Protein 4ZUH (pdb70)

Secondary structure (DSSP, 8-state):
------B---HHHHTTEEEEEETTEEEEEEEETTEEEEEGGGG-S-SSS---HHHHHHT--GGGEEEEETTEEE-EEEEEEETTEEEEEESS--TTPPSEEE-PPPTT-EEEEEEEETTEEEEEEEEE--TTS-B-----TT-TT-EEEEEETTEEEEEEEEEEE-TTS-EEEE-TTSPBGGG--SSSS--------B-HHHHHHHHHHHHHTT--TT--S----HHHHHHHHTTTTBPPP---GGGHHHHHHHS--HHHHHHHHHHHHH--TT--BTTBSS------HHHHHHHHH-/------B---HHHHTTEEEEEETTEEEEEEEETTEEEEEGGGG-----HHHHHHT--GGGEEEEETTEEEPEEEEEEETTEEEEEESS--TTPPSEEE----TT-EEEEEEEETTEEEEEEEEE--TTS-B-----TT-TT-EEEEEETTEEEEEEEEEEE-TTS-EEEE-TTS-BGGG--SSSS---PPP--B-HHHHHHHHHHHHHTT--TT--S----HHHHHHHHTTTTBPPP---GGGHHHHHHHT--HHHHHHHHHHHHHTTTSS-BTTB-TT-----HHHHHHHHH-/--EE--B-

Structure (mmCIF, N/CA/C/O backbone):
data_4ZUH
#
_entry.id   4ZUH
#
_cell.length_a   56.681
_cell.length_b   91.881
_cell.length_c   58.012
_cell.angle_alpha   90.00
_cell.angle_beta   100.24
_cell.angle_gamma   90.00
#
_symmetry.space_group_name_H-M   'P 1 21 1'
#
loop_
_entity.id
_entity.type
_entity.pdbx_description
1 polymer 'PEDV 3C-Like protease'
2 polymer 'peptide substrate SAVLQSGF'
3 water water
#
loop_
_atom_site.group_PDB
_atom_site.id
_atom_site.type_symbol
_atom_site.label_atom_id
_atom_site.label_alt_id
_atom_site.label_comp_id
_atom_site.label_asym_id
_atom_site.label_entity_id
_atom_site.label_seq_id
_atom_site.pdbx_PDB_ins_code
_atom_site.Cartn_x
_atom_site.Cartn_y
_atom_site.Cartn_z
_atom_site.occupancy
_atom_site.B_iso_or_equiv
_atom_site.auth_seq_id
_atom_site.auth_comp_id
_atom_site.auth_asym_id
_atom_site.auth_atom_id
_atom_site.pdbx_PDB_model_num
ATOM 1 N N . ALA A 1 1 ? 9.900 -13.280 29.152 1.00 23.90 1 ALA A N 1
ATOM 2 C CA . ALA A 1 1 ? 8.679 -12.804 28.511 1.00 27.19 1 ALA A CA 1
ATOM 3 C C . ALA A 1 1 ? 8.861 -11.431 27.857 1.00 27.29 1 ALA A C 1
ATOM 4 O O . ALA A 1 1 ? 9.848 -10.726 28.123 1.00 23.20 1 ALA A O 1
ATOM 6 N N . GLY A 1 2 ? 7.904 -11.067 27.001 1.00 25.77 2 GLY A N 1
ATOM 7 C CA . GLY A 1 2 ? 7.917 -9.794 26.294 1.00 20.72 2 GLY A CA 1
ATOM 8 C C . GLY A 1 2 ? 8.514 -9.903 24.904 1.00 24.07 2 GLY A C 1
ATOM 9 O O . GLY A 1 2 ? 9.269 -10.822 24.615 1.00 26.74 2 GLY A O 1
ATOM 10 N N . LEU A 1 3 ? 8.169 -8.960 24.036 1.00 24.25 3 LEU A N 1
ATOM 11 C CA . LEU A 1 3 ? 8.729 -8.912 22.698 1.00 20.25 3 LEU A CA 1
ATOM 12 C C . LEU A 1 3 ? 9.105 -7.479 22.352 1.00 23.82 3 LEU A C 1
ATOM 13 O O . LEU A 1 3 ? 8.245 -6.601 22.299 1.00 22.92 3 LEU A O 1
ATOM 18 N N . ARG A 1 4 ? 10.386 -7.240 22.103 1.00 19.79 4 ARG A N 1
ATOM 19 C CA . ARG A 1 4 ? 10.836 -5.910 21.709 1.00 19.30 4 ARG A CA 1
ATOM 20 C C . ARG A 1 4 ? 11.684 -5.991 20.459 1.00 19.96 4 ARG A C 1
ATOM 21 O O . ARG A 1 4 ? 12.519 -6.890 20.316 1.00 22.13 4 ARG A O 1
ATOM 29 N N . LYS A 1 5 ? 11.457 -5.061 19.546 1.00 17.41 5 LYS A N 1
ATOM 30 C CA . LYS A 1 5 ? 12.377 -4.879 18.445 1.00 21.66 5 LYS A CA 1
ATOM 31 C C . LYS A 1 5 ? 13.674 -4.365 19.056 1.00 25.69 5 LYS A C 1
ATOM 32 O O . LYS A 1 5 ? 13.778 -3.194 19.436 1.00 25.35 5 LYS A O 1
ATOM 38 N N . MET A 1 6 ? 14.657 -5.240 19.198 1.00 20.82 6 MET A N 1
ATOM 39 C CA . MET A 1 6 ? 15.918 -4.790 19.766 1.00 25.03 6 MET A CA 1
ATOM 40 C C . MET A 1 6 ? 17.064 -4.816 18.758 1.00 23.64 6 MET A C 1
ATOM 41 O O . MET A 1 6 ? 16.964 -5.411 17.688 1.00 28.71 6 MET A O 1
ATOM 46 N N . ALA A 1 7 ? 18.148 -4.146 19.111 1.00 22.22 7 ALA A N 1
ATOM 47 C CA . ALA A 1 7 ? 19.357 -4.182 18.321 1.00 17.90 7 ALA A CA 1
ATOM 48 C C . ALA A 1 7 ? 20.421 -4.955 19.064 1.00 18.83 7 ALA A C 1
ATOM 49 O O . ALA A 1 7 ? 20.357 -5.114 20.278 1.00 20.51 7 ALA A O 1
ATOM 51 N N . GLN A 1 8 ? 21.413 -5.443 18.341 1.00 16.22 8 GLN A N 1
ATOM 52 C CA . GLN A 1 8 ? 22.557 -6.018 19.009 1.00 19.32 8 GLN A CA 1
ATOM 53 C C . GLN A 1 8 ? 23.435 -4.890 19.550 1.00 21.94 8 GLN A C 1
ATOM 54 O O . GLN A 1 8 ? 23.367 -3.768 19.049 1.00 23.47 8 GLN A O 1
ATOM 60 N N . PRO A 1 9 ? 24.238 -5.175 20.591 1.00 21.64 9 PRO A N 1
ATOM 61 C CA . PRO A 1 9 ? 25.139 -4.168 21.165 1.00 18.23 9 PRO A CA 1
ATOM 62 C C . PRO A 1 9 ? 25.987 -3.537 20.071 1.00 16.80 9 PRO A C 1
ATOM 63 O O . PRO A 1 9 ? 26.509 -4.251 19.215 1.00 23.39 9 PRO A O 1
ATOM 67 N N . SER A 1 10 ? 26.121 -2.218 20.117 1.00 20.19 10 SER A N 1
ATOM 68 C CA . SER A 1 10 ? 26.727 -1.431 19.048 1.00 17.10 10 SER A CA 1
ATOM 69 C C . SER A 1 10 ? 28.233 -1.123 19.210 1.00 20.77 10 SER A C 1
ATOM 70 O O . SER A 1 10 ? 28.853 -0.570 18.290 1.00 17.38 10 SER A O 1
ATOM 73 N N . GLY A 1 11 ? 28.809 -1.467 20.364 1.00 17.79 11 GLY A N 1
ATOM 74 C CA . GLY A 1 11 ? 30.170 -1.067 20.688 1.00 19.63 11 GLY A CA 1
ATOM 75 C C . GLY A 1 11 ? 31.218 -1.424 19.652 1.00 19.16 11 GLY A C 1
ATOM 76 O O . GLY A 1 11 ? 32.050 -0.608 19.288 1.00 23.41 11 GLY A O 1
ATOM 77 N N . VAL A 1 12 ? 31.171 -2.651 19.164 1.00 19.93 12 VAL A N 1
ATOM 78 C CA . VAL A 1 12 ? 32.090 -3.087 18.121 1.00 21.78 12 VAL A CA 1
ATOM 79 C C . VAL A 1 12 ? 32.049 -2.203 16.843 1.00 25.00 12 VAL A C 1
ATOM 80 O O . VAL A 1 12 ? 33.082 -1.990 16.192 1.00 22.36 12 VAL A O 1
ATOM 84 N N . VAL A 1 13 ? 30.872 -1.663 16.517 1.00 18.44 13 VAL A N 1
ATOM 85 C CA . VAL A 1 13 ? 30.677 -0.875 15.295 1.00 17.25 13 VAL A CA 1
ATOM 86 C C . VAL A 1 13 ? 30.972 0.624 15.481 1.00 19.11 13 VAL A C 1
ATOM 87 O O . VAL A 1 13 ? 31.432 1.301 14.554 1.00 15.57 13 VAL A O 1
ATOM 91 N N . GLU A 1 14 ? 30.705 1.122 16.686 1.00 18.84 14 GLU A N 1
ATOM 92 C CA . GLU A 1 14 ? 30.942 2.514 17.049 1.00 20.53 14 GLU A CA 1
ATOM 93 C C . GLU A 1 14 ? 32.382 2.951 16.812 1.00 17.88 14 GLU A C 1
ATOM 94 O O . GLU A 1 14 ? 32.656 4.110 16.485 1.00 15.14 14 GLU A O 1
ATOM 100 N N . LYS A 1 15 ? 33.310 2.025 16.999 1.00 20.88 15 LYS A N 1
ATOM 101 C CA . LYS A 1 15 ? 34.721 2.346 16.800 1.00 23.21 15 LYS A CA 1
ATOM 102 C C . LYS A 1 15 ? 35.130 2.427 15.314 1.00 21.81 15 LYS A C 1
ATOM 103 O O . LYS A 1 15 ? 36.273 2.745 14.988 1.00 22.79 15 LYS A O 1
ATOM 109 N N . CYS A 1 16 ? 34.185 2.161 14.416 1.00 18.67 16 CYS A N 1
ATOM 110 C CA . CYS A 1 16 ? 34.472 2.220 12.998 1.00 16.70 16 CYS A CA 1
ATOM 111 C C . CYS A 1 16 ? 33.869 3.448 12.339 1.00 15.61 16 CYS A C 1
ATOM 112 O O . CYS A 1 16 ? 33.882 3.556 11.116 1.00 17.82 16 CYS A O 1
ATOM 115 N N . ILE A 1 17 ? 33.310 4.359 13.126 1.00 16.83 17 ILE A N 1
ATOM 116 C CA . ILE A 1 17 ? 32.620 5.497 12.530 1.00 16.76 17 ILE A CA 1
ATOM 117 C C . ILE A 1 17 ? 33.554 6.683 12.365 1.00 19.01 17 ILE A C 1
ATOM 118 O O . ILE A 1 17 ? 34.256 7.072 13.300 1.00 22.17 17 ILE A O 1
ATOM 123 N N . VAL A 1 18 ? 33.579 7.250 11.167 1.00 14.93 18 VAL A N 1
ATOM 124 C CA . VAL A 1 18 ? 34.344 8.456 10.949 1.00 15.20 18 VAL A CA 1
ATOM 125 C C . VAL A 1 18 ? 33.441 9.527 10.364 1.00 19.61 18 VAL A C 1
ATOM 126 O O . VAL A 1 18 ? 32.365 9.236 9.832 1.00 21.54 18 VAL A O 1
ATOM 130 N N . ARG A 1 19 ? 33.867 10.772 10.487 1.00 20.53 19 ARG A N 1
ATOM 131 C CA . ARG A 1 19 ? 33.172 11.867 9.845 1.00 20.98 19 ARG A CA 1
ATOM 132 C C . ARG A 1 19 ? 33.892 12.081 8.533 1.00 22.79 19 ARG A C 1
ATOM 133 O O . ARG A 1 19 ? 35.126 12.053 8.498 1.00 22.20 19 ARG A O 1
ATOM 141 N N . VAL A 1 20 ? 33.134 12.249 7.450 1.00 20.84 20 VAL A N 1
ATOM 142 C CA . VAL A 1 20 ? 33.733 12.567 6.149 1.00 21.51 20 VAL A CA 1
ATOM 143 C C . VAL A 1 20 ? 33.170 13.877 5.604 1.00 22.14 20 VAL A C 1
ATOM 144 O O . VAL A 1 20 ? 31.964 13.999 5.377 1.00 21.12 20 VAL A O 1
ATOM 148 N N . CYS A 1 21 ? 34.056 14.852 5.401 1.00 23.92 21 CYS A N 1
ATOM 149 C CA . CYS A 1 21 ? 33.666 16.175 4.928 1.00 23.57 21 CYS A CA 1
ATOM 150 C C . CYS A 1 21 ? 34.335 16.534 3.611 1.00 26.87 21 CYS A C 1
ATOM 151 O O . CYS A 1 21 ? 35.518 16.265 3.410 1.00 28.47 21 CYS A O 1
ATOM 154 N N . TYR A 1 22 ? 33.573 17.156 2.719 1.00 26.12 22 TYR A N 1
ATOM 155 C CA . TYR A 1 22 ? 34.113 17.635 1.455 1.00 26.77 22 TYR A CA 1
ATOM 156 C C . TYR A 1 22 ? 33.376 18.897 1.021 1.00 30.28 22 TYR A C 1
ATOM 157 O O . TYR A 1 22 ? 32.163 18.864 0.793 1.00 29.56 22 TYR A O 1
ATOM 166 N N . GLY A 1 23 ? 34.107 20.008 0.917 1.00 30.52 23 GLY A N 1
ATOM 167 C CA . GLY A 1 23 ? 33.493 21.300 0.659 1.00 25.03 23 GLY A CA 1
ATOM 168 C C . GLY A 1 23 ? 32.372 21.593 1.640 1.00 27.73 23 GLY A C 1
ATOM 169 O O . GLY A 1 23 ? 32.588 21.613 2.848 1.00 30.45 23 GLY A O 1
ATOM 170 N N . ASN A 1 24 ? 31.168 21.799 1.115 1.00 32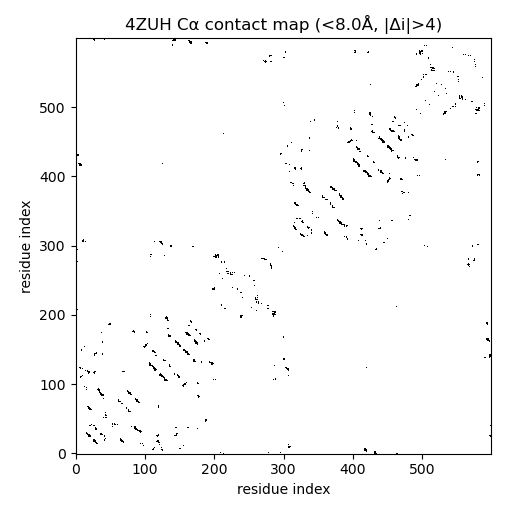.34 24 ASN A N 1
ATOM 171 C CA . ASN A 1 24 ? 29.983 22.077 1.934 1.00 37.90 24 ASN A CA 1
ATOM 172 C C . ASN A 1 24 ? 29.308 20.836 2.513 1.00 41.33 24 ASN A C 1
ATOM 173 O O . ASN A 1 24 ? 28.427 20.954 3.354 1.00 39.33 24 ASN A O 1
ATOM 178 N N . MET A 1 25 ? 29.705 19.654 2.045 1.00 37.89 25 MET A N 1
ATOM 179 C CA . MET A 1 25 ? 29.041 18.415 2.434 1.00 33.50 25 MET A CA 1
ATOM 180 C C . MET A 1 25 ? 29.744 17.714 3.595 1.00 30.19 25 MET A C 1
ATOM 181 O O . MET A 1 25 ? 30.967 17.635 3.646 1.00 26.66 25 MET A O 1
ATOM 186 N N . ALA A 1 26 ? 28.945 17.209 4.524 1.00 28.75 26 ALA A N 1
ATOM 187 C CA . ALA A 1 26 ? 29.443 16.396 5.622 1.00 30.65 26 ALA A CA 1
ATOM 188 C C . ALA A 1 26 ? 28.485 15.230 5.880 1.00 24.88 26 ALA A C 1
ATOM 189 O O . ALA A 1 26 ? 27.274 15.423 5.970 1.00 26.70 26 ALA A O 1
ATOM 191 N N . LEU A 1 27 ? 29.041 14.028 5.980 1.00 17.60 27 LEU A N 1
ATOM 192 C CA . LEU A 1 27 ? 28.285 12.831 6.312 1.00 16.97 27 LEU A CA 1
ATOM 193 C C . LEU A 1 27 ? 29.209 11.873 7.052 1.00 16.44 27 LEU A C 1
ATOM 194 O O . LEU A 1 27 ? 30.314 12.252 7.448 1.00 18.59 27 LEU A O 1
ATOM 199 N N . ASN A 1 28 ? 28.772 10.630 7.214 1.00 13.66 28 ASN A N 1
ATOM 200 C CA . ASN A 1 28 ? 29.540 9.644 7.960 1.00 14.26 28 ASN A CA 1
ATOM 201 C C . ASN A 1 28 ? 30.172 8.622 7.043 1.00 13.22 28 ASN A C 1
ATOM 202 O O . ASN A 1 28 ? 29.663 8.357 5.966 1.00 12.95 28 ASN A O 1
ATOM 207 N N . GLY A 1 29 ? 31.273 8.035 7.498 1.00 15.81 29 GLY A N 1
ATOM 208 C CA . GLY A 1 29 ? 31.955 6.995 6.759 1.00 13.79 29 GLY A CA 1
ATOM 209 C C . GLY A 1 29 ? 32.286 5.842 7.682 1.00 17.25 29 GLY A C 1
ATOM 210 O O . GLY A 1 29 ? 32.204 5.997 8.904 1.00 16.68 29 GLY A O 1
ATOM 211 N N . LEU A 1 30 ? 32.657 4.703 7.089 1.00 16.16 30 LEU A N 1
ATOM 212 C CA . LEU A 1 30 ? 32.944 3.460 7.801 1.00 16.58 30 LEU A CA 1
ATOM 213 C C . LEU A 1 30 ? 34.408 3.080 7.594 1.00 20.04 30 LEU A C 1
ATOM 214 O O . LEU A 1 30 ? 34.845 2.800 6.477 1.00 21.32 30 LEU A O 1
ATOM 219 N N . TRP A 1 31 ? 35.162 3.063 8.682 1.00 17.50 31 TRP A N 1
ATOM 220 C CA . TRP A 1 31 ? 36.605 2.927 8.610 1.00 17.98 31 TRP A CA 1
ATOM 221 C C . TRP A 1 31 ? 36.983 1.508 8.984 1.00 20.54 31 TRP A C 1
ATOM 222 O O . TRP A 1 31 ? 36.929 1.127 10.155 1.00 20.49 31 TRP A O 1
ATOM 233 N N . LEU A 1 32 ? 37.328 0.710 7.981 1.00 18.34 32 LEU A N 1
ATOM 234 C CA . LEU A 1 32 ? 37.772 -0.656 8.231 1.00 22.54 32 LEU A CA 1
ATOM 235 C C . LEU A 1 32 ? 39.156 -0.846 7.617 1.00 21.76 32 LEU A C 1
ATOM 236 O O . LEU A 1 32 ? 39.365 -0.535 6.441 1.00 20.91 32 LEU A O 1
ATOM 241 N N . GLY A 1 33 ? 40.091 -1.349 8.421 1.00 26.16 33 GLY A N 1
ATOM 242 C CA . GLY A 1 33 ? 41.477 -1.472 8.010 1.00 22.65 33 GLY A CA 1
ATOM 243 C C . GLY A 1 33 ? 42.001 -0.100 7.652 1.00 22.43 33 GLY A C 1
ATOM 244 O O . GLY A 1 33 ? 41.946 0.817 8.471 1.00 20.35 33 GLY A O 1
ATOM 245 N N . ASP A 1 34 ? 42.485 0.050 6.422 1.00 18.45 34 ASP A N 1
ATOM 246 C CA . ASP A 1 34 ? 42.961 1.354 5.958 1.00 24.39 34 ASP A CA 1
ATOM 247 C C . ASP A 1 34 ? 42.048 1.950 4.890 1.00 21.06 34 ASP A C 1
ATOM 248 O O . ASP A 1 34 ? 42.494 2.667 3.984 1.00 18.54 34 ASP A O 1
ATOM 253 N N . THR A 1 35 ? 40.760 1.664 5.019 1.00 18.54 35 THR A N 1
ATOM 254 C CA . THR A 1 35 ? 39.785 2.136 4.050 1.00 19.33 35 THR A CA 1
ATOM 255 C C . THR A 1 35 ? 38.610 2.866 4.691 1.00 19.67 35 THR A C 1
ATOM 256 O O . THR A 1 35 ? 38.106 2.467 5.740 1.00 21.32 35 THR A O 1
ATOM 260 N N . VAL A 1 36 ? 38.164 3.934 4.045 1.00 20.32 36 VAL A N 1
ATOM 261 C CA . VAL A 1 36 ? 36.923 4.562 4.446 1.00 20.44 36 VAL A CA 1
ATOM 262 C C . VAL A 1 36 ? 35.872 4.442 3.343 1.00 21.80 36 VAL A C 1
ATOM 263 O O . VAL A 1 36 ? 36.096 4.891 2.212 1.00 21.94 36 VAL A O 1
ATOM 267 N N . MET A 1 37 ? 34.744 3.810 3.680 1.00 16.13 37 MET A N 1
ATOM 268 C CA . MET A 1 37 ? 33.566 3.760 2.806 1.00 17.01 37 MET A CA 1
ATOM 269 C C . MET A 1 37 ? 32.544 4.821 3.186 1.00 17.83 37 MET A C 1
ATOM 270 O O . MET A 1 37 ? 32.181 4.948 4.355 1.00 15.10 37 MET A O 1
ATOM 275 N N . CYS A 1 38 ? 32.057 5.564 2.203 1.00 13.04 38 CYS A N 1
ATOM 276 C CA . CYS A 1 38 ? 31.037 6.560 2.473 1.00 16.20 38 CYS A CA 1
ATOM 277 C C . CYS A 1 38 ? 30.249 6.763 1.194 1.00 17.33 38 CYS A C 1
ATOM 278 O O . CYS A 1 38 ? 30.720 6.382 0.123 1.00 18.29 38 CYS A O 1
ATOM 281 N N . PRO A 1 39 ? 29.028 7.317 1.300 1.00 15.95 39 PRO A N 1
ATOM 282 C CA . PRO A 1 39 ? 28.234 7.585 0.100 1.00 13.98 39 PRO A CA 1
ATOM 283 C C . PRO A 1 39 ? 28.928 8.607 -0.774 1.00 16.09 39 PRO A C 1
ATOM 284 O O . PRO A 1 39 ? 29.463 9.599 -0.279 1.00 17.13 39 PRO A O 1
ATOM 288 N N . ARG A 1 40 ? 28.912 8.358 -2.074 1.00 15.28 40 ARG A N 1
ATOM 289 C CA . ARG A 1 40 ? 29.633 9.192 -3.018 1.00 15.36 40 ARG A CA 1
ATOM 290 C C . ARG A 1 40 ? 29.004 10.577 -3.218 1.00 16.03 40 ARG A C 1
ATOM 291 O O . ARG A 1 40 ? 29.611 11.444 -3.833 1.00 17.69 40 ARG A O 1
ATOM 299 N N . HIS A 1 41 ? 27.802 10.803 -2.695 1.00 17.51 41 HIS A N 1
ATOM 300 C CA . HIS A 1 41 ? 27.223 12.137 -2.826 1.00 24.37 41 HIS A CA 1
ATOM 301 C C . HIS A 1 41 ? 27.899 13.218 -1.972 1.00 22.64 41 HIS A C 1
ATOM 302 O O . HIS A 1 41 ? 27.599 14.393 -2.144 1.00 26.99 41 HIS A O 1
ATOM 309 N N . VAL A 1 42 ? 28.829 12.823 -1.100 1.00 17.91 42 VAL A N 1
ATOM 310 C CA . VAL A 1 42 ? 29.626 13.782 -0.345 1.00 18.41 42 VAL A CA 1
ATOM 311 C C . VAL A 1 42 ? 30.467 14.664 -1.272 1.00 23.94 42 VAL A C 1
ATOM 312 O O . VAL A 1 42 ? 30.872 15.756 -0.884 1.00 25.36 42 VAL A O 1
ATOM 316 N N . ILE A 1 43 ? 30.713 14.205 -2.498 1.00 21.27 43 ILE A N 1
ATOM 317 C CA . ILE A 1 43 ? 31.496 14.995 -3.442 1.00 22.97 43 ILE A CA 1
ATOM 318 C C . ILE A 1 43 ? 30.628 15.683 -4.497 1.00 27.37 43 ILE A C 1
ATOM 319 O O . ILE A 1 43 ? 31.140 16.253 -5.456 1.00 29.57 43 ILE A O 1
ATOM 324 N N . ALA A 1 44 ? 29.314 15.636 -4.320 1.00 28.85 44 ALA A N 1
ATOM 325 C CA . ALA A 1 44 ? 28.423 16.312 -5.254 1.00 34.95 44 ALA A CA 1
ATOM 326 C C . ALA A 1 44 ? 28.419 17.798 -4.960 1.00 42.89 44 ALA A C 1
ATOM 327 O O . ALA A 1 44 ? 28.382 18.211 -3.800 1.00 44.56 44 ALA A O 1
ATOM 329 N N . SER A 1 45 ? 28.454 18.595 -6.020 1.00 50.97 45 SER A N 1
ATOM 330 C CA . SER A 1 45 ? 28.398 20.041 -5.902 1.00 58.93 45 SER A CA 1
ATOM 331 C C . SER A 1 45 ? 27.000 20.550 -6.220 1.00 65.61 45 SER A C 1
ATOM 332 O O . SER A 1 45 ? 26.846 21.469 -7.027 1.00 71.50 45 SER A O 1
ATOM 335 N N . SER A 1 46 ? 25.983 19.961 -5.595 1.00 63.69 46 SER A N 1
ATOM 336 C CA . SER A 1 46 ? 24.608 20.339 -5.911 1.00 75.57 46 SER A CA 1
ATOM 337 C C . SER A 1 46 ? 23.536 19.753 -4.990 1.00 83.59 46 SER A C 1
ATOM 338 O O . SER A 1 46 ? 22.943 20.476 -4.188 1.00 82.29 46 SER A O 1
ATOM 341 N N . THR A 1 47 ? 23.302 18.446 -5.118 1.00 76.00 47 THR A N 1
ATOM 342 C CA . THR A 1 47 ? 22.061 17.794 -4.661 1.00 77.16 47 THR A CA 1
ATOM 343 C C . THR A 1 47 ? 20.766 18.611 -4.927 1.00 82.68 47 THR A C 1
ATOM 344 O O . THR A 1 47 ? 20.009 18.943 -4.010 1.00 77.27 47 THR A O 1
ATOM 348 N N . THR A 1 48 ? 20.543 18.929 -6.204 1.00 81.69 48 THR A N 1
ATOM 349 C CA . THR A 1 48 ? 19.290 19.523 -6.679 1.00 78.49 48 THR A CA 1
ATOM 350 C C . THR A 1 48 ? 19.165 19.382 -8.199 1.00 83.33 48 THR A C 1
ATOM 351 O O . THR A 1 48 ? 18.091 19.589 -8.768 1.00 86.40 48 THR A O 1
ATOM 355 N N . SER A 1 49 ? 20.281 19.045 -8.845 1.00 81.93 49 SER A N 1
ATOM 356 C CA . SER A 1 49 ? 20.319 18.726 -10.270 1.00 73.06 49 SER A CA 1
ATOM 357 C C . SER A 1 49 ? 20.992 17.362 -10.405 1.00 63.94 49 SER A C 1
ATOM 358 O O . SER A 1 49 ? 21.525 16.851 -9.419 1.00 64.68 49 SER A O 1
ATOM 361 N N . THR A 1 50 ? 20.978 16.764 -11.596 1.00 54.91 50 THR A N 1
ATOM 362 C CA . THR A 1 50 ? 21.587 15.433 -11.755 1.00 56.48 50 THR A CA 1
ATOM 363 C C . THR A 1 50 ? 23.123 15.438 -11.810 1.00 52.30 50 THR A C 1
ATOM 364 O O . THR A 1 50 ? 23.732 15.977 -12.740 1.00 50.64 50 THR A O 1
ATOM 368 N N . ILE A 1 51 ? 23.726 14.806 -10.804 1.00 42.54 51 ILE A N 1
ATOM 369 C CA . ILE A 1 51 ? 25.174 14.748 -10.642 1.00 36.80 51 ILE A CA 1
ATOM 370 C C . ILE A 1 51 ? 25.850 13.822 -11.659 1.00 36.27 51 ILE A C 1
ATOM 371 O O . ILE A 1 51 ? 25.383 12.706 -11.893 1.00 34.63 51 ILE A O 1
ATOM 376 N N . ASP A 1 52 ? 26.945 14.288 -12.263 1.00 28.93 52 ASP A N 1
ATOM 377 C CA . ASP A 1 52 ? 27.852 13.403 -12.980 1.00 27.72 52 ASP A CA 1
ATOM 378 C C . ASP A 1 52 ? 28.964 13.065 -11.991 1.00 31.32 52 ASP A C 1
ATOM 379 O O . ASP A 1 52 ? 29.924 13.828 -11.827 1.00 25.51 52 ASP A O 1
ATOM 384 N N . TYR A 1 53 ? 28.822 11.920 -11.330 1.00 27.25 53 TYR A N 1
ATOM 385 C CA . TYR A 1 53 ? 29.764 11.508 -10.305 1.00 23.49 53 TYR A CA 1
ATOM 386 C C . TYR A 1 53 ? 31.190 11.278 -10.816 1.00 22.60 53 TYR A C 1
ATOM 387 O O . TYR A 1 53 ? 32.167 11.486 -10.095 1.00 20.36 53 TYR A O 1
ATOM 396 N N . ASP A 1 54 ? 31.306 10.845 -12.061 1.00 24.80 54 ASP A N 1
ATOM 397 C CA . ASP A 1 54 ? 32.607 10.584 -12.647 1.00 25.73 54 ASP A CA 1
ATOM 398 C C . ASP A 1 54 ? 33.348 11.892 -12.867 1.00 26.68 54 ASP A C 1
ATOM 399 O O . ASP A 1 54 ? 34.543 12.005 -12.580 1.00 26.44 54 ASP A O 1
ATOM 404 N N . TYR A 1 55 ? 32.632 12.883 -13.380 1.00 25.77 55 TYR A N 1
ATOM 405 C CA . TYR A 1 55 ? 33.190 14.219 -13.513 1.00 30.71 55 TYR A CA 1
ATOM 406 C C . TYR A 1 55 ? 33.636 14.785 -12.154 1.00 26.93 55 TYR A C 1
ATOM 407 O O . TYR A 1 55 ? 34.789 15.212 -11.991 1.00 24.95 55 TYR A O 1
ATOM 416 N N . ALA A 1 56 ? 32.712 14.777 -11.193 1.00 23.98 56 ALA A N 1
ATOM 417 C CA . ALA A 1 56 ? 32.985 15.228 -9.829 1.00 24.53 56 ALA A CA 1
ATOM 418 C C . ALA A 1 56 ? 34.234 14.559 -9.265 1.00 29.02 56 ALA A C 1
ATOM 419 O O . ALA A 1 56 ? 35.098 15.219 -8.689 1.00 29.32 56 ALA A O 1
ATOM 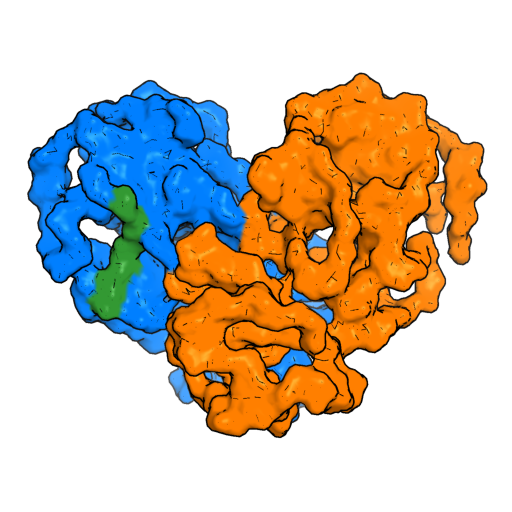421 N N . LEU A 1 57 ? 34.352 13.253 -9.460 1.00 25.16 57 LEU A N 1
ATOM 422 C CA . LEU A 1 57 ? 35.536 12.566 -8.989 1.00 25.80 57 LEU A CA 1
ATOM 423 C C . LEU A 1 57 ? 36.780 13.055 -9.723 1.00 26.70 57 LEU A C 1
ATOM 424 O O . LEU A 1 57 ? 37.836 13.231 -9.118 1.00 26.19 57 LEU A O 1
ATOM 429 N N . SER A 1 58 ? 36.659 13.285 -11.023 1.00 20.97 58 SER A N 1
ATOM 430 C CA . SER A 1 58 ? 37.843 13.589 -11.816 1.00 27.71 58 SER A CA 1
ATOM 431 C C . SER A 1 58 ? 38.453 14.929 -11.410 1.00 31.38 58 SER A C 1
ATOM 432 O O . SER A 1 58 ? 39.674 15.069 -11.377 1.00 31.48 58 SER A O 1
ATOM 435 N N . VAL A 1 59 ? 37.595 15.890 -11.068 1.00 31.60 59 VAL A N 1
ATOM 436 C CA . VAL A 1 59 ? 38.023 17.234 -10.673 1.00 28.29 59 VAL A CA 1
ATOM 437 C C . VAL A 1 59 ? 38.251 17.395 -9.157 1.00 36.72 59 VAL A C 1
ATOM 438 O O . VAL A 1 59 ? 38.566 18.490 -8.680 1.00 40.98 59 VAL A O 1
ATOM 442 N N . LEU A 1 60 ? 38.102 16.298 -8.414 1.00 35.71 60 LEU A N 1
ATOM 443 C CA . LEU A 1 60 ? 38.262 16.273 -6.955 1.00 38.06 60 LEU A CA 1
ATOM 444 C C . LEU A 1 60 ? 39.692 16.587 -6.492 1.00 43.00 60 LEU A C 1
ATOM 445 O O . LEU A 1 60 ? 40.655 16.231 -7.161 1.00 43.48 60 LEU A O 1
ATOM 450 N N . ARG A 1 61 ? 39.819 17.248 -5.343 1.00 42.59 61 ARG A N 1
ATOM 451 C CA . ARG A 1 61 ? 41.125 17.509 -4.733 1.00 45.23 61 ARG A CA 1
ATOM 452 C C . ARG A 1 61 ? 41.283 16.777 -3.396 1.00 37.51 61 ARG A C 1
ATOM 453 O O . ARG A 1 61 ? 40.598 17.108 -2.438 1.00 40.76 61 ARG A O 1
ATOM 461 N N . LEU A 1 62 ? 42.194 15.807 -3.329 1.00 29.33 62 LEU A N 1
ATOM 462 C CA . LEU A 1 62 ? 42.327 14.934 -2.159 1.00 35.47 62 LEU A CA 1
ATOM 463 C C . LEU A 1 62 ? 42.506 15.677 -0.835 1.00 42.30 62 LEU A C 1
ATOM 464 O O . LEU A 1 62 ? 42.218 15.129 0.232 1.00 44.27 62 LEU A O 1
ATOM 469 N N . HIS A 1 63 ? 42.989 16.914 -0.902 0.87 39.39 63 HIS A N 1
ATOM 470 C CA . HIS A 1 63 ? 43.289 17.678 0.300 0.87 41.46 63 HIS A CA 1
ATOM 471 C C . HIS A 1 63 ? 42.041 18.394 0.786 0.87 39.23 63 HIS A C 1
ATOM 472 O O . HIS A 1 63 ? 41.984 18.870 1.914 0.87 39.75 63 HIS A O 1
ATOM 479 N N . ASN A 1 64 ? 41.043 18.476 -0.081 1.00 42.63 64 ASN A N 1
ATOM 480 C CA . ASN A 1 64 ? 39.785 19.130 0.261 1.00 40.45 64 ASN A CA 1
ATOM 481 C C . ASN A 1 64 ? 38.918 18.264 1.164 1.00 37.36 64 ASN A C 1
ATOM 482 O O . ASN A 1 64 ? 37.869 18.709 1.639 1.00 34.73 64 ASN A O 1
ATOM 487 N N . PHE A 1 65 ? 39.363 17.027 1.383 1.00 34.01 65 PHE A N 1
ATOM 488 C CA . PHE A 1 65 ? 38.716 16.118 2.322 1.00 31.32 65 PHE A CA 1
ATOM 489 C C . PHE A 1 65 ? 39.092 16.421 3.751 1.00 32.56 65 PHE A C 1
ATOM 490 O O . PHE A 1 65 ? 40.187 16.897 4.046 1.00 35.29 65 PHE A O 1
ATOM 498 N N . SER A 1 66 ? 38.173 16.116 4.647 1.00 26.81 66 SER A N 1
ATOM 499 C CA . SER A 1 66 ? 38.472 16.138 6.049 1.00 22.44 66 SER A CA 1
ATOM 500 C C . SER A 1 66 ? 37.831 14.890 6.621 1.00 27.52 66 SER A C 1
ATOM 501 O O . SER A 1 66 ? 36.600 14.786 6.717 1.00 31.25 66 SER A O 1
ATOM 504 N N . ILE A 1 67 ? 38.663 13.923 6.973 1.00 25.94 67 ILE A N 1
ATOM 505 C CA . ILE A 1 67 ? 38.163 12.690 7.561 1.00 27.16 67 ILE A CA 1
ATOM 506 C C . ILE A 1 67 ? 38.715 12.572 8.967 1.00 27.54 67 ILE A C 1
ATOM 507 O O . ILE A 1 67 ? 39.925 12.698 9.174 1.00 29.28 67 ILE A O 1
ATOM 512 N N . SER A 1 68 ? 37.829 12.335 9.931 1.00 24.10 68 SER A N 1
ATOM 513 C CA . SER A 1 68 ? 38.238 12.259 11.327 1.00 26.51 68 SER A CA 1
ATOM 514 C C . SER A 1 68 ? 37.507 11.209 12.162 1.00 29.27 68 SER A C 1
ATOM 515 O O . SER A 1 68 ? 36.311 10.944 11.976 1.00 26.43 68 SER A O 1
ATOM 518 N N . SER A 1 69 ? 38.258 10.619 13.084 1.00 24.66 69 SER A N 1
ATOM 519 C CA . SER A 1 69 ? 37.721 9.751 14.119 1.00 27.00 69 SER A CA 1
ATOM 520 C C . SER A 1 69 ? 37.947 10.442 15.462 1.00 29.17 69 SER A C 1
ATOM 521 O O . SER A 1 69 ? 39.050 10.414 16.002 1.00 28.64 69 SER A O 1
ATOM 524 N N . GLY A 1 70 ? 36.907 11.071 15.999 1.00 33.75 70 GLY A N 1
ATOM 525 C CA . GLY A 1 70 ? 37.067 11.920 17.164 1.00 26.94 70 GLY A CA 1
ATOM 526 C C . GLY A 1 70 ? 38.014 13.049 16.805 1.00 35.96 70 GLY A C 1
ATOM 527 O O . GLY A 1 70 ? 37.791 13.763 15.833 1.00 40.17 70 GLY A O 1
ATOM 528 N N . ASN A 1 71 ? 39.087 13.201 17.573 1.00 40.35 71 ASN A N 1
ATOM 529 C CA . ASN A 1 71 ? 40.113 14.197 17.259 1.00 45.30 71 ASN A CA 1
ATOM 530 C C . ASN A 1 71 ? 41.157 13.731 16.238 1.00 40.99 71 ASN A C 1
ATOM 531 O O . ASN A 1 71 ? 41.919 14.541 15.713 1.00 38.74 71 ASN A O 1
ATOM 536 N N . VAL A 1 72 ? 41.181 12.426 15.971 1.00 39.13 72 VAL A N 1
ATOM 537 C CA . VAL A 1 72 ? 42.145 11.813 15.057 1.00 36.89 72 VAL A CA 1
ATOM 538 C C . VAL A 1 72 ? 41.790 12.056 13.586 1.00 31.91 72 VAL A C 1
ATOM 539 O O . VAL A 1 72 ? 40.814 11.511 13.083 1.00 35.72 72 VAL A O 1
ATOM 543 N N . PHE A 1 73 ? 42.582 12.876 12.902 1.00 33.53 73 PHE A N 1
ATOM 544 C CA . PHE A 1 73 ? 42.390 13.118 11.471 1.00 27.78 73 PHE A CA 1
ATOM 545 C C . PHE A 1 73 ? 43.149 12.129 10.566 1.00 32.29 73 PHE A C 1
ATOM 546 O O . PHE A 1 73 ? 44.236 11.652 10.901 1.00 27.73 73 PHE A O 1
ATOM 554 N N . LEU A 1 74 ? 42.556 11.804 9.424 1.00 25.99 74 LEU A N 1
ATOM 555 C CA . LEU A 1 74 ? 43.107 10.759 8.582 1.00 24.08 74 LEU A CA 1
ATOM 556 C C . LEU A 1 74 ? 43.512 11.365 7.247 1.00 27.56 74 LEU A C 1
ATOM 557 O O . LEU A 1 74 ? 42.763 12.148 6.666 1.00 26.23 74 LEU A O 1
ATOM 562 N N . GLY A 1 75 ? 44.705 11.023 6.772 1.00 25.10 75 GLY A N 1
ATOM 563 C CA . GLY A 1 75 ? 45.191 11.564 5.519 1.00 19.73 75 GLY A CA 1
ATOM 564 C C . GLY A 1 75 ? 44.733 10.676 4.381 1.00 24.86 75 GLY A C 1
ATOM 565 O O . GLY A 1 75 ? 44.746 9.452 4.501 1.00 27.27 75 GLY A O 1
ATOM 566 N N . VAL A 1 76 ? 44.329 11.287 3.275 1.00 23.07 76 VAL A N 1
ATOM 567 C CA . VAL A 1 76 ? 43.781 10.534 2.159 1.00 26.26 76 VAL A CA 1
ATOM 568 C C . VAL A 1 76 ? 44.841 10.159 1.133 1.00 24.97 76 VAL A C 1
ATOM 569 O O . VAL A 1 76 ? 45.515 11.020 0.572 1.00 24.44 76 VAL A O 1
ATOM 573 N N . VAL A 1 77 ? 44.978 8.859 0.892 1.00 26.14 77 VAL A N 1
ATOM 574 C CA . VAL A 1 77 ? 46.010 8.349 0.005 1.00 21.05 77 VAL A CA 1
ATOM 575 C C . VAL A 1 77 ? 45.470 8.257 -1.415 1.00 30.02 77 VAL A C 1
ATOM 576 O O . VAL A 1 77 ? 46.163 8.585 -2.380 1.00 30.18 77 VAL A O 1
ATOM 580 N N . GLY A 1 78 ? 44.220 7.817 -1.535 1.00 31.44 78 GLY A N 1
ATOM 581 C CA . GLY A 1 78 ? 43.578 7.661 -2.828 1.00 26.96 78 GLY A CA 1
ATOM 582 C C . GLY A 1 78 ? 42.091 7.403 -2.704 1.00 31.65 78 GLY A C 1
ATOM 583 O O . GLY A 1 78 ? 41.618 6.872 -1.693 1.00 32.31 78 GLY A O 1
ATOM 584 N N . VAL A 1 79 ? 41.353 7.786 -3.740 1.00 34.17 79 VAL A N 1
ATOM 585 C CA . VAL A 1 79 ? 39.916 7.561 -3.810 1.00 27.35 79 VAL A CA 1
ATOM 586 C C . VAL A 1 79 ? 39.553 6.819 -5.090 1.00 28.79 79 VAL A C 1
ATOM 587 O O . VAL A 1 79 ? 39.913 7.252 -6.178 1.00 28.62 79 VAL A O 1
ATOM 591 N N . THR A 1 80 ? 38.838 5.705 -4.965 1.00 31.32 80 THR A N 1
ATOM 592 C CA . THR A 1 80 ? 38.208 5.085 -6.124 1.00 25.29 80 THR A CA 1
ATOM 593 C C . THR A 1 80 ? 36.704 5.042 -5.907 1.00 23.54 80 THR A C 1
ATOM 594 O O . THR A 1 80 ? 36.223 5.128 -4.778 1.00 24.17 80 THR A O 1
ATOM 598 N N . MET A 1 81 ? 35.964 4.926 -7.000 1.00 27.57 81 MET A N 1
ATOM 599 C CA . MET A 1 81 ? 34.505 4.854 -6.953 1.00 24.68 81 MET A CA 1
ATOM 600 C C . MET A 1 81 ? 34.007 3.405 -6.913 1.00 19.13 81 MET A C 1
ATOM 601 O O . MET A 1 81 ? 34.507 2.544 -7.634 1.00 23.67 81 MET A O 1
ATOM 606 N N . ARG A 1 82 ? 33.023 3.136 -6.066 1.00 16.78 82 ARG A N 1
ATOM 607 C CA . ARG A 1 82 ? 32.591 1.762 -5.799 1.00 15.60 82 ARG A CA 1
ATOM 608 C C . ARG A 1 82 ? 31.071 1.733 -5.791 1.00 16.86 82 ARG A C 1
ATOM 609 O O . ARG A 1 82 ? 30.441 1.849 -4.737 1.00 15.50 82 ARG A O 1
ATOM 617 N N . GLY A 1 83 ? 30.478 1.591 -6.973 1.00 18.37 83 GLY A N 1
ATOM 618 C CA . GLY A 1 83 ? 29.050 1.819 -7.122 1.00 15.66 83 GLY A CA 1
ATOM 619 C C . GLY A 1 83 ? 28.653 3.178 -6.546 1.00 19.78 83 GLY A C 1
ATOM 620 O O . GLY A 1 83 ? 29.201 4.214 -6.922 1.00 16.36 83 GLY A O 1
ATOM 621 N N . ALA A 1 84 ? 27.710 3.174 -5.609 1.00 18.69 84 ALA A N 1
ATOM 622 C CA . ALA A 1 84 ? 27.227 4.416 -5.018 1.00 16.90 84 ALA A CA 1
ATOM 623 C C . ALA A 1 84 ? 28.082 4.835 -3.822 1.00 17.05 84 ALA A C 1
ATOM 624 O O . ALA A 1 84 ? 27.691 5.708 -3.051 1.00 12.16 84 ALA A O 1
ATOM 626 N N . LEU A 1 85 ? 29.252 4.212 -3.683 1.00 14.55 85 LEU A N 1
ATOM 627 C CA . LEU A 1 85 ? 30.162 4.531 -2.588 1.00 16.67 85 LEU A CA 1
ATOM 628 C C . LEU A 1 85 ? 31.489 5.073 -3.111 1.00 18.97 85 LEU A C 1
ATOM 629 O O . LEU A 1 85 ? 31.876 4.819 -4.253 1.00 18.36 85 LEU A O 1
ATOM 634 N N . LEU A 1 86 ? 32.166 5.847 -2.271 1.00 16.29 86 LEU A N 1
ATOM 635 C CA . LEU A 1 86 ? 33.559 6.146 -2.489 1.00 17.98 86 LEU A CA 1
ATOM 636 C C . LEU A 1 86 ? 34.332 5.155 -1.649 1.00 19.02 86 LEU A C 1
ATOM 637 O O . LEU A 1 86 ? 33.928 4.827 -0.531 1.00 15.01 86 LEU A O 1
ATOM 642 N N . GLN A 1 87 ? 35.422 4.649 -2.208 1.00 20.11 87 GLN A N 1
ATOM 643 C CA . GLN A 1 87 ? 36.328 3.789 -1.459 1.00 24.40 87 GLN A CA 1
ATOM 644 C C . GLN A 1 87 ? 37.601 4.593 -1.221 1.00 21.89 87 GLN A C 1
ATOM 645 O O . GLN A 1 87 ? 38.390 4.807 -2.132 1.00 21.97 87 GLN A O 1
ATOM 651 N N . ILE A 1 88 ? 37.767 5.075 0.005 1.00 24.74 88 ILE A N 1
ATOM 652 C CA . ILE A 1 88 ? 38.845 6.006 0.327 1.00 20.25 88 ILE A CA 1
ATOM 653 C C . ILE A 1 88 ? 39.992 5.324 1.054 1.00 21.95 88 ILE A C 1
ATOM 654 O O . ILE A 1 88 ? 39.837 4.845 2.177 1.00 21.53 88 ILE A O 1
ATOM 659 N N . LYS A 1 89 ? 41.152 5.284 0.418 1.00 25.85 89 LYS A N 1
ATOM 660 C CA . LYS A 1 89 ? 42.301 4.701 1.071 1.00 22.27 89 LYS A CA 1
ATOM 661 C C . LYS A 1 89 ? 42.896 5.772 1.970 1.00 23.65 89 LYS A C 1
ATOM 662 O O . LYS A 1 89 ? 43.189 6.879 1.511 1.00 21.67 89 LYS A O 1
ATOM 668 N N . VAL A 1 90 ? 43.047 5.454 3.254 1.00 17.78 90 VAL A N 1
ATOM 669 C CA . VAL A 1 90 ? 43.584 6.424 4.205 1.00 22.11 90 VAL A CA 1
ATOM 670 C C . VAL A 1 90 ? 44.953 5.970 4.721 1.00 23.42 90 VAL A C 1
ATOM 671 O O . VAL A 1 90 ? 45.314 4.817 4.555 1.00 21.49 90 VAL A O 1
ATOM 675 N N . ASN A 1 91 ? 45.709 6.879 5.337 1.00 24.62 91 ASN A N 1
ATOM 676 C CA . ASN A 1 91 ? 47.082 6.580 5.748 1.00 25.11 91 ASN A CA 1
ATOM 677 C C . ASN A 1 91 ? 47.238 5.760 7.040 1.00 25.35 91 ASN A C 1
ATOM 678 O O . ASN A 1 91 ? 48.340 5.329 7.365 1.00 24.50 91 ASN A O 1
ATOM 683 N N . GLN A 1 92 ? 46.143 5.555 7.776 1.00 26.28 92 GLN A N 1
ATOM 684 C CA . GLN A 1 92 ? 46.185 4.776 9.016 1.00 24.38 92 GLN A CA 1
ATOM 685 C C . GLN A 1 92 ? 45.222 3.605 9.031 1.00 22.91 92 GLN A C 1
ATOM 686 O O . GLN A 1 92 ? 44.089 3.715 8.583 1.00 25.25 92 GLN A O 1
ATOM 692 N N . ASN A 1 93 ? 45.668 2.491 9.593 1.00 24.79 93 ASN A N 1
ATOM 693 C CA . ASN A 1 93 ? 44.755 1.413 9.947 1.00 28.81 93 ASN A CA 1
ATOM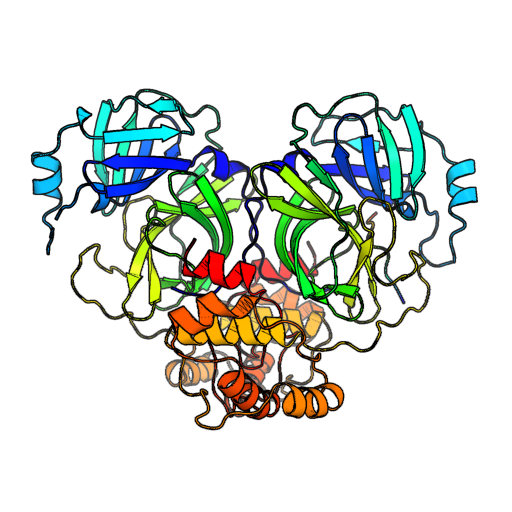 694 C C . ASN A 1 93 ? 43.945 1.709 11.202 1.00 21.34 93 ASN A C 1
ATOM 695 O O . ASN A 1 93 ? 44.442 2.296 12.150 1.00 21.25 93 ASN A O 1
ATOM 700 N N . ASN A 1 94 ? 42.679 1.321 11.185 1.00 24.24 94 ASN A N 1
ATOM 701 C CA . ASN A 1 94 ? 41.852 1.351 12.383 1.00 22.04 94 ASN A CA 1
ATOM 702 C C . ASN A 1 94 ? 42.202 0.124 13.232 1.00 22.87 94 ASN A C 1
ATOM 703 O O . ASN A 1 94 ? 41.834 -1.003 12.884 1.00 23.62 94 ASN A O 1
ATOM 708 N N . VAL A 1 95 ? 42.931 0.336 14.328 1.00 21.80 95 VAL A N 1
ATOM 709 C CA . VAL A 1 95 ? 43.334 -0.774 15.196 1.00 30.16 95 VAL A CA 1
ATOM 710 C C . VAL A 1 95 ? 42.134 -1.476 15.808 1.00 23.49 95 VAL A C 1
ATOM 711 O O . VAL A 1 95 ? 42.249 -2.615 16.267 1.00 24.86 95 VAL A O 1
ATOM 715 N N . HIS A 1 96 ? 40.991 -0.797 15.821 1.00 21.92 96 HIS A N 1
ATOM 716 C CA . HIS A 1 96 ? 39.773 -1.384 16.377 1.00 25.38 96 HIS A CA 1
ATOM 717 C C . HIS A 1 96 ? 38.843 -1.996 15.333 1.00 22.53 96 HIS A C 1
ATOM 718 O O . HIS A 1 96 ? 37.657 -2.173 15.595 1.00 22.30 96 HIS A O 1
ATOM 725 N N . THR A 1 97 ? 39.385 -2.312 14.157 1.00 18.46 97 THR A N 1
ATOM 726 C CA . THR A 1 97 ? 38.627 -3.031 13.147 1.00 20.52 97 THR A CA 1
ATOM 727 C C . THR A 1 97 ? 38.215 -4.410 13.664 1.00 21.92 97 THR A C 1
ATOM 728 O O . THR A 1 97 ? 39.059 -5.259 13.955 1.00 19.11 97 THR A O 1
ATOM 732 N N . PRO A 1 98 ? 36.900 -4.641 13.779 1.00 24.06 98 PRO A N 1
ATOM 733 C CA . PRO A 1 98 ? 36.440 -5.975 14.163 1.00 17.57 98 PRO A CA 1
ATOM 734 C C . PRO A 1 98 ? 36.644 -6.949 13.018 1.00 25.92 98 PRO A C 1
ATOM 735 O O . PRO A 1 98 ? 36.881 -6.522 11.879 1.00 23.71 98 PRO A O 1
ATOM 739 N N . LYS A 1 99 ? 36.555 -8.241 13.325 1.00 24.68 99 LYS A N 1
ATOM 740 C CA . LYS A 1 99 ? 36.379 -9.270 12.315 1.00 23.77 99 LYS A CA 1
ATOM 741 C C . LYS A 1 99 ? 35.050 -8.965 11.599 1.00 31.35 99 LYS A C 1
ATOM 742 O O . LYS A 1 99 ? 34.003 -8.811 12.250 1.00 27.11 99 LYS A O 1
ATOM 748 N N . TYR A 1 100 ? 35.078 -8.845 10.275 1.00 26.36 100 TYR A N 1
ATOM 749 C CA . TYR A 1 100 ? 33.856 -8.489 9.567 1.00 20.62 100 TYR A CA 1
ATOM 750 C C . TYR A 1 100 ? 33.660 -9.185 8.224 1.00 23.96 100 TYR A C 1
ATOM 751 O O . TYR A 1 100 ? 34.613 -9.696 7.630 1.00 23.69 100 TYR A O 1
ATOM 760 N N . THR A 1 101 ? 32.411 -9.200 7.760 1.00 22.67 101 THR A N 1
ATOM 761 C CA . THR A 1 101 ? 32.083 -9.551 6.376 1.00 22.33 101 THR A CA 1
ATOM 762 C C . THR A 1 101 ? 31.102 -8.535 5.775 1.00 26.01 101 THR A C 1
ATOM 763 O O . THR A 1 101 ? 30.499 -7.728 6.491 1.00 22.54 101 THR A O 1
ATOM 767 N N . TYR A 1 102 ? 30.931 -8.595 4.457 1.00 23.75 102 TYR A N 1
ATOM 768 C CA . TYR A 1 102 ? 29.828 -7.911 3.803 1.00 20.28 102 TYR A CA 1
ATOM 769 C C . TYR A 1 102 ? 28.793 -8.939 3.387 1.00 22.66 102 TYR A C 1
ATOM 770 O O . TYR A 1 102 ? 29.143 -10.020 2.910 1.00 22.99 102 TYR A O 1
ATOM 779 N N . ARG A 1 103 ? 27.521 -8.616 3.576 1.00 21.65 103 ARG A N 1
ATOM 780 C CA . ARG A 1 103 ? 26.465 -9.400 2.969 1.00 20.85 103 ARG A CA 1
ATOM 781 C C . ARG A 1 103 ? 25.279 -8.513 2.634 1.00 19.85 103 ARG A C 1
ATOM 782 O O . ARG A 1 103 ? 24.854 -7.693 3.441 1.00 17.99 103 ARG A O 1
ATOM 790 N N . THR A 1 104 ? 24.752 -8.694 1.430 1.00 19.48 104 THR A N 1
ATOM 791 C CA . THR A 1 104 ? 23.581 -7.972 0.973 1.00 19.58 104 THR A CA 1
ATOM 792 C C . THR A 1 104 ? 22.380 -8.633 1.626 1.00 21.31 104 THR A C 1
ATOM 793 O O . THR A 1 104 ? 22.320 -9.856 1.688 1.00 20.65 104 THR A O 1
ATOM 797 N N . VAL A 1 105 ? 21.455 -7.842 2.172 1.00 23.97 105 VAL A N 1
ATOM 798 C CA . VAL A 1 105 ? 20.260 -8.430 2.783 1.00 19.78 105 VAL A CA 1
ATOM 799 C C . VAL 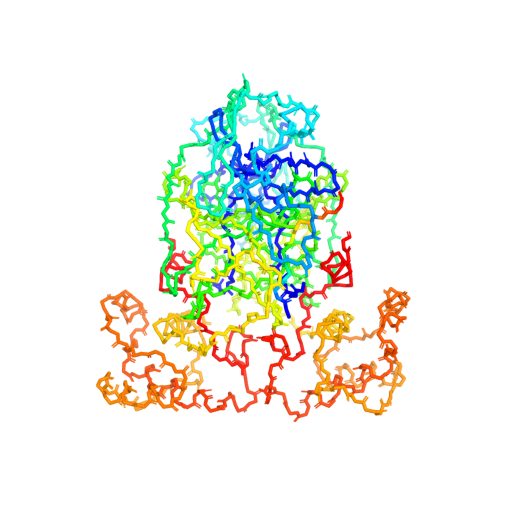A 1 105 ? 19.149 -8.538 1.767 1.00 25.30 105 VAL A C 1
ATOM 800 O O . VAL A 1 105 ? 19.122 -7.798 0.783 1.00 21.81 105 VAL A O 1
ATOM 804 N N . ARG A 1 106 ? 18.236 -9.469 2.020 1.00 24.38 106 ARG A N 1
ATOM 805 C CA . ARG A 1 106 ? 17.073 -9.665 1.171 1.00 28.09 106 ARG A CA 1
ATOM 806 C C . ARG A 1 106 ? 15.834 -9.045 1.825 1.00 24.05 106 ARG A C 1
ATOM 807 O O . ARG A 1 106 ? 15.822 -8.778 3.030 1.00 20.04 106 ARG A O 1
ATOM 815 N N . PRO A 1 107 ? 14.797 -8.777 1.026 1.00 23.12 107 PRO A N 1
ATOM 816 C CA . PRO A 1 107 ? 13.560 -8.289 1.638 1.00 27.98 107 PRO A CA 1
ATOM 817 C C . PRO A 1 107 ? 13.056 -9.283 2.674 1.00 23.94 107 PRO A C 1
ATOM 818 O O . PRO A 1 107 ? 13.118 -10.485 2.431 1.00 22.39 107 PRO A O 1
ATOM 822 N N . GLY A 1 108 ? 12.620 -8.773 3.823 1.00 20.82 108 GLY A N 1
ATOM 823 C CA . GLY A 1 108 ? 12.090 -9.592 4.894 1.00 19.35 108 GLY A CA 1
ATOM 824 C C . GLY A 1 108 ? 13.099 -9.852 5.988 1.00 20.20 108 GLY A C 1
ATOM 825 O O . GLY A 1 108 ? 12.746 -10.312 7.073 1.00 18.28 108 GLY A O 1
ATOM 826 N N . GLU A 1 109 ? 14.363 -9.556 5.702 1.00 21.18 109 GLU A N 1
ATOM 827 C CA . GLU A 1 109 ? 15.440 -9.787 6.663 1.00 20.31 109 GLU A CA 1
ATOM 828 C C . GLU A 1 109 ? 15.622 -8.615 7.630 1.00 21.05 109 GLU A C 1
ATOM 829 O O . GLU A 1 109 ? 15.438 -7.450 7.268 1.00 22.78 109 GLU A O 1
ATOM 835 N N . SER A 1 110 ? 15.972 -8.931 8.866 1.00 18.96 110 SER A N 1
ATOM 836 C CA . SER A 1 110 ? 16.215 -7.907 9.866 1.00 17.86 110 SER A CA 1
ATOM 837 C C . SER A 1 110 ? 17.694 -7.569 9.994 1.00 15.53 110 SER A C 1
ATOM 838 O O . SER A 1 110 ? 18.567 -8.415 9.773 1.00 16.43 110 SER A O 1
ATOM 841 N N . PHE A 1 111 ? 17.964 -6.321 10.359 1.00 13.91 111 PHE A N 1
ATOM 842 C CA . PHE A 1 111 ? 19.313 -5.891 10.708 1.00 18.48 111 PHE A CA 1
ATOM 843 C C . PHE A 1 111 ? 19.291 -4.677 11.648 1.00 15.93 111 PHE A C 1
ATOM 844 O O . PHE A 1 111 ? 18.232 -4.145 11.965 1.00 15.68 111 PHE A O 1
ATOM 852 N N . ASN A 1 112 ? 20.477 -4.247 12.064 1.00 16.08 112 ASN A N 1
ATOM 853 C CA . ASN A 1 112 ? 20.640 -3.140 12.996 1.00 16.24 112 ASN A CA 1
ATOM 854 C C . ASN A 1 112 ? 21.106 -1.868 12.301 1.00 16.16 112 ASN A C 1
ATOM 855 O O . ASN A 1 112 ? 22.057 -1.894 11.523 1.00 15.98 112 ASN A O 1
ATOM 860 N N . ILE A 1 113 ? 20.433 -0.760 12.590 1.00 13.52 113 ILE A N 1
ATOM 861 C CA . ILE A 1 113 ? 20.885 0.566 12.175 1.00 15.10 113 ILE A CA 1
ATOM 862 C C . ILE A 1 113 ? 21.607 1.330 13.301 1.00 15.01 113 ILE A C 1
ATOM 863 O O . ILE A 1 113 ? 21.052 1.539 14.378 1.00 15.23 113 ILE A O 1
ATOM 868 N N . LEU A 1 114 ? 22.844 1.740 13.045 1.00 13.14 114 LEU A N 1
ATOM 869 C CA . LEU A 1 114 ? 23.535 2.663 13.920 1.00 11.68 114 LEU A CA 1
ATOM 870 C C . LEU A 1 114 ? 23.458 4.029 13.270 1.00 13.56 114 LEU A C 1
ATOM 871 O O . LEU A 1 114 ? 24.213 4.325 12.356 1.00 13.85 114 LEU A O 1
ATOM 876 N N . ALA A 1 115 ? 22.514 4.846 13.724 1.00 15.20 115 ALA A N 1
ATOM 877 C CA . ALA A 1 115 ? 22.323 6.185 13.190 1.00 14.17 115 ALA A CA 1
ATOM 878 C C . ALA A 1 115 ? 23.442 7.107 13.662 1.00 16.76 115 ALA A C 1
ATOM 879 O O . ALA A 1 115 ? 23.664 7.232 14.863 1.00 16.68 115 ALA A O 1
ATOM 881 N N . CYS A 1 116 ? 24.136 7.752 12.719 1.00 14.35 116 CYS A N 1
ATOM 882 C CA . CYS A 1 116 ? 25.281 8.608 13.047 1.00 14.44 116 CYS A CA 1
ATOM 883 C C . CYS A 1 116 ? 25.146 10.037 12.502 1.00 17.04 116 CYS A C 1
ATOM 884 O O . CYS A 1 116 ? 24.512 10.272 11.473 1.00 20.41 116 CYS A O 1
ATOM 887 N N . TYR A 1 117 ? 25.740 10.987 13.212 1.00 15.87 117 TYR A N 1
ATOM 888 C CA . TYR A 1 117 ? 25.793 12.385 12.787 1.00 17.86 117 TYR A CA 1
ATOM 889 C C . TYR A 1 117 ? 27.191 12.884 13.112 1.00 19.66 117 TYR A C 1
ATOM 890 O O . TYR A 1 117 ? 27.718 12.585 14.183 1.00 20.78 117 TYR A O 1
ATOM 899 N N . ASP A 1 118 ? 27.807 13.589 12.170 1.00 18.45 118 ASP A N 1
ATOM 900 C CA . ASP A 1 118 ? 29.149 14.140 12.359 1.00 21.43 118 ASP A CA 1
ATOM 901 C C . ASP A 1 118 ? 30.168 13.092 12.794 1.00 22.93 118 ASP A C 1
ATOM 902 O O . ASP A 1 118 ? 31.046 13.367 13.613 1.00 24.41 118 ASP A O 1
ATOM 907 N N . GLY A 1 119 ? 30.044 11.888 12.251 1.00 19.86 119 GLY A N 1
ATOM 908 C CA . GLY A 1 119 ? 31.005 10.840 12.527 1.00 17.32 119 GLY A CA 1
ATOM 909 C C . GLY A 1 119 ? 30.938 10.225 13.906 1.00 17.89 119 GLY A C 1
ATOM 910 O O . GLY A 1 119 ? 31.894 9.587 14.333 1.00 24.81 119 GLY A O 1
ATOM 911 N N . ALA A 1 120 ? 29.816 10.390 14.594 1.00 14.74 120 ALA A N 1
ATOM 912 C CA . ALA A 1 120 ? 29.616 9.741 15.888 1.00 23.82 120 ALA A CA 1
ATOM 913 C C . ALA A 1 120 ? 28.223 9.085 15.988 1.00 20.10 120 ALA A C 1
ATOM 914 O O . ALA A 1 120 ? 27.224 9.693 15.623 1.00 19.78 120 ALA A O 1
ATOM 916 N N . ALA A 1 121 ? 28.164 7.847 16.472 1.00 18.27 121 ALA A N 1
ATOM 917 C CA . ALA A 1 121 ? 26.887 7.166 16.705 1.00 16.61 121 ALA A CA 1
ATOM 918 C C . ALA A 1 121 ? 25.985 7.904 17.704 1.00 24.16 121 ALA A C 1
ATOM 919 O O . ALA A 1 121 ? 26.408 8.205 18.826 1.00 21.63 121 ALA A O 1
ATOM 921 N N . ALA A 1 122 ? 24.743 8.171 17.289 1.00 19.25 122 ALA A N 1
ATOM 922 C CA . ALA A 1 122 ? 23.738 8.837 18.122 1.00 17.26 122 ALA A CA 1
ATOM 923 C C . ALA A 1 122 ? 22.677 7.885 18.670 1.00 20.24 122 ALA A C 1
ATOM 924 O O . ALA A 1 122 ? 22.170 8.085 19.770 1.00 21.40 122 ALA A O 1
ATOM 926 N N . GLY A 1 123 ? 22.328 6.865 17.888 1.00 21.83 123 GLY A N 1
ATOM 927 C CA . GLY A 1 123 ? 21.268 5.942 18.250 1.00 18.98 123 GLY A CA 1
ATOM 928 C C . GLY A 1 123 ? 21.433 4.587 17.597 1.00 18.17 123 GLY A C 1
ATOM 929 O O . GLY A 1 123 ? 22.175 4.439 16.634 1.00 15.43 123 GLY A O 1
ATOM 930 N N . VAL A 1 124 ? 20.757 3.580 18.130 1.00 17.22 124 VAL A N 1
ATOM 931 C CA . VAL A 1 124 ? 20.793 2.263 17.504 1.00 17.16 124 VAL A CA 1
ATOM 932 C C . VAL A 1 124 ? 19.419 1.615 17.562 1.00 18.38 124 VAL A C 1
ATOM 933 O O . VAL A 1 124 ? 18.791 1.594 18.614 1.00 20.51 124 VAL A O 1
ATOM 937 N N . TYR A 1 125 ? 18.934 1.125 16.422 1.00 15.25 125 TYR A N 1
ATOM 938 C CA . TYR A 1 125 ? 17.625 0.496 16.379 1.00 15.73 125 TYR A CA 1
ATOM 939 C C . TYR A 1 125 ? 17.509 -0.567 15.288 1.00 19.26 125 TYR A C 1
ATOM 940 O O . TYR A 1 125 ? 18.151 -0.477 14.247 1.00 16.83 125 TYR A O 1
ATOM 949 N N . GLY A 1 126 ? 16.674 -1.570 15.545 1.00 18.11 126 GLY A N 1
ATOM 950 C CA . GLY A 1 126 ? 16.457 -2.659 14.617 1.00 16.91 126 GLY A CA 1
ATOM 951 C C . GLY A 1 126 ? 15.491 -2.280 13.514 1.00 21.61 126 GLY A C 1
ATOM 952 O O . GLY A 1 126 ? 14.556 -1.496 13.721 1.00 19.01 126 GLY A O 1
ATOM 953 N N . VAL A 1 127 ? 15.735 -2.819 12.323 1.00 18.76 127 VAL A N 1
ATOM 954 C CA . VAL A 1 127 ? 14.860 -2.569 11.191 1.00 18.21 127 VAL A CA 1
ATOM 955 C C . VAL A 1 127 ? 14.645 -3.867 10.436 1.00 20.17 127 VAL A C 1
ATOM 956 O O . VAL A 1 127 ? 15.309 -4.868 10.709 1.00 19.30 127 VAL A O 1
ATOM 960 N N . ASN A 1 128 ? 13.699 -3.851 9.503 1.00 19.37 128 ASN A N 1
ATOM 961 C CA . ASN A 1 128 ? 13.443 -4.998 8.655 1.00 17.13 128 ASN A CA 1
ATOM 962 C C . ASN A 1 128 ? 13.268 -4.500 7.226 1.00 22.05 128 ASN A C 1
ATOM 963 O O . ASN A 1 128 ? 12.523 -3.554 6.983 1.00 22.37 128 ASN A O 1
ATOM 968 N N . MET A 1 129 ? 13.984 -5.118 6.294 1.00 17.57 129 MET A N 1
ATOM 969 C CA . MET A 1 129 ? 13.985 -4.693 4.903 1.00 17.67 129 MET A CA 1
ATOM 970 C C . MET A 1 129 ? 12.625 -4.962 4.250 1.00 23.99 129 MET A C 1
ATOM 971 O O . MET A 1 129 ? 12.114 -6.094 4.260 1.00 17.36 129 MET A O 1
ATOM 976 N N . ARG A 1 130 ? 12.022 -3.923 3.687 1.00 22.74 130 ARG A N 1
ATOM 977 C CA . ARG A 1 130 ? 10.686 -4.086 3.135 1.00 22.06 130 ARG A CA 1
ATOM 978 C C . ARG A 1 130 ? 10.691 -4.661 1.706 1.00 26.56 130 ARG A C 1
ATOM 979 O O . ARG A 1 130 ? 11.743 -4.724 1.033 1.00 19.58 130 ARG A O 1
ATOM 987 N N . SER A 1 131 ? 9.512 -5.085 1.256 1.00 20.89 131 SER A N 1
ATOM 988 C CA . SER A 1 131 ? 9.386 -5.755 -0.036 1.00 24.19 131 SER A CA 1
ATOM 989 C C . SER A 1 131 ? 9.728 -4.840 -1.205 1.00 19.48 131 SER A C 1
ATOM 990 O O . SER A 1 131 ? 10.122 -5.327 -2.253 1.00 21.96 131 SER A O 1
ATOM 993 N N . ASN A 1 132 ? 9.573 -3.529 -1.023 1.00 20.34 132 ASN A N 1
ATOM 994 C CA . ASN A 1 132 ? 10.015 -2.533 -2.008 1.00 19.09 132 ASN A CA 1
ATOM 995 C C . ASN A 1 132 ? 11.433 -1.989 -1.722 1.00 24.06 132 ASN A C 1
ATOM 996 O O . ASN A 1 132 ? 11.810 -0.900 -2.174 1.00 23.06 132 ASN A O 1
ATOM 1001 N N . TYR A 1 133 ? 12.190 -2.730 -0.923 1.00 25.22 133 TYR A N 1
ATOM 1002 C CA . TYR A 1 133 ? 13.588 -2.395 -0.656 1.00 29.05 133 TYR A CA 1
ATOM 1003 C C . TYR A 1 133 ? 13.845 -1.084 0.084 1.00 24.78 133 TYR A C 1
ATOM 1004 O O . TYR A 1 133 ? 14.909 -0.485 -0.066 1.00 26.85 133 TYR A O 1
ATOM 1013 N N . THR A 1 134 ? 12.887 -0.653 0.895 1.00 24.20 134 THR A N 1
ATOM 1014 C CA . THR A 1 134 ? 13.117 0.475 1.788 1.00 24.65 134 THR A CA 1
ATOM 1015 C C . THR A 1 134 ? 13.069 0.011 3.239 1.00 21.50 134 THR A C 1
ATOM 1016 O O . THR A 1 134 ? 12.660 -1.110 3.533 1.00 22.49 134 THR A O 1
ATOM 1020 N N . ILE A 1 135 ? 13.488 0.885 4.143 1.00 19.33 135 ILE A N 1
ATOM 1021 C CA . ILE A 1 135 ? 13.284 0.649 5.566 1.00 23.97 135 ILE A CA 1
ATOM 1022 C C . ILE A 1 135 ? 12.499 1.798 6.177 1.00 19.70 135 ILE A C 1
ATOM 1023 O O . ILE A 1 135 ? 12.596 2.923 5.721 1.00 23.96 135 ILE A O 1
ATOM 1028 N N . ARG A 1 136 ? 11.697 1.502 7.192 1.00 28.30 136 ARG A N 1
ATOM 1029 C CA . ARG A 1 136 ? 10.962 2.533 7.921 1.00 27.26 136 ARG A CA 1
ATOM 1030 C C . ARG A 1 136 ? 11.868 2.981 9.064 1.00 26.42 136 ARG A C 1
ATOM 1031 O O . ARG A 1 136 ? 11.816 2.433 10.166 1.00 27.19 136 ARG A O 1
ATOM 1039 N N . GLY A 1 137 ? 12.723 3.957 8.796 1.00 22.57 137 GLY A N 1
ATOM 1040 C CA . GLY A 1 137 ? 13.710 4.347 9.778 1.00 20.41 137 GLY A CA 1
ATOM 1041 C C . GLY A 1 137 ? 13.493 5.748 10.290 1.00 20.36 137 GLY A C 1
ATOM 1042 O O . GLY A 1 137 ? 12.446 6.362 10.067 1.00 20.27 137 GLY A O 1
ATOM 1043 N N . SER A 1 138 ? 14.494 6.266 10.980 1.00 18.45 138 SER A N 1
ATOM 1044 C CA . SER A 1 138 ? 14.413 7.630 11.469 1.00 19.22 138 SER A CA 1
ATOM 1045 C C . SER A 1 138 ? 15.747 8.275 11.209 1.00 19.41 138 SER A C 1
ATOM 1046 O O . SER A 1 138 ? 16.740 7.926 11.856 1.00 21.82 138 SER A O 1
ATOM 1049 N N . PHE A 1 139 ? 15.767 9.193 10.246 1.00 18.89 139 PHE A N 1
ATOM 1050 C CA . PHE A 1 139 ? 16.994 9.855 9.814 1.00 23.18 139 PHE A CA 1
ATOM 1051 C C . PHE A 1 139 ? 16.709 11.312 9.446 1.00 27.44 139 PHE A C 1
ATOM 1052 O O . PHE A 1 139 ? 15.716 11.624 8.780 1.00 23.65 139 PHE A O 1
ATOM 1060 N N . ILE A 1 140 ? 17.604 12.203 9.840 1.00 25.15 140 ILE A N 1
ATOM 1061 C CA . ILE A 1 140 ? 17.549 13.569 9.353 1.00 23.83 140 ILE A CA 1
ATOM 1062 C C . ILE A 1 140 ? 18.870 13.901 8.655 1.00 27.06 140 ILE A C 1
ATOM 1063 O O . ILE A 1 140 ? 19.723 13.029 8.488 1.00 25.43 140 ILE A O 1
ATOM 1068 N N . ASN A 1 141 ? 19.036 15.148 8.236 1.00 28.41 141 ASN A N 1
ATOM 1069 C CA . ASN A 1 141 ? 20.226 15.532 7.492 1.00 29.19 141 ASN A CA 1
ATOM 1070 C C . ASN A 1 141 ? 21.540 15.310 8.239 1.00 27.28 141 ASN A C 1
ATOM 1071 O O . ASN A 1 141 ? 21.669 15.635 9.420 1.00 25.78 141 ASN A O 1
ATOM 1076 N N . GLY A 1 142 ? 22.510 14.748 7.533 1.00 22.74 142 GLY A N 1
ATOM 1077 C CA . GLY A 1 142 ? 23.764 14.371 8.140 1.00 21.41 142 GLY A CA 1
ATOM 1078 C C . GLY A 1 142 ? 23.860 12.888 8.459 1.00 20.18 142 GLY A C 1
ATOM 1079 O O . GLY A 1 142 ? 24.911 12.434 8.908 1.00 20.41 142 GLY A O 1
ATOM 1080 N N . ALA A 1 143 ? 22.784 12.133 8.220 1.00 18.07 143 ALA A N 1
ATOM 1081 C CA . ALA A 1 143 ? 22.728 10.718 8.600 1.00 17.14 143 ALA A CA 1
ATOM 1082 C C . ALA A 1 143 ? 23.320 9.770 7.553 1.00 19.91 143 ALA A C 1
ATOM 1083 O O . ALA A 1 143 ? 23.555 8.586 7.847 1.00 17.39 143 ALA A O 1
ATOM 1085 N N . ALA A 1 144 ? 23.533 10.275 6.334 1.00 17.50 144 ALA A N 1
ATOM 1086 C CA . ALA A 1 144 ? 24.101 9.460 5.259 1.00 18.44 144 ALA A CA 1
ATOM 1087 C C . ALA A 1 144 ? 25.398 8.835 5.724 1.00 16.15 144 ALA A C 1
ATOM 1088 O O . ALA A 1 144 ? 26.169 9.466 6.450 1.00 17.46 144 ALA A O 1
ATOM 1090 N N . GLY A 1 145 ? 25.630 7.589 5.328 1.00 15.28 145 GLY A N 1
ATOM 1091 C CA . GLY A 1 145 ? 26.804 6.866 5.781 1.00 14.36 145 GLY A CA 1
ATOM 1092 C C . GLY A 1 145 ? 26.531 6.004 7.003 1.00 15.77 145 GLY A C 1
ATOM 1093 O O . GLY A 1 145 ? 27.305 5.113 7.307 1.00 15.65 145 GLY A O 1
ATOM 1094 N N . SER A 1 146 ? 25.430 6.262 7.705 1.00 14.84 146 SER A N 1
ATOM 1095 C CA . SER A 1 146 ? 25.022 5.403 8.810 1.00 15.69 146 SER A CA 1
ATOM 1096 C C . SER A 1 146 ? 24.993 3.933 8.390 1.00 18.55 146 SER A C 1
ATOM 1097 O O . SER A 1 146 ? 24.392 3.579 7.366 1.00 16.11 146 SER A O 1
ATOM 1100 N N . PRO A 1 147 ? 25.676 3.078 9.161 1.00 14.06 147 PRO A N 1
ATOM 1101 C CA . PRO A 1 147 ? 25.803 1.679 8.765 1.00 14.63 147 PRO A CA 1
ATOM 1102 C C . PRO A 1 147 ? 24.684 0.798 9.285 1.00 17.64 147 PRO A C 1
ATOM 1103 O O . PRO A 1 147 ? 24.151 1.039 10.375 1.00 14.12 147 PRO A O 1
ATOM 1107 N N . GLY A 1 148 ? 24.361 -0.229 8.501 1.00 17.65 148 GLY A N 1
ATOM 1108 C CA . GLY A 1 148 ? 23.498 -1.316 8.925 1.00 14.71 148 GLY A CA 1
ATOM 1109 C C . GLY A 1 148 ? 24.370 -2.540 9.117 1.00 15.18 148 GLY A C 1
ATOM 1110 O O . GLY A 1 148 ? 25.322 -2.743 8.371 1.00 16.85 148 GLY A O 1
ATOM 1111 N N . TYR A 1 149 ? 24.072 -3.341 10.135 1.00 16.53 149 TYR A N 1
ATOM 1112 C CA . TYR A 1 149 ? 24.930 -4.467 10.496 1.00 17.85 149 TYR A CA 1
ATOM 1113 C C . TYR A 1 149 ? 24.134 -5.578 11.179 1.00 20.88 149 TYR A C 1
ATOM 1114 O O . TYR A 1 149 ? 23.075 -5.338 11.757 1.00 19.26 149 TYR A O 1
ATOM 1123 N N . ASN A 1 150 ? 24.657 -6.797 11.087 1.00 23.27 150 ASN A N 1
ATOM 1124 C CA . ASN A 1 150 ? 24.243 -7.899 11.944 1.00 23.72 150 ASN A CA 1
ATOM 1125 C C . ASN A 1 150 ? 25.495 -8.485 12.616 1.00 25.13 150 ASN A C 1
ATOM 1126 O O . ASN A 1 150 ? 26.570 -8.521 12.017 1.00 22.28 150 ASN A O 1
ATOM 1131 N N . ILE A 1 151 ? 25.364 -8.927 13.861 1.00 21.96 151 ILE A N 1
ATOM 1132 C CA . ILE A 1 151 ? 26.486 -9.572 14.520 1.00 27.09 151 ILE A CA 1
ATOM 1133 C C . ILE A 1 151 ? 26.232 -11.058 14.734 1.00 28.05 151 ILE A C 1
ATOM 1134 O O . ILE A 1 151 ? 25.281 -11.447 15.394 1.00 30.03 151 ILE A O 1
ATOM 1139 N N . ASN A 1 152 ? 27.100 -11.880 14.166 1.00 33.34 152 ASN A N 1
ATOM 1140 C CA . ASN A 1 152 ? 26.916 -13.317 14.189 1.00 36.81 152 ASN A CA 1
ATOM 1141 C C . ASN A 1 152 ? 28.225 -13.986 14.588 1.00 40.16 152 ASN A C 1
ATOM 1142 O O . ASN A 1 152 ? 29.171 -14.001 13.810 1.00 42.61 152 ASN A O 1
ATOM 1147 N N . ASN A 1 153 ? 28.283 -14.495 15.820 1.00 53.14 153 ASN A N 1
ATOM 1148 C CA . ASN A 1 153 ? 29.475 -15.179 16.351 1.00 50.31 153 ASN A CA 1
ATOM 1149 C C . ASN A 1 153 ? 30.746 -14.341 16.367 1.00 46.65 153 ASN A C 1
ATOM 1150 O O . ASN A 1 153 ? 31.785 -14.801 15.907 1.00 44.88 153 ASN A O 1
ATOM 1155 N N . GLY A 1 154 ? 30.668 -13.119 16.888 1.00 43.34 154 GLY A N 1
ATOM 1156 C CA . GLY A 1 154 ? 31.818 -12.231 16.901 1.00 43.40 154 GLY A CA 1
ATOM 1157 C C . GLY A 1 154 ? 32.111 -11.510 15.587 1.00 40.23 154 GLY A C 1
ATOM 1158 O O . GLY A 1 154 ? 32.721 -10.432 15.589 1.00 37.69 154 GLY A O 1
ATOM 1159 N N . THR A 1 155 ? 31.689 -12.086 14.463 1.00 31.89 155 THR A N 1
ATOM 1160 C CA . THR A 1 155 ? 31.881 -11.430 13.169 1.00 31.85 155 THR A CA 1
ATOM 1161 C C . THR A 1 155 ? 30.795 -10.381 12.892 1.00 27.27 155 THR A C 1
ATOM 1162 O O . THR A 1 155 ? 29.595 -10.669 12.993 1.00 29.64 155 THR A O 1
ATOM 1166 N N . VAL A 1 156 ? 31.218 -9.160 12.570 1.00 22.27 156 VAL A N 1
ATOM 1167 C CA . VAL A 1 156 ? 30.276 -8.110 12.180 1.00 23.69 156 VAL A CA 1
ATOM 1168 C C . VAL A 1 156 ? 29.991 -8.234 10.700 1.00 21.29 156 VAL A C 1
ATOM 1169 O O . VAL A 1 156 ? 30.888 -8.143 9.876 1.00 22.30 156 VAL A O 1
ATOM 1173 N N . GLU A 1 157 ? 28.732 -8.437 10.365 1.00 22.37 157 GLU A N 1
ATOM 1174 C CA . GLU A 1 157 ? 28.324 -8.527 8.975 1.00 20.25 157 GLU A CA 1
ATOM 1175 C C . GLU A 1 157 ? 27.666 -7.202 8.587 1.00 23.00 157 GLU A C 1
ATOM 1176 O O . GLU A 1 157 ? 26.561 -6.894 9.055 1.00 17.42 157 GLU A O 1
ATOM 1182 N N . PHE A 1 158 ? 28.374 -6.406 7.779 1.00 18.48 158 PHE A N 1
ATOM 1183 C CA . PHE A 1 158 ? 27.884 -5.105 7.305 1.00 15.61 158 PHE A CA 1
ATOM 1184 C C . PHE A 1 158 ? 26.966 -5.237 6.082 1.00 17.61 158 PHE A C 1
ATOM 1185 O O . PHE A 1 158 ? 27.318 -5.877 5.084 1.00 14.85 158 PHE A O 1
ATOM 1193 N N . CYS A 1 159 ? 25.790 -4.630 6.145 1.00 13.59 159 CYS A N 1
ATOM 1194 C CA . CYS A 1 159 ? 24.828 -4.861 5.067 1.00 19.49 159 CYS A CA 1
ATOM 1195 C C . CYS A 1 159 ? 24.213 -3.608 4.471 1.00 15.02 159 CYS A C 1
ATOM 1196 O O . CYS A 1 159 ? 23.511 -3.688 3.479 1.00 13.91 159 CYS A O 1
ATOM 1199 N N . TYR A 1 160 ? 24.493 -2.453 5.067 1.00 14.69 160 TYR A N 1
ATOM 1200 C CA . TYR A 1 160 ? 23.775 -1.242 4.722 1.00 14.03 160 TYR A CA 1
ATOM 1201 C C . TYR A 1 160 ? 24.615 -0.005 5.012 1.00 15.24 160 TYR A C 1
ATOM 1202 O O . TYR A 1 160 ? 25.305 0.071 6.022 1.00 16.64 160 TYR A O 1
ATOM 1211 N N . LEU A 1 161 ? 24.564 0.958 4.104 1.00 13.80 161 LEU A N 1
ATOM 1212 C CA . LEU A 1 161 ? 25.115 2.279 4.346 1.00 15.06 161 LEU A CA 1
ATOM 1213 C C . LEU A 1 161 ? 24.057 3.218 3.878 1.00 14.39 161 LEU A C 1
ATOM 1214 O O . LEU A 1 161 ? 23.681 3.174 2.707 1.00 14.93 161 LEU A O 1
ATOM 1219 N N . HIS A 1 162 ? 23.572 4.064 4.778 1.00 13.74 162 HIS A N 1
ATOM 1220 C CA . HIS A 1 162 ? 22.422 4.909 4.455 1.00 19.24 162 HIS A CA 1
ATOM 1221 C C . HIS A 1 162 ? 22.722 5.919 3.331 1.00 15.55 162 HIS A C 1
ATOM 1222 O O . HIS A 1 162 ? 23.807 6.478 3.274 1.00 14.13 162 HIS A O 1
ATOM 1229 N N . GLN A 1 163 ? 21.759 6.143 2.446 1.00 12.63 163 GLN A N 1
ATOM 1230 C CA . GLN A 1 163 ? 22.001 7.000 1.291 1.00 19.19 163 GLN A CA 1
ATOM 1231 C C . GLN A 1 163 ? 21.012 8.145 1.198 1.00 20.86 163 GLN A C 1
ATOM 1232 O O . GLN A 1 163 ? 21.401 9.309 1.145 1.00 23.16 163 GLN A O 1
ATOM 1238 N N . LEU A 1 164 ? 19.728 7.817 1.163 1.00 18.12 164 LEU A N 1
ATOM 1239 C CA . LEU A 1 164 ? 18.738 8.843 0.935 1.00 21.34 164 LEU A CA 1
ATOM 1240 C C . LEU A 1 164 ? 17.376 8.530 1.563 1.00 20.02 164 LEU A C 1
ATOM 1241 O O . LEU A 1 164 ? 17.137 7.429 2.056 1.00 20.59 164 LEU A O 1
ATOM 1246 N N . GLU A 1 165 ? 16.503 9.530 1.544 1.00 22.23 165 GLU A N 1
ATOM 1247 C CA . GLU A 1 165 ? 15.131 9.421 2.025 1.00 28.00 165 GLU A CA 1
ATOM 1248 C C . GLU A 1 165 ? 14.201 9.778 0.864 1.00 24.71 165 GLU A C 1
ATOM 1249 O O . GLU A 1 165 ? 14.364 10.826 0.246 1.00 24.08 165 GLU A O 1
ATOM 1255 N N . LEU A 1 166 ? 13.241 8.910 0.561 1.00 23.18 166 LEU A N 1
ATOM 1256 C CA . LEU A 1 166 ? 12.305 9.169 -0.538 1.00 26.65 166 LEU A CA 1
ATOM 1257 C C . LEU A 1 166 ? 11.242 10.190 -0.141 1.00 29.67 166 LEU A C 1
ATOM 1258 O O . LEU A 1 166 ? 11.185 10.613 1.009 1.00 29.25 166 LEU A O 1
ATOM 1263 N N . GLY A 1 167 ? 10.403 10.577 -1.100 1.00 36.37 167 GLY A N 1
ATOM 1264 C CA . GLY A 1 167 ? 9.352 11.553 -0.868 1.00 32.09 167 GLY A CA 1
ATOM 1265 C C . GLY A 1 167 ? 8.419 11.159 0.263 1.00 36.00 167 GLY A C 1
ATOM 1266 O O . GLY A 1 167 ? 7.958 12.012 1.018 1.00 44.66 167 GLY A O 1
ATOM 1267 N N . SER A 1 168 ? 8.161 9.860 0.395 1.00 33.23 168 SER A N 1
ATOM 1268 C CA . SER A 1 168 ? 7.287 9.352 1.446 1.00 34.93 168 SER A CA 1
ATOM 1269 C C . SER A 1 168 ? 7.969 9.345 2.811 1.00 37.28 168 SER A C 1
ATOM 1270 O O . SER A 1 168 ? 7.335 9.068 3.830 1.00 43.36 168 SER A O 1
ATOM 1273 N N . GLY A 1 169 ? 9.260 9.653 2.836 1.00 31.58 169 GLY A N 1
ATOM 1274 C CA . GLY A 1 169 ? 9.971 9.747 4.095 1.00 29.60 169 GLY A CA 1
ATOM 1275 C C . GLY A 1 169 ? 10.546 8.422 4.559 1.00 32.19 169 GLY A C 1
ATOM 1276 O O . GLY A 1 169 ? 11.004 8.307 5.706 1.00 28.56 169 GLY A O 1
ATOM 1277 N N . CYS A 1 170 ? 10.515 7.420 3.677 1.00 28.39 170 CYS A N 1
ATOM 1278 C CA . CYS A 1 170 ? 11.165 6.144 3.948 1.00 28.28 170 CYS A CA 1
ATOM 1279 C C . CYS A 1 170 ? 12.586 6.141 3.379 1.00 21.51 170 CYS A C 1
ATOM 1280 O O . CYS A 1 170 ? 12.954 7.023 2.611 1.00 22.14 170 CYS A O 1
ATOM 1283 N N . HIS A 1 171 ? 13.371 5.137 3.744 1.00 15.70 171 HIS A N 1
ATOM 1284 C CA . HIS A 1 171 ? 14.814 5.249 3.624 1.00 17.97 171 HIS A CA 1
ATOM 1285 C C . HIS A 1 171 ? 15.485 4.192 2.784 1.00 17.95 171 HIS A C 1
ATOM 1286 O O . HIS A 1 171 ? 15.082 3.024 2.757 1.00 16.45 171 HIS A O 1
ATOM 1293 N N . VAL A 1 172 ? 16.524 4.635 2.093 1.00 16.37 172 VAL A N 1
ATOM 1294 C CA . VAL A 1 172 ? 17.186 3.819 1.105 1.00 18.12 172 VAL A CA 1
ATOM 1295 C C . VAL A 1 172 ? 18.687 3.875 1.307 1.00 14.69 172 VAL A C 1
ATOM 1296 O O . VAL A 1 172 ? 19.252 4.939 1.477 1.00 20.12 172 VAL A O 1
ATOM 1300 N N . GLY A 1 173 ? 19.331 2.722 1.303 1.00 16.82 173 GLY A N 1
ATOM 1301 C CA . GLY A 1 173 ? 20.776 2.665 1.390 1.00 14.04 173 GLY A CA 1
ATOM 1302 C C . GLY A 1 173 ? 21.338 1.798 0.277 1.00 16.35 173 GLY A C 1
ATOM 1303 O O . GLY A 1 173 ? 20.591 1.295 -0.559 1.00 16.34 173 GLY A O 1
ATOM 1304 N N . SER A 1 174 ? 22.659 1.646 0.253 1.00 15.73 174 SER A N 1
ATOM 1305 C CA . SER A 1 174 ? 23.312 0.705 -0.641 1.00 15.80 174 SER A CA 1
ATOM 1306 C C . SER A 1 174 ? 23.933 -0.389 0.214 1.00 16.73 174 SER A C 1
ATOM 1307 O O . SER A 1 174 ? 24.083 -0.241 1.428 1.00 15.82 174 SER A O 1
ATOM 1310 N N . ASP A 1 175 ? 24.302 -1.498 -0.402 1.00 17.85 175 ASP A N 1
ATOM 1311 C CA . ASP A 1 175 ? 25.091 -2.461 0.345 1.00 16.72 175 ASP A CA 1
ATOM 1312 C C . ASP A 1 175 ? 26.553 -1.993 0.366 1.00 15.04 175 ASP A C 1
ATOM 1313 O O . ASP A 1 175 ? 26.885 -0.922 -0.157 1.00 13.91 175 ASP A O 1
ATOM 1318 N N . LEU A 1 176 ? 27.430 -2.778 0.968 1.00 15.40 176 LEU A N 1
ATOM 1319 C CA . LEU A 1 176 ? 28.819 -2.353 1.081 1.00 17.71 176 LEU A CA 1
ATOM 1320 C C . LEU A 1 176 ? 29.605 -2.612 -0.209 1.00 19.32 176 LEU A C 1
ATOM 1321 O O . LEU A 1 176 ? 30.791 -2.264 -0.303 1.00 18.29 176 LEU A O 1
ATOM 1326 N N . ASP A 1 177 ? 28.949 -3.215 -1.198 1.00 14.39 177 ASP A N 1
ATOM 1327 C CA . ASP A 1 177 ? 29.553 -3.318 -2.527 1.00 18.62 177 ASP A CA 1
ATOM 1328 C C . ASP A 1 177 ? 29.230 -2.081 -3.331 1.00 18.29 177 ASP A C 1
ATOM 1329 O O . ASP A 1 177 ? 29.729 -1.913 -4.438 1.00 19.23 177 ASP A O 1
ATOM 1334 N N . GLY A 1 178 ? 28.380 -1.223 -2.768 1.00 14.67 178 GLY A N 1
ATOM 1335 C CA . GLY A 1 178 ? 27.985 0.002 -3.427 1.00 13.73 178 GLY A CA 1
ATOM 1336 C C . GLY A 1 178 ? 26.772 -0.150 -4.327 1.00 17.29 178 GLY A C 1
ATOM 1337 O O . GLY A 1 178 ? 26.470 0.747 -5.110 1.00 16.65 178 GLY A O 1
ATOM 1338 N N . VAL A 1 179 ? 26.085 -1.287 -4.232 1.00 15.31 179 VAL A N 1
ATOM 1339 C CA . VAL A 1 179 ? 24.849 -1.493 -4.983 1.00 18.05 179 VAL A CA 1
ATOM 1340 C C . VAL A 1 179 ? 23.640 -0.994 -4.179 1.00 17.93 179 VAL A C 1
ATOM 1341 O O . VAL A 1 179 ? 23.383 -1.455 -3.061 1.00 15.87 179 VAL A O 1
ATOM 1345 N N . MET A 1 180 ? 22.914 -0.036 -4.741 1.00 16.65 180 MET A N 1
ATOM 1346 C CA . MET A 1 180 ? 21.701 0.474 -4.103 1.00 19.09 180 MET A CA 1
ATOM 1347 C C . MET A 1 180 ? 20.627 -0.596 -3.950 1.00 19.46 180 MET A C 1
ATOM 1348 O O . MET A 1 180 ? 20.315 -1.318 -4.894 1.00 14.49 180 MET A O 1
ATOM 1353 N N . TYR A 1 181 ? 20.048 -0.673 -2.761 1.00 16.98 181 TYR A N 1
ATOM 1354 C CA . TYR A 1 181 ? 18.899 -1.527 -2.566 1.00 19.49 181 TYR A CA 1
ATOM 1355 C C . TYR A 1 181 ? 17.738 -1.042 -3.430 1.00 17.99 181 TYR A C 1
ATOM 1356 O O . TYR A 1 181 ? 17.431 0.144 -3.444 1.00 16.89 181 TYR A O 1
ATOM 1365 N N . GLY A 1 182 ? 17.112 -1.962 -4.159 1.00 14.58 182 GLY A N 1
ATOM 1366 C CA . GLY A 1 182 ? 15.926 -1.633 -4.936 1.00 18.52 182 GLY A CA 1
ATOM 1367 C C . GLY A 1 182 ? 16.204 -0.868 -6.226 1.00 23.39 182 GLY A C 1
ATOM 1368 O O . GLY A 1 182 ? 15.274 -0.443 -6.922 1.00 25.35 182 GLY A O 1
ATOM 1369 N N . GLY A 1 183 ? 17.482 -0.687 -6.546 1.00 18.86 183 GLY A N 1
ATOM 1370 C CA . GLY A 1 183 ? 17.860 0.013 -7.757 1.00 22.05 183 GLY A CA 1
ATOM 1371 C C . GLY A 1 183 ? 17.470 1.484 -7.775 1.00 28.28 183 GLY A C 1
ATOM 1372 O O . GLY A 1 183 ? 17.445 2.090 -8.842 1.00 28.90 183 GLY A O 1
ATOM 1373 N N . TYR A 1 184 ? 17.171 2.064 -6.610 1.00 18.51 184 TYR A N 1
ATOM 1374 C CA . TYR A 1 184 ? 16.924 3.500 -6.542 1.00 23.12 184 TYR A CA 1
ATOM 1375 C C . TYR A 1 184 ? 18.185 4.264 -6.941 1.00 21.46 184 TYR A C 1
ATOM 1376 O O . TYR A 1 184 ? 19.285 3.719 -6.889 1.00 24.16 184 TYR A O 1
ATOM 1385 N N . GLU A 1 185 ? 18.028 5.525 -7.321 1.00 17.58 185 GLU A N 1
ATOM 1386 C CA . GLU A 1 185 ? 19.162 6.341 -7.766 1.00 26.21 185 GLU A CA 1
ATOM 1387 C C . GLU A 1 185 ? 19.633 7.331 -6.716 1.00 25.18 185 GLU A C 1
ATOM 1388 O O . GLU A 1 185 ? 18.821 8.000 -6.081 1.00 20.72 185 GLU A O 1
ATOM 1394 N N . ASP A 1 186 ? 20.948 7.442 -6.546 1.00 28.15 186 ASP A N 1
ATOM 1395 C CA . ASP A 1 186 ? 21.492 8.502 -5.705 1.00 28.21 186 ASP A CA 1
ATOM 1396 C C . ASP A 1 186 ? 21.502 9.817 -6.481 1.00 30.54 186 ASP A C 1
ATOM 1397 O O . ASP A 1 186 ? 22.548 10.415 -6.731 1.00 28.65 186 ASP A O 1
ATOM 1402 N N . GLN A 1 187 ? 20.307 10.237 -6.876 1.00 31.44 187 GLN A N 1
ATOM 1403 C CA . GLN A 1 187 ? 20.091 11.509 -7.530 1.00 36.01 187 GLN A CA 1
ATOM 1404 C C . GLN A 1 187 ? 18.909 12.177 -6.834 1.00 42.59 187 GLN A C 1
ATOM 1405 O O . GLN A 1 187 ? 18.025 11.490 -6.311 1.00 43.79 187 GLN A O 1
ATOM 1411 N N . PRO A 1 188 ? 18.887 13.519 -6.818 1.00 44.91 188 PRO A N 1
ATOM 1412 C CA . PRO A 1 188 ? 17.795 14.286 -6.200 1.00 48.15 188 PRO A CA 1
ATOM 1413 C C . PRO A 1 188 ? 16.502 14.261 -7.022 1.00 46.52 188 PRO A C 1
ATOM 1414 O O . PRO A 1 188 ? 15.590 15.031 -6.746 1.00 54.04 188 PRO A O 1
ATOM 1418 N N . THR A 1 189 ? 16.438 13.384 -8.017 1.00 46.60 189 THR A N 1
ATOM 1419 C CA . THR A 1 189 ? 15.278 13.242 -8.890 1.00 50.49 189 THR A CA 1
ATOM 1420 C C . THR A 1 189 ? 13.998 12.798 -8.162 1.00 52.05 189 THR A C 1
ATOM 1421 O O . THR A 1 189 ? 13.997 12.538 -6.953 1.00 47.90 189 THR A O 1
ATOM 1425 N N . LEU A 1 190 ? 12.914 12.703 -8.929 1.00 49.32 190 LEU A N 1
ATOM 1426 C CA . LEU A 1 190 ? 11.602 12.338 -8.408 1.00 50.75 190 LEU A CA 1
ATOM 1427 C C . LEU A 1 190 ? 11.431 10.827 -8.402 1.00 47.80 190 LEU A C 1
ATOM 1428 O O . LEU A 1 190 ? 10.988 10.251 -9.393 1.00 45.50 190 LEU A O 1
ATOM 1433 N N . GLN A 1 191 ? 11.761 10.189 -7.282 1.00 49.80 191 GLN A N 1
ATOM 1434 C CA . GLN A 1 191 ? 11.596 8.738 -7.164 1.00 43.34 191 GLN A CA 1
ATOM 1435 C C . GLN A 1 191 ? 10.427 8.362 -6.249 1.00 40.64 191 GLN A C 1
ATOM 1436 O O . GLN A 1 191 ? 10.258 8.923 -5.164 1.00 44.40 191 GLN A O 1
ATOM 1442 N N . VAL A 1 192 ? 9.613 7.415 -6.693 1.00 34.53 192 VAL A N 1
ATOM 1443 C CA . VAL A 1 192 ? 8.515 6.944 -5.862 1.00 43.83 192 VAL A CA 1
ATOM 1444 C C . VAL A 1 192 ? 8.730 5.493 -5.425 1.00 45.64 192 VAL A C 1
ATOM 1445 O O . VAL A 1 192 ? 8.998 4.614 -6.253 1.00 37.04 192 VAL A O 1
ATOM 1449 N N . GLU A 1 193 ? 8.634 5.243 -4.122 1.00 36.22 193 GLU A N 1
ATOM 1450 C CA . GLU A 1 193 ? 8.776 3.878 -3.647 1.00 37.09 193 GLU A CA 1
ATOM 1451 C C . GLU A 1 193 ? 7.666 3.033 -4.241 1.00 36.42 193 GLU A C 1
ATOM 1452 O O . GLU A 1 193 ? 6.559 3.515 -4.455 1.00 33.09 193 GLU A O 1
ATOM 1458 N N . GLY A 1 194 ? 7.972 1.777 -4.531 1.00 37.70 194 GLY A N 1
ATOM 1459 C CA . GLY A 1 194 ? 6.981 0.890 -5.105 1.00 40.55 194 GLY A CA 1
ATOM 1460 C C . GLY A 1 194 ? 5.942 0.440 -4.096 1.00 43.38 194 GLY A C 1
ATOM 1461 O O . GLY A 1 194 ? 5.937 0.886 -2.943 1.00 35.98 194 GLY A O 1
ATOM 1462 N N . ALA A 1 195 ? 5.051 -0.444 -4.547 1.00 51.36 195 ALA A N 1
ATOM 1463 C CA . ALA A 1 195 ? 4.068 -1.089 -3.679 1.00 43.39 195 ALA A CA 1
ATOM 1464 C C . ALA A 1 195 ? 4.807 -1.891 -2.624 1.00 33.65 195 ALA A C 1
ATOM 1465 O O . ALA A 1 195 ? 5.911 -2.367 -2.873 1.00 36.57 195 ALA A O 1
ATOM 1467 N N . SER A 1 196 ? 4.204 -2.043 -1.452 1.00 35.48 196 SER A N 1
ATOM 1468 C CA . SER A 1 196 ? 4.843 -2.786 -0.366 1.00 34.99 196 SER A CA 1
ATOM 1469 C C . SER A 1 196 ? 3.908 -3.829 0.262 1.00 35.74 196 SER A C 1
ATOM 1470 O O . SER A 1 196 ? 2.755 -3.532 0.571 1.00 35.21 196 SER A O 1
ATOM 1473 N N . SER A 1 197 ? 4.404 -5.051 0.446 1.00 30.06 197 SER A N 1
ATOM 1474 C CA . SER A 1 197 ? 3.598 -6.104 1.053 1.00 24.31 197 SER A CA 1
ATOM 1475 C C . SER A 1 197 ? 4.108 -6.599 2.403 1.00 28.83 197 SER A C 1
ATOM 1476 O O . SER A 1 197 ? 5.312 -6.766 2.601 1.00 28.27 197 SER A O 1
ATOM 1479 N N . LEU A 1 198 ? 3.167 -6.843 3.315 1.00 27.80 198 LEU A N 1
ATOM 1480 C CA . LEU A 1 198 ? 3.433 -7.493 4.589 1.00 23.79 198 LEU A CA 1
ATOM 1481 C C . LEU A 1 198 ? 4.098 -8.845 4.386 1.00 24.01 198 LEU A C 1
ATOM 1482 O O . LEU A 1 198 ? 3.571 -9.690 3.666 1.00 24.70 198 LEU A O 1
ATOM 1487 N N . PHE A 1 199 ? 5.241 -9.060 5.027 1.00 21.66 199 PHE A N 1
ATOM 1488 C CA . PHE A 1 199 ? 5.872 -10.378 5.008 1.00 25.47 199 PHE A CA 1
ATOM 1489 C C . PHE A 1 199 ? 5.162 -11.361 5.914 1.00 23.82 199 PHE A C 1
ATOM 1490 O O . PHE A 1 199 ? 5.403 -11.407 7.128 1.00 21.60 199 PHE A O 1
ATOM 1498 N N . THR A 1 200 ? 4.299 -12.155 5.300 1.00 22.24 200 THR A N 1
ATOM 1499 C CA . THR A 1 200 ? 3.479 -13.118 6.013 1.00 24.23 200 THR A CA 1
ATOM 1500 C C . THR A 1 200 ? 4.270 -14.004 6.977 1.00 22.34 200 THR A C 1
ATOM 1501 O O . THR A 1 200 ? 3.841 -14.213 8.109 1.00 24.01 200 THR A O 1
ATOM 1505 N N . GLU A 1 201 ? 5.427 -14.503 6.549 1.00 24.99 201 GLU A N 1
ATOM 1506 C CA . GLU A 1 201 ? 6.226 -15.359 7.429 1.00 28.28 201 GLU A CA 1
ATOM 1507 C C . GLU A 1 201 ? 6.701 -14.606 8.661 1.00 20.96 201 GLU A C 1
ATOM 1508 O O . GLU A 1 201 ? 6.840 -15.190 9.731 1.00 20.31 201 GLU A O 1
ATOM 1514 N N . ASN A 1 202 ? 6.930 -13.309 8.509 1.00 18.94 202 ASN A N 1
ATOM 1515 C CA . ASN A 1 202 ? 7.247 -12.477 9.667 1.00 24.17 202 ASN A CA 1
ATOM 1516 C C . ASN A 1 202 ? 6.042 -12.292 10.603 1.00 18.48 202 ASN A C 1
ATOM 1517 O O . ASN A 1 202 ? 6.172 -12.404 11.822 1.00 17.46 202 ASN A O 1
ATOM 1522 N N . VAL A 1 203 ? 4.866 -12.058 10.022 1.00 18.50 203 VAL A N 1
ATOM 1523 C CA . VAL A 1 203 ? 3.625 -11.943 10.784 1.00 15.72 203 VAL A CA 1
ATOM 1524 C C . VAL A 1 203 ? 3.321 -13.239 11.545 1.00 19.32 203 VAL A C 1
ATOM 1525 O O . VAL A 1 203 ? 2.837 -13.215 12.678 1.00 19.71 203 VAL A O 1
ATOM 1529 N N . LEU A 1 204 ? 3.626 -14.372 10.924 1.00 17.55 204 LEU A N 1
ATOM 1530 C CA . LEU A 1 204 ? 3.512 -15.651 11.600 1.00 19.48 204 LEU A CA 1
ATOM 1531 C C . LEU A 1 204 ? 4.409 -15.686 12.844 1.00 20.41 204 LEU A C 1
ATOM 1532 O O . LEU A 1 204 ? 3.989 -16.108 13.923 1.00 17.59 204 LEU A O 1
ATOM 1537 N N . ALA A 1 205 ? 5.650 -15.248 12.677 1.00 18.18 205 ALA A N 1
ATOM 1538 C CA . ALA A 1 205 ? 6.600 -15.253 13.771 1.00 20.72 205 ALA A CA 1
ATOM 1539 C C . ALA A 1 205 ? 6.070 -14.389 14.902 1.00 15.29 205 ALA A C 1
ATOM 1540 O O . ALA A 1 205 ? 6.156 -14.756 16.059 1.00 17.57 205 ALA A O 1
ATOM 1542 N N . PHE A 1 206 ? 5.508 -13.241 14.548 1.00 19.46 206 PHE A N 1
ATOM 1543 C CA . PHE A 1 206 ? 4.920 -12.349 15.531 1.00 19.67 206 PHE A CA 1
ATOM 1544 C C . PHE A 1 206 ? 3.788 -13.031 16.310 1.00 21.56 206 PHE A C 1
ATOM 1545 O O . PHE A 1 206 ? 3.789 -13.004 17.541 1.00 20.09 206 PHE A O 1
ATOM 1553 N N . LEU A 1 207 ? 2.842 -13.653 15.599 1.00 18.57 207 LEU A N 1
ATOM 1554 C CA . LEU A 1 207 ? 1.738 -14.354 16.260 1.00 19.13 207 LEU A CA 1
ATOM 1555 C C . LEU A 1 207 ? 2.204 -15.494 17.181 1.00 20.83 207 LEU A C 1
ATOM 1556 O O . LEU A 1 207 ? 1.633 -15.709 18.256 1.00 19.06 207 LEU A O 1
ATOM 1561 N N . TYR A 1 208 ? 3.239 -16.222 16.767 1.00 20.50 208 TYR A N 1
ATOM 1562 C CA . TYR A 1 208 ? 3.814 -17.237 17.633 1.00 18.67 208 TYR A CA 1
ATOM 1563 C C . TYR A 1 208 ? 4.353 -16.613 18.929 1.00 19.62 208 TYR A C 1
ATOM 1564 O O . TYR A 1 208 ? 4.157 -17.163 20.013 1.00 19.62 208 TYR A O 1
ATOM 1573 N N . ALA A 1 209 ? 5.015 -15.461 18.810 1.00 18.96 209 ALA A N 1
ATOM 1574 C CA . ALA A 1 209 ? 5.549 -14.754 19.979 1.00 22.07 209 ALA A CA 1
ATOM 1575 C C . ALA A 1 209 ? 4.409 -14.262 20.857 1.00 21.73 209 ALA A C 1
ATOM 1576 O O . ALA A 1 209 ? 4.534 -14.201 22.082 1.00 21.34 209 ALA A O 1
ATOM 1578 N N . ALA A 1 210 ? 3.296 -13.913 20.220 1.00 16.67 210 ALA A N 1
ATOM 1579 C CA . ALA A 1 210 ? 2.100 -13.516 20.953 1.00 21.08 210 ALA A CA 1
ATOM 1580 C C . ALA A 1 210 ? 1.551 -14.684 21.781 1.00 21.91 210 ALA A C 1
ATOM 1581 O O . ALA A 1 210 ? 1.250 -14.507 22.960 1.00 24.29 210 ALA A O 1
ATOM 1583 N N . LEU A 1 211 ? 1.446 -15.874 21.183 1.00 19.91 211 LEU A N 1
ATOM 1584 C CA . LEU A 1 211 ? 1.025 -17.074 21.930 1.00 21.24 211 LEU A CA 1
ATOM 1585 C C . LEU A 1 211 ? 1.967 -17.423 23.081 1.00 22.62 211 LEU A C 1
ATOM 1586 O O . LEU A 1 211 ? 1.527 -17.699 24.197 1.00 26.67 211 LEU A O 1
ATOM 1591 N N . ILE A 1 212 ? 3.268 -17.420 22.804 1.00 24.85 212 ILE A N 1
ATOM 1592 C CA . ILE A 1 212 ? 4.264 -17.707 23.836 1.00 22.04 212 ILE A CA 1
ATOM 1593 C C . ILE A 1 212 ? 4.150 -16.731 25.005 1.00 21.89 212 ILE A C 1
ATOM 1594 O O . ILE A 1 212 ? 4.462 -17.072 26.147 1.00 24.62 212 ILE A O 1
ATOM 1599 N N . ASN A 1 213 ? 3.676 -15.524 24.718 1.00 22.37 213 ASN A N 1
ATOM 1600 C CA . ASN A 1 213 ? 3.463 -14.531 25.759 1.00 22.46 213 ASN A CA 1
ATOM 1601 C C . ASN A 1 213 ? 2.030 -14.476 26.263 1.00 25.43 213 ASN A C 1
ATOM 1602 O O . ASN A 1 213 ? 1.655 -13.540 26.945 1.00 20.06 213 ASN A O 1
ATOM 1607 N N . GLY A 1 214 ? 1.230 -15.481 25.924 1.00 28.98 214 GLY A N 1
ATOM 1608 C CA . GLY A 1 214 ? -0.081 -15.616 26.528 1.00 26.21 214 GLY A CA 1
ATOM 1609 C C . GLY A 1 214 ? -1.178 -14.804 25.875 1.00 30.07 214 GLY A C 1
ATOM 1610 O O . GLY A 1 214 ? -2.258 -14.665 26.443 1.00 34.65 214 GLY A O 1
ATOM 1611 N N . SER A 1 215 ? -0.917 -14.257 24.694 1.00 24.55 215 SER A N 1
ATOM 1612 C CA . SER A 1 215 ? -1.987 -13.627 23.932 1.00 24.96 215 SER A CA 1
ATOM 1613 C C . SER A 1 215 ? -2.667 -14.676 23.043 1.00 26.38 215 SER A C 1
ATOM 1614 O O . SER A 1 215 ? -2.032 -15.252 22.165 1.00 23.13 215 SER A O 1
ATOM 1617 N N . THR A 1 216 ? -3.953 -14.933 23.276 1.00 28.63 216 THR A N 1
ATOM 1618 C CA . THR A 1 216 ? -4.630 -16.039 22.601 1.00 26.71 216 THR A CA 1
ATOM 1619 C C . THR A 1 216 ? -6.034 -15.722 22.124 1.00 28.51 216 THR A C 1
ATOM 1620 O O . THR A 1 216 ? -6.658 -16.551 21.460 1.00 29.18 216 THR A O 1
ATOM 1624 N N . TRP A 1 217 ? -6.535 -14.535 22.456 1.00 31.58 217 TRP A N 1
ATOM 1625 C CA . TRP A 1 217 ? -7.930 -14.191 22.161 1.00 28.60 217 TRP A CA 1
ATOM 1626 C C . TRP A 1 217 ? -8.254 -14.203 20.663 1.00 30.51 217 TRP A C 1
ATOM 1627 O O . TRP A 1 217 ? -9.407 -14.348 20.268 1.00 33.21 217 TRP A O 1
ATOM 1638 N N . TRP A 1 218 ? -7.230 -14.036 19.839 1.00 27.42 218 TRP A N 1
ATOM 1639 C CA . TRP A 1 218 ? -7.399 -13.880 18.404 1.00 26.89 218 TRP A CA 1
ATOM 1640 C C . TRP A 1 218 ? -7.236 -15.212 17.690 1.00 30.71 218 TRP A C 1
ATOM 1641 O O . TRP A 1 218 ? -7.456 -15.302 16.485 1.00 36.51 218 TRP A O 1
ATOM 1652 N N . LEU A 1 219 ? -6.824 -16.245 18.417 1.00 26.93 219 LEU A N 1
ATOM 1653 C CA . LEU A 1 219 ? -6.481 -17.508 17.769 1.00 29.85 219 LEU A CA 1
ATOM 1654 C C . LEU A 1 219 ? -7.711 -18.227 17.217 1.00 36.51 219 LEU A C 1
ATOM 1655 O O . LEU A 1 219 ? -8.655 -18.513 17.947 1.00 36.84 219 LEU A O 1
ATOM 1660 N N . SER A 1 220 ? -7.677 -18.518 15.919 1.00 37.40 220 SER A N 1
ATOM 1661 C CA . SER A 1 220 ? -8.785 -19.159 15.222 1.00 40.60 220 SER A CA 1
ATOM 1662 C C . SER A 1 220 ? -8.877 -20.655 15.538 1.00 42.82 220 SER A C 1
ATOM 1663 O O . SER A 1 220 ? -7.879 -21.299 15.875 1.00 41.69 220 SER A O 1
ATOM 1666 N N . SER A 1 221 ? -10.080 -21.208 15.425 1.00 45.14 221 SER A N 1
ATOM 1667 C CA . SER A 1 221 ? -10.255 -22.658 15.522 1.00 50.34 221 SER A CA 1
ATOM 1668 C C . SER A 1 221 ? -10.303 -23.256 14.119 1.00 48.24 221 SER A C 1
ATOM 1669 O O . SER A 1 221 ? -10.047 -24.452 13.926 1.00 46.44 221 SER A O 1
ATOM 1672 N N . SER A 1 222 ? -10.621 -22.405 13.142 1.00 42.59 222 SER A N 1
ATOM 1673 C CA . SER A 1 222 ? -10.554 -22.778 11.730 1.00 36.89 222 SER A CA 1
ATOM 1674 C C . SER A 1 222 ? -9.103 -22.867 11.255 1.00 38.32 222 SER A C 1
ATOM 1675 O O . SER A 1 222 ? -8.204 -22.266 11.847 1.00 43.13 222 SER A O 1
ATOM 1678 N N . ARG A 1 223 ? -8.880 -23.630 10.194 1.00 30.69 223 ARG A N 1
ATOM 1679 C CA . ARG A 1 223 ? -7.589 -23.671 9.533 1.00 32.49 223 ARG A CA 1
ATOM 1680 C C . ARG A 1 223 ? -7.755 -23.173 8.109 1.00 37.97 223 ARG A C 1
ATOM 1681 O O . ARG A 1 223 ? -8.866 -22.940 7.648 1.00 42.11 223 ARG A O 1
ATOM 1689 N N . ILE A 1 224 ? -6.641 -23.019 7.408 1.00 38.40 224 ILE A N 1
ATOM 1690 C CA . ILE A 1 224 ? -6.680 -22.766 5.977 1.00 39.69 224 ILE A CA 1
ATOM 1691 C C . ILE A 1 224 ? -5.344 -23.178 5.380 1.00 41.54 224 ILE A C 1
ATOM 1692 O O . ILE A 1 224 ? -4.280 -22.878 5.933 1.00 40.27 224 ILE A O 1
ATOM 1697 N N . ALA A 1 225 ? -5.406 -23.902 4.270 1.00 42.29 225 ALA A N 1
ATOM 1698 C CA . ALA A 1 225 ? -4.205 -24.437 3.657 1.00 45.02 225 ALA A CA 1
ATOM 1699 C C . ALA A 1 225 ? -3.395 -23.290 3.104 1.00 42.09 225 ALA A C 1
ATOM 1700 O O . ALA A 1 225 ? -3.953 -22.256 2.739 1.00 41.09 225 ALA A O 1
ATOM 1702 N N . VAL A 1 226 ? -2.079 -23.475 3.065 1.00 40.98 226 VAL A N 1
ATOM 1703 C CA . VAL A 1 226 ? -1.171 -22.474 2.520 1.00 42.53 226 VAL A CA 1
ATOM 1704 C C . VAL A 1 226 ? -1.554 -22.084 1.095 1.00 45.27 226 VAL A C 1
ATOM 1705 O O . VAL A 1 226 ? -1.603 -20.895 0.758 1.00 42.79 226 VAL A O 1
ATOM 1709 N N . ASP A 1 227 ? -1.828 -23.100 0.277 1.00 48.97 227 ASP A N 1
ATOM 1710 C CA . ASP A 1 227 ? -2.343 -22.925 -1.077 1.00 43.05 227 ASP A CA 1
ATOM 1711 C C . ASP A 1 227 ? -3.469 -21.902 -1.117 1.00 38.80 227 ASP A C 1
ATOM 1712 O O . ASP A 1 227 ? -3.392 -20.905 -1.834 1.00 40.89 227 ASP A O 1
ATOM 1717 N N . ARG A 1 228 ? -4.511 -22.162 -0.337 1.00 37.61 228 ARG A N 1
ATOM 1718 C CA . ARG A 1 228 ? -5.691 -21.312 -0.304 1.00 39.89 228 ARG A CA 1
ATOM 1719 C C . ARG A 1 228 ? -5.348 -19.914 0.205 1.00 40.49 228 ARG A C 1
ATOM 1720 O O . ARG A 1 228 ? -5.783 -18.913 -0.374 1.00 41.92 228 ARG A O 1
ATOM 1728 N N . PHE A 1 229 ? -4.564 -19.849 1.283 1.00 40.41 229 PHE A N 1
ATOM 1729 C CA . PHE A 1 229 ? -4.149 -18.566 1.843 1.00 37.85 229 PHE A CA 1
ATOM 1730 C C . PHE A 1 229 ? -3.427 -17.729 0.788 1.00 35.59 229 PHE A C 1
ATOM 1731 O O . PHE A 1 229 ? -3.767 -16.564 0.573 1.00 32.35 229 PHE A O 1
ATOM 1739 N N . ASN A 1 230 ? -2.443 -18.340 0.132 1.00 35.04 230 ASN A N 1
ATOM 1740 C CA . ASN A 1 230 ? -1.649 -17.663 -0.889 1.00 37.55 230 ASN A CA 1
ATOM 1741 C C . ASN A 1 230 ? -2.480 -16.988 -1.990 1.00 39.02 230 ASN A C 1
ATOM 1742 O O . ASN A 1 230 ? -2.154 -15.878 -2.437 1.00 34.94 230 ASN A O 1
ATOM 1747 N N . GLU A 1 231 ? -3.560 -17.643 -2.411 1.00 40.52 231 GLU A N 1
ATOM 1748 C CA . GLU A 1 231 ? -4.503 -17.019 -3.340 1.00 41.43 231 GLU A CA 1
ATOM 1749 C C . GLU A 1 231 ? -5.050 -15.718 -2.751 1.00 36.50 231 GLU A C 1
ATOM 1750 O O . GLU A 1 231 ? -5.119 -14.692 -3.427 1.00 39.66 231 GLU A O 1
ATOM 1756 N N . TRP A 1 232 ? -5.417 -15.761 -1.479 1.00 35.28 232 TRP A N 1
ATOM 1757 C CA . TRP A 1 232 ? -5.992 -14.599 -0.813 1.00 34.43 232 TRP A CA 1
ATOM 1758 C C . TRP A 1 232 ? -4.960 -13.470 -0.576 1.00 34.99 232 TRP A C 1
ATOM 1759 O O . TRP A 1 232 ? -5.267 -12.279 -0.749 1.00 30.19 232 TRP A O 1
ATOM 1770 N N . ALA A 1 233 ? -3.740 -13.857 -0.203 1.00 27.20 233 ALA A N 1
ATOM 1771 C CA . ALA A 1 233 ? -2.698 -12.913 0.194 1.00 27.83 233 ALA A CA 1
ATOM 1772 C C . ALA A 1 233 ? -2.372 -11.898 -0.892 1.00 32.48 233 ALA A C 1
ATOM 1773 O O . ALA A 1 233 ? -2.278 -10.690 -0.638 1.00 31.10 233 ALA A O 1
ATOM 1775 N N . VAL A 1 234 ? -2.209 -12.399 -2.108 1.00 31.15 234 VAL A N 1
ATOM 1776 C CA . VAL A 1 234 ? -1.777 -11.577 -3.224 1.00 29.03 234 VAL A CA 1
ATOM 1777 C C . VAL A 1 234 ? -2.841 -10.532 -3.647 1.00 36.81 234 VAL A C 1
ATOM 1778 O O . VAL A 1 234 ? -2.551 -9.621 -4.430 1.00 35.65 234 VAL A O 1
ATOM 1782 N N . HIS A 1 235 ? -4.059 -10.654 -3.115 1.00 32.34 235 HIS A N 1
ATOM 1783 C CA . HIS A 1 235 ? -5.103 -9.657 -3.337 1.00 28.83 235 HIS A CA 1
ATOM 1784 C C . HIS A 1 235 ? -5.247 -8.752 -2.127 1.00 38.78 235 HIS A C 1
ATOM 1785 O O . HIS A 1 235 ? -6.033 -7.802 -2.141 1.00 39.74 235 HIS A O 1
ATOM 1792 N N . ASN A 1 236 ? -4.502 -9.056 -1.071 1.00 37.13 236 ASN A N 1
ATOM 1793 C CA . ASN A 1 236 ? -4.690 -8.379 0.204 1.00 33.51 236 ASN A CA 1
ATOM 1794 C C . ASN A 1 236 ? -3.396 -7.820 0.799 1.00 32.90 236 ASN A C 1
ATOM 1795 O O . ASN A 1 236 ? -3.270 -7.700 2.017 1.00 26.88 236 ASN A O 1
ATOM 1800 N N . GLY A 1 237 ? -2.440 -7.499 -0.072 1.00 31.97 237 GLY A N 1
ATOM 1801 C CA . GLY A 1 237 ? -1.194 -6.863 0.320 1.00 22.90 237 GLY A CA 1
ATOM 1802 C C . GLY A 1 237 ? -0.274 -7.654 1.235 1.00 29.42 237 GLY A C 1
ATOM 1803 O O . GLY A 1 237 ? 0.425 -7.064 2.052 1.00 31.58 237 GLY A O 1
ATOM 1804 N N . MET A 1 238 ? -0.277 -8.980 1.119 1.00 24.69 238 MET A N 1
ATOM 1805 C CA . MET A 1 238 ? 0.625 -9.816 1.910 1.00 26.84 238 MET A CA 1
ATOM 1806 C C . MET A 1 238 ? 1.351 -10.772 0.978 1.00 27.84 238 MET A C 1
ATOM 1807 O O . MET A 1 238 ? 0.843 -11.106 -0.090 1.00 24.23 238 MET A O 1
ATOM 1812 N N . THR A 1 239 ? 2.537 -11.213 1.385 1.00 25.53 239 THR A N 1
ATOM 1813 C CA . THR A 1 239 ? 3.329 -12.117 0.564 1.00 25.21 239 THR A CA 1
ATOM 1814 C C . THR A 1 239 ? 2.801 -13.538 0.669 1.00 29.36 239 THR A C 1
ATOM 1815 O O . THR A 1 239 ? 2.061 -13.884 1.601 1.00 26.80 239 THR A O 1
ATOM 1819 N N . THR A 1 240 ? 3.175 -14.360 -0.302 1.00 28.56 240 THR A N 1
ATOM 1820 C CA . THR A 1 240 ? 2.804 -15.760 -0.273 1.00 34.40 240 THR A CA 1
ATOM 1821 C C . THR A 1 240 ? 3.734 -16.482 0.681 1.00 31.94 240 THR A C 1
ATOM 1822 O O . THR A 1 240 ? 4.873 -16.073 0.873 1.00 33.34 240 THR A O 1
ATOM 1826 N N . VAL A 1 241 ? 3.236 -17.546 1.294 1.00 34.42 241 VAL A N 1
ATOM 1827 C CA . VAL A 1 241 ? 4.050 -18.336 2.193 1.00 39.48 241 VAL A CA 1
ATOM 1828 C C . VAL A 1 241 ? 4.738 -19.412 1.390 1.00 42.96 241 VAL A C 1
ATOM 1829 O O . VAL A 1 241 ? 4.077 -20.231 0.751 1.00 40.07 241 VAL A O 1
ATOM 1833 N N . VAL A 1 242 ? 6.065 -19.401 1.432 1.00 50.84 242 VAL A N 1
ATOM 1834 C CA . VAL A 1 242 ? 6.874 -20.402 0.752 1.00 59.32 242 VAL A CA 1
ATOM 1835 C C . VAL A 1 242 ? 7.278 -21.514 1.717 1.00 59.84 242 VAL A C 1
ATOM 1836 O O . VAL A 1 242 ? 6.775 -22.636 1.627 1.00 62.41 242 VAL A O 1
ATOM 1840 N N . ASN A 1 243 ? 8.172 -21.191 2.651 1.00 61.22 243 ASN A N 1
ATOM 1841 C CA . ASN A 1 243 ? 8.740 -22.190 3.560 1.00 65.35 243 ASN A CA 1
ATOM 1842 C C . ASN A 1 243 ? 8.100 -22.210 4.944 1.00 59.58 243 ASN A C 1
ATOM 1843 O O . ASN A 1 243 ? 7.926 -21.166 5.570 1.00 59.89 243 ASN A O 1
ATOM 1848 N N . THR A 1 244 ? 7.760 -23.402 5.424 1.00 53.20 244 THR A N 1
ATOM 1849 C CA . THR A 1 244 ? 7.174 -23.532 6.748 1.00 52.44 244 THR A CA 1
ATOM 1850 C C . THR A 1 244 ? 8.058 -24.367 7.660 1.00 51.62 244 THR A C 1
ATOM 1851 O O . THR A 1 244 ? 7.665 -24.713 8.773 1.00 53.33 244 THR A O 1
ATOM 1855 N N . ASP A 1 245 ? 9.255 -24.688 7.187 1.00 51.14 245 ASP A N 1
ATOM 1856 C CA . ASP A 1 245 ? 10.221 -25.416 7.999 1.00 53.21 245 ASP A CA 1
ATOM 1857 C C . ASP A 1 245 ? 10.680 -24.565 9.184 1.00 52.41 245 ASP A C 1
ATOM 1858 O O . ASP A 1 245 ? 10.983 -25.086 10.261 1.00 46.00 245 ASP A O 1
ATOM 1863 N N . CYS A 1 246 ? 10.724 -23.251 8.975 1.00 47.40 246 CYS A N 1
ATOM 1864 C CA . CYS A 1 246 ? 11.163 -22.314 10.006 1.00 48.27 246 CYS A CA 1
ATOM 1865 C C . CYS A 1 246 ? 10.174 -22.188 11.171 1.00 42.77 246 CYS A C 1
ATOM 1866 O O . CYS A 1 246 ? 10.489 -21.590 12.191 1.00 38.63 246 CYS A O 1
ATOM 1869 N N . PHE A 1 247 ? 8.992 -22.775 11.045 1.00 42.72 247 PHE A N 1
ATOM 1870 C CA . PHE A 1 247 ? 8.026 -22.710 12.138 1.00 42.28 247 PHE A CA 1
ATOM 1871 C C . PHE A 1 247 ? 7.950 -23.961 13.013 1.00 41.04 247 PHE A C 1
ATOM 1872 O O . PHE A 1 247 ? 7.117 -24.042 13.915 1.00 41.07 247 PHE A O 1
ATOM 1880 N N . SER A 1 248 ? 8.834 -24.918 12.762 1.00 41.09 248 SER A N 1
ATOM 1881 C CA . SER A 1 248 ? 8.779 -26.202 13.447 1.00 40.91 248 SER A CA 1
ATOM 1882 C C . SER A 1 248 ? 8.890 -26.074 14.959 1.00 35.84 248 SER A C 1
ATOM 1883 O O . SER A 1 248 ? 8.041 -26.581 15.698 1.00 36.90 248 SER A O 1
ATOM 1886 N N . ILE A 1 249 ? 9.936 -25.401 15.417 1.00 34.42 249 ILE A N 1
ATOM 1887 C CA . ILE A 1 249 ? 10.158 -25.245 16.850 1.00 37.93 249 ILE A CA 1
ATOM 1888 C C . ILE A 1 249 ? 9.059 -24.388 17.500 1.00 35.26 249 ILE A C 1
ATOM 1889 O O . ILE A 1 249 ? 8.593 -24.703 18.604 1.00 31.61 249 ILE A O 1
ATOM 1894 N N . LEU A 1 250 ? 8.618 -23.340 16.803 1.00 28.63 250 LEU A N 1
ATOM 1895 C CA . LEU A 1 250 ? 7.575 -22.472 17.347 1.00 29.25 250 LEU A CA 1
ATOM 1896 C C . LEU A 1 250 ? 6.223 -23.183 17.442 1.00 33.72 250 LEU A C 1
ATOM 1897 O O . LEU A 1 250 ? 5.466 -22.955 18.391 1.00 31.39 250 LEU A O 1
ATOM 1902 N N . ALA A 1 251 ? 5.927 -24.055 16.479 1.00 33.72 251 ALA A N 1
ATOM 1903 C CA . ALA A 1 251 ? 4.667 -24.799 16.502 1.00 29.12 251 ALA A CA 1
ATOM 1904 C C . ALA A 1 251 ? 4.771 -25.910 17.532 1.00 26.42 251 ALA A C 1
ATOM 1905 O O . ALA A 1 251 ? 3.796 -26.257 18.190 1.00 25.89 251 ALA A O 1
ATOM 1907 N N . ALA A 1 252 ? 5.968 -26.456 17.675 1.00 26.75 252 ALA A N 1
ATOM 1908 C CA . ALA A 1 252 ? 6.225 -27.432 18.716 1.00 26.31 252 ALA A CA 1
ATOM 1909 C C . ALA A 1 252 ? 6.105 -26.765 20.082 1.00 34.34 252 ALA A C 1
ATOM 1910 O O . ALA A 1 252 ? 5.560 -27.344 21.011 1.00 36.83 252 ALA A O 1
ATOM 1912 N N . LYS A 1 253 ? 6.601 -25.537 20.199 1.00 34.28 253 LYS A N 1
ATOM 1913 C CA . LYS A 1 253 ? 6.588 -24.847 21.480 1.00 29.43 253 LYS A CA 1
ATOM 1914 C C . LYS A 1 253 ? 5.182 -24.502 21.913 1.00 32.52 253 LYS A C 1
ATOM 1915 O O . LYS A 1 253 ? 4.868 -24.527 23.104 1.00 35.48 253 LYS A O 1
ATOM 1921 N N . THR A 1 254 ? 4.328 -24.190 20.944 1.00 31.78 254 THR A N 1
ATOM 1922 C CA . THR A 1 254 ? 3.008 -23.656 21.253 1.00 31.15 254 THR A CA 1
ATOM 1923 C C . THR A 1 254 ? 1.872 -24.648 21.054 1.00 31.35 254 THR A C 1
ATOM 1924 O O . THR A 1 254 ? 0.789 -24.475 21.612 1.00 32.93 254 THR A O 1
ATOM 1928 N N . GLY A 1 255 ? 2.113 -25.672 20.248 1.00 27.97 255 GLY A N 1
ATOM 1929 C CA . GLY A 1 255 ? 1.063 -26.599 19.894 1.00 26.52 255 GLY A CA 1
ATOM 1930 C C . GLY A 1 255 ? 0.084 -25.983 18.919 1.00 26.43 255 GLY A C 1
ATOM 1931 O O . GLY A 1 255 ? -1.034 -26.467 18.762 1.00 30.71 255 GLY A O 1
ATOM 1932 N N . VAL A 1 256 ? 0.502 -24.909 18.264 1.00 24.10 256 VAL A N 1
ATOM 1933 C CA . VAL A 1 256 ? -0.312 -24.284 17.234 1.00 24.63 256 VAL A CA 1
ATOM 1934 C C . VAL A 1 256 ? 0.375 -24.349 15.858 1.00 28.39 256 VAL A C 1
ATOM 1935 O O . VAL A 1 256 ? 1.525 -23.929 15.703 1.00 25.37 256 VAL A O 1
ATOM 1939 N N . ASP A 1 257 ? -0.329 -24.874 14.858 1.00 28.60 257 ASP A N 1
ATOM 1940 C CA . ASP A 1 257 ? 0.262 -24.975 13.520 1.00 38.73 257 ASP A CA 1
ATOM 1941 C C . ASP A 1 257 ? -0.018 -23.780 12.601 1.00 29.83 257 ASP A C 1
ATOM 1942 O O . ASP A 1 257 ? -0.975 -23.030 12.807 1.00 30.26 257 ASP A O 1
ATOM 1947 N N . VAL A 1 258 ? 0.836 -23.631 11.591 1.00 31.84 258 VAL A N 1
ATOM 1948 C CA . VAL A 1 258 ? 0.773 -22.529 10.627 1.00 30.93 258 VAL A CA 1
ATOM 1949 C C . VAL A 1 258 ? -0.629 -22.266 10.064 1.00 27.77 258 VAL A C 1
ATOM 1950 O O . VAL A 1 258 ? -1.012 -21.117 9.839 1.00 27.77 258 VAL A O 1
ATOM 1954 N N . GLN A 1 259 ? -1.404 -23.328 9.886 1.00 28.91 259 GLN A N 1
ATOM 1955 C CA . GLN A 1 259 ? -2.711 -23.230 9.231 1.00 33.14 259 GLN A CA 1
ATOM 1956 C C . GLN A 1 259 ? -3.765 -22.483 10.047 1.00 30.05 259 GLN A C 1
ATOM 1957 O O . GLN A 1 259 ? -4.570 -21.742 9.482 1.00 30.45 259 GLN A O 1
ATOM 1963 N N . ARG A 1 260 ? -3.766 -22.687 11.364 1.00 31.56 260 ARG A N 1
ATOM 1964 C CA . ARG A 1 260 ? -4.626 -21.912 12.264 1.00 31.73 260 ARG A CA 1
ATOM 1965 C C . ARG A 1 260 ? -4.217 -20.439 12.271 1.00 29.76 260 ARG A C 1
ATOM 1966 O O . ARG A 1 260 ? -5.069 -19.543 12.310 1.00 27.67 260 ARG A O 1
ATOM 1974 N N . LEU A 1 261 ? -2.907 -20.195 12.235 1.00 29.56 261 LEU A N 1
ATOM 1975 C CA . LEU A 1 261 ? -2.385 -18.826 12.200 1.00 28.26 261 LEU A CA 1
ATOM 1976 C C . LEU A 1 261 ? -2.748 -18.092 10.911 1.00 26.04 261 LEU A C 1
ATOM 1977 O O . LEU A 1 261 ? -3.069 -16.901 10.944 1.00 24.11 261 LEU A O 1
ATOM 1982 N N . LEU A 1 262 ? -2.710 -18.798 9.781 1.00 24.33 262 LEU A N 1
ATOM 1983 C CA . LEU A 1 262 ? -3.091 -18.179 8.516 1.00 27.15 262 LEU A CA 1
ATOM 1984 C C . LEU A 1 262 ? -4.550 -17.738 8.557 1.00 29.86 262 LEU A C 1
ATOM 1985 O O . LEU A 1 262 ? -4.893 -16.671 8.046 1.00 32.34 262 LEU A O 1
ATOM 1990 N N . ALA A 1 263 ? -5.398 -18.546 9.192 1.00 28.08 263 ALA A N 1
ATOM 1991 C CA . ALA A 1 263 ? -6.800 -18.186 9.392 1.00 29.31 263 ALA A CA 1
ATOM 1992 C C . ALA A 1 263 ? -6.941 -16.956 10.290 1.00 34.31 263 ALA A C 1
ATOM 1993 O O . ALA A 1 263 ? -7.752 -16.064 10.023 1.00 33.65 263 ALA A O 1
ATOM 1995 N N . SER A 1 264 ? -6.150 -16.909 11.357 1.00 30.48 264 SER A N 1
ATOM 1996 C CA . SER A 1 264 ? -6.190 -15.769 12.257 1.00 28.31 264 SER A CA 1
ATOM 1997 C C . SER A 1 264 ? -5.766 -14.496 11.525 1.00 30.93 264 SER A C 1
ATOM 1998 O O . SER A 1 264 ? -6.357 -13.434 11.719 1.00 32.71 264 SER A O 1
ATOM 2001 N N . ILE A 1 265 ? -4.747 -14.616 10.678 1.00 28.01 265 ILE A N 1
ATOM 2002 C CA . ILE A 1 265 ? -4.234 -13.487 9.906 1.00 27.96 265 ILE A CA 1
ATOM 2003 C C . ILE A 1 265 ? -5.320 -12.865 9.030 1.00 32.38 265 ILE A C 1
ATOM 2004 O O . ILE A 1 265 ? -5.432 -11.638 8.943 1.00 32.50 265 ILE A O 1
ATOM 2009 N N . GLN A 1 266 ? -6.131 -13.716 8.406 1.00 29.78 266 GLN A N 1
ATOM 2010 C CA . GLN A 1 266 ? -7.255 -13.257 7.603 1.00 30.75 266 GLN A CA 1
ATOM 2011 C C . GLN A 1 266 ? -8.256 -12.406 8.392 1.00 35.68 266 GLN A C 1
ATOM 2012 O O . GLN A 1 266 ? -8.737 -11.394 7.887 1.00 39.39 266 GLN A O 1
ATOM 2018 N N . SER A 1 267 ? -8.559 -12.814 9.623 1.00 33.66 267 SER A N 1
ATOM 2019 C CA . SER A 1 267 ? -9.451 -12.048 10.497 1.00 35.16 267 SER A CA 1
ATOM 2020 C C . SER A 1 267 ? -8.811 -10.739 10.923 1.00 44.32 267 SER A C 1
ATOM 2021 O O . SER A 1 267 ? -9.427 -9.669 10.857 1.00 49.97 267 SER A O 1
ATOM 2024 N N . LEU A 1 268 ? -7.564 -10.839 11.368 1.00 39.62 268 LEU A N 1
ATOM 2025 C CA . LEU A 1 268 ? -6.848 -9.710 11.932 1.00 34.05 268 LEU A CA 1
ATOM 2026 C C . LEU A 1 268 ? -6.457 -8.675 10.884 1.00 36.55 268 LEU A C 1
ATOM 2027 O O . LEU A 1 268 ? -6.369 -7.488 11.186 1.00 44.86 268 LEU A O 1
ATOM 2032 N N . HIS A 1 269 ? -6.220 -9.118 9.655 1.00 37.93 269 HIS A N 1
ATOM 2033 C CA . HIS A 1 269 ? -5.857 -8.197 8.578 1.00 36.68 269 HIS A CA 1
ATOM 2034 C C . HIS A 1 269 ? -6.934 -7.138 8.400 1.00 43.30 269 HIS A C 1
ATOM 2035 O O . HIS A 1 269 ? -6.638 -5.966 8.176 1.00 38.27 269 HIS A O 1
ATOM 2042 N N . LYS A 1 270 ? -8.189 -7.569 8.497 1.00 49.52 270 LYS A N 1
ATOM 2043 C CA . LYS A 1 270 ? -9.324 -6.656 8.415 1.00 57.43 270 LYS A CA 1
ATOM 2044 C C . LYS A 1 270 ? -9.295 -5.669 9.576 1.00 60.08 270 LYS A C 1
ATOM 2045 O O . LYS A 1 270 ? -9.223 -4.454 9.368 1.00 59.43 270 LYS A O 1
ATOM 2051 N N . ASN A 1 271 ? -9.344 -6.198 10.797 1.00 53.99 271 ASN A N 1
ATOM 2052 C CA . ASN A 1 271 ? -9.438 -5.359 11.985 1.00 55.85 271 ASN A CA 1
ATOM 2053 C C . ASN A 1 271 ? -8.947 -6.084 13.238 1.00 48.86 271 ASN A C 1
ATOM 2054 O O . ASN A 1 271 ? -9.005 -7.311 13.312 1.00 46.67 271 ASN A O 1
ATOM 2059 N N . PHE A 1 272 ? -8.454 -5.330 14.216 1.00 42.99 272 PHE A N 1
ATOM 2060 C CA . PHE A 1 272 ? -8.191 -5.900 15.531 1.00 37.76 272 PHE A CA 1
ATOM 2061 C C . PHE A 1 272 ? -9.399 -5.678 16.427 1.00 33.82 272 PHE A C 1
ATOM 2062 O O . PHE A 1 272 ? -9.355 -5.969 17.620 1.00 34.90 272 PHE A O 1
ATOM 2070 N N . GLY A 1 273 ? -10.459 -5.130 15.844 1.00 36.73 273 GLY A N 1
ATOM 2071 C CA . GLY A 1 273 ? -11.738 -4.984 16.519 1.00 36.17 273 GLY A CA 1
ATOM 2072 C C . GLY A 1 273 ? -11.695 -4.278 17.861 1.00 37.89 273 GLY A C 1
ATOM 2073 O O . GLY A 1 273 ? -12.472 -4.600 18.757 1.00 40.60 273 GLY A O 1
ATOM 2074 N N . GLY A 1 274 ? -10.777 -3.327 18.011 1.00 37.73 274 GLY A N 1
ATOM 2075 C CA . GLY A 1 274 ? -10.692 -2.549 19.227 1.00 25.53 274 GLY A CA 1
ATOM 2076 C C . GLY A 1 274 ? -9.631 -3.036 20.184 1.00 30.72 274 GLY A C 1
ATOM 2077 O O . GLY A 1 274 ? -9.281 -2.317 21.116 1.00 35.64 274 GLY A O 1
ATOM 2078 N N . LYS A 1 275 ? -9.104 -4.239 19.955 1.00 31.56 275 LYS A N 1
ATOM 2079 C CA . LYS A 1 275 ? -8.119 -4.831 20.873 1.00 36.72 275 LYS A CA 1
ATOM 2080 C C . LYS A 1 275 ? -6.646 -4.717 20.441 1.00 35.71 275 LYS A C 1
ATOM 2081 O O . LYS A 1 275 ? -6.327 -4.231 19.353 1.00 34.18 275 LYS A O 1
ATOM 2087 N N . GLN A 1 276 ? -5.764 -5.179 21.321 1.00 30.40 276 GLN A N 1
ATOM 2088 C CA . GLN A 1 276 ? -4.322 -5.126 21.110 1.00 36.22 276 GLN A CA 1
ATOM 2089 C C . GLN A 1 276 ? -3.695 -6.523 21.162 1.00 36.25 276 GLN A C 1
ATOM 2090 O O . GLN A 1 276 ? -4.215 -7.423 21.831 1.00 33.74 276 GLN A O 1
ATOM 2096 N N . ILE A 1 277 ? -2.565 -6.691 20.475 1.00 30.74 277 ILE A N 1
ATOM 2097 C CA . ILE A 1 277 ? -1.769 -7.916 20.567 1.00 24.57 277 ILE A CA 1
ATOM 2098 C C . ILE A 1 277 ? -0.331 -7.523 20.867 1.00 25.29 277 ILE A C 1
ATOM 2099 O O . ILE A 1 277 ? 0.356 -7.004 19.987 1.00 24.48 277 ILE A O 1
ATOM 2104 N N . LEU A 1 278 ? 0.122 -7.777 22.098 1.00 25.39 278 LEU A N 1
ATOM 2105 C CA . LEU A 1 278 ? 1.424 -7.294 22.564 1.00 27.73 278 LEU A CA 1
ATOM 2106 C C . LEU A 1 278 ? 1.573 -5.803 22.260 1.00 28.20 278 LEU A C 1
ATOM 2107 O O . LEU A 1 278 ? 2.620 -5.354 21.791 1.00 37.18 278 LEU A O 1
ATOM 2112 N N . GLY A 1 279 ? 0.504 -5.047 22.482 1.00 27.42 279 GLY A N 1
ATOM 2113 C CA . GLY A 1 279 ? 0.523 -3.609 22.269 1.00 23.70 279 GLY A CA 1
ATOM 2114 C C . GLY A 1 279 ? 0.290 -3.135 20.844 1.00 29.28 279 GLY A C 1
ATOM 2115 O O . GLY A 1 279 ? 0.176 -1.929 20.613 1.00 27.10 279 GLY A O 1
ATOM 2116 N N . TYR A 1 280 ? 0.228 -4.064 19.886 1.00 23.64 280 TYR A N 1
ATOM 2117 C CA . TYR A 1 280 ? -0.013 -3.695 18.494 1.00 22.28 280 TYR A CA 1
ATOM 2118 C C . TYR A 1 280 ? -1.514 -3.655 18.187 1.00 26.51 280 TYR A C 1
ATOM 2119 O O . TYR A 1 280 ? -2.283 -4.459 18.706 1.00 28.18 280 TYR A O 1
ATOM 2128 N N . THR A 1 281 ? -1.932 -2.708 17.356 1.00 24.41 281 THR A N 1
ATOM 2129 C CA . THR A 1 281 ? -3.333 -2.622 16.954 1.00 28.94 281 THR A CA 1
ATOM 2130 C C . THR A 1 281 ? -3.495 -2.995 15.486 1.00 31.81 281 THR A C 1
ATOM 2131 O O . THR A 1 281 ? -4.565 -2.853 14.903 1.00 33.96 281 THR A O 1
ATOM 2135 N N . SER A 1 282 ? -2.409 -3.475 14.899 1.00 31.01 282 SER A N 1
ATOM 2136 C CA . SER A 1 282 ? -2.431 -3.985 13.539 1.00 30.34 282 SER A CA 1
ATOM 2137 C C . SER A 1 282 ? -1.240 -4.955 13.380 1.00 27.49 282 SER A C 1
ATOM 2138 O O . SER A 1 282 ? -0.365 -5.014 14.250 1.00 22.61 282 SER A O 1
ATOM 2141 N N . LEU A 1 283 ? -1.228 -5.738 12.306 1.00 25.86 283 LEU A N 1
ATOM 2142 C CA . LEU A 1 283 ? -0.210 -6.782 12.140 1.00 28.72 283 LEU A CA 1
ATOM 2143 C C . LEU A 1 283 ? 1.140 -6.190 11.768 1.00 25.08 283 LEU A C 1
ATOM 2144 O O . LEU A 1 283 ? 1.212 -5.289 10.926 1.00 24.48 283 LEU A O 1
ATOM 2149 N N . THR A 1 284 ? 2.198 -6.692 12.405 1.00 21.11 284 THR A N 1
ATOM 2150 C CA . THR A 1 284 ? 3.569 -6.287 12.097 1.00 21.50 284 THR A CA 1
ATOM 2151 C C . THR A 1 284 ? 4.284 -7.415 11.411 1.00 21.25 284 THR A C 1
ATOM 2152 O O . THR A 1 284 ? 4.117 -8.578 11.786 1.00 14.86 284 THR A O 1
ATOM 2156 N N . ASP A 1 285 ? 5.149 -7.055 10.471 1.00 23.25 285 ASP A N 1
ATOM 2157 C CA . ASP A 1 285 ? 6.033 -8.015 9.843 1.00 22.53 285 ASP A CA 1
ATOM 2158 C C . ASP A 1 285 ? 7.483 -7.633 10.127 1.00 17.88 285 ASP A C 1
ATOM 2159 O O . ASP A 1 285 ? 8.386 -7.968 9.368 1.00 19.72 285 ASP A O 1
ATOM 2164 N N . GLU A 1 286 ? 7.710 -6.927 11.225 1.00 23.08 286 GLU A N 1
ATOM 2165 C CA . GLU A 1 286 ? 9.071 -6.479 11.537 1.00 22.96 286 GLU A CA 1
ATOM 2166 C C . GLU A 1 286 ? 9.927 -7.540 12.235 1.00 21.15 286 GLU A C 1
ATOM 2167 O O . GLU A 1 286 ? 11.141 -7.399 12.317 1.00 24.70 286 GLU A O 1
ATOM 2173 N N . PHE A 1 287 ? 9.298 -8.601 12.730 1.00 18.45 287 PHE A N 1
ATOM 2174 C CA . PHE A 1 287 ? 10.030 -9.664 13.418 1.00 18.38 287 PHE A CA 1
ATOM 2175 C C . PHE A 1 287 ? 10.204 -10.894 12.533 1.00 21.52 287 PHE A C 1
ATOM 2176 O O . PHE A 1 287 ? 9.264 -11.377 11.918 1.00 19.58 287 PHE A O 1
ATOM 2184 N N . THR A 1 288 ? 11.419 -11.401 12.473 1.00 19.82 288 THR A N 1
ATOM 2185 C CA . THR A 1 288 ? 11.658 -12.635 11.775 1.00 20.66 288 THR A CA 1
ATOM 2186 C C . THR A 1 288 ? 11.476 -13.781 12.751 1.00 23.27 288 THR A C 1
ATOM 2187 O O . THR A 1 288 ? 11.499 -13.596 13.971 1.00 24.22 288 THR A O 1
ATOM 2191 N N . THR A 1 289 ? 11.290 -14.966 12.192 1.00 22.57 289 THR A N 1
ATOM 2192 C CA . THR A 1 289 ? 11.287 -16.209 12.942 1.00 23.81 289 THR A CA 1
ATOM 2193 C C . THR A 1 289 ? 12.532 -16.332 13.827 1.00 23.79 289 THR A C 1
ATOM 2194 O O . THR A 1 289 ? 12.447 -16.742 14.990 1.00 20.41 289 THR A O 1
ATOM 2198 N N . GLY A 1 290 ? 13.678 -15.942 13.274 1.00 25.01 290 GLY A N 1
ATOM 2199 C CA . GLY A 1 290 ? 14.939 -15.962 13.995 1.00 20.54 290 GLY A CA 1
ATOM 2200 C C . GLY A 1 290 ? 14.985 -15.078 15.221 1.00 21.11 290 GLY A C 1
ATOM 2201 O O . GLY A 1 290 ? 15.385 -15.540 16.287 1.00 25.07 290 GLY A O 1
ATOM 2202 N N . GLU A 1 291 ? 14.580 -13.814 15.082 1.00 24.24 291 GLU A N 1
ATOM 2203 C CA . GLU A 1 291 ? 14.521 -12.904 16.231 1.00 27.20 291 GLU A CA 1
ATOM 2204 C C . GLU A 1 291 ? 13.611 -13.461 17.312 1.00 23.93 291 GLU A C 1
ATOM 2205 O O . GLU A 1 291 ? 13.975 -13.480 18.487 1.00 26.42 291 GLU A O 1
ATOM 2211 N N . VAL A 1 292 ? 12.423 -13.905 16.910 1.00 23.95 292 VAL A N 1
ATOM 2212 C CA . VAL A 1 292 ? 11.444 -14.433 17.864 1.00 23.32 292 VAL A CA 1
ATOM 2213 C C . VAL A 1 292 ? 11.983 -15.633 18.664 1.00 22.34 292 VAL A C 1
ATOM 2214 O O . VAL A 1 292 ? 11.860 -15.671 19.885 1.00 23.59 292 VAL A O 1
ATOM 2218 N N . ILE A 1 293 ? 12.590 -16.596 17.974 1.00 20.21 293 ILE A N 1
ATOM 2219 C CA . ILE A 1 293 ? 13.118 -17.795 18.624 1.00 21.30 293 ILE A CA 1
ATOM 2220 C C . ILE A 1 293 ? 14.240 -17.432 19.603 1.00 22.98 293 ILE A C 1
ATOM 2221 O O . ILE A 1 293 ? 14.283 -17.934 20.724 1.00 20.90 293 ILE A O 1
ATOM 2226 N N . ARG A 1 294 ? 15.130 -16.545 19.164 1.00 20.72 294 ARG A N 1
ATOM 2227 C CA . ARG A 1 294 ? 16.242 -16.065 19.975 1.00 24.66 294 ARG A CA 1
ATOM 2228 C C . ARG A 1 294 ? 15.750 -15.259 21.180 1.00 27.60 294 ARG A C 1
ATOM 2229 O O . ARG A 1 294 ? 16.310 -15.334 22.270 1.00 32.29 294 ARG A O 1
ATOM 2237 N N . GLN A 1 295 ? 14.683 -14.499 20.987 1.00 23.25 295 GLN A N 1
ATOM 2238 C CA . GLN A 1 295 ? 14.169 -13.670 22.058 1.00 23.04 295 GLN A CA 1
ATOM 2239 C C . GLN A 1 295 ? 13.352 -14.506 23.047 1.00 28.50 295 GLN A C 1
ATOM 2240 O O . GLN A 1 295 ? 13.346 -14.231 24.248 1.00 27.75 295 GLN A O 1
ATOM 2246 N N . MET A 1 296 ? 12.659 -15.531 22.555 1.00 27.29 296 MET A N 1
ATOM 2247 C CA . MET A 1 296 ? 11.862 -16.366 23.451 1.00 25.61 296 MET A CA 1
ATOM 2248 C C . MET A 1 296 ? 12.713 -17.404 24.186 1.00 22.64 296 MET A C 1
ATOM 2249 O O . MET A 1 296 ? 12.353 -17.832 25.268 1.00 24.92 296 MET A O 1
ATOM 2254 N N . TYR A 1 297 ? 13.842 -17.809 23.615 1.00 24.39 297 TYR A N 1
ATOM 2255 C CA . TYR A 1 297 ? 14.529 -18.995 24.141 1.00 26.83 297 TYR A CA 1
ATOM 2256 C C . TYR A 1 297 ? 16.044 -18.884 24.270 1.00 25.26 297 TYR A C 1
ATOM 2257 O O . TYR A 1 297 ? 16.665 -19.684 24.955 1.00 28.69 297 TYR A O 1
ATOM 2266 N N . GLY A 1 298 ? 16.633 -17.889 23.622 1.00 25.86 298 GLY A N 1
ATOM 2267 C CA . GLY A 1 298 ? 18.076 -17.784 23.558 1.00 23.65 298 GLY A CA 1
ATOM 2268 C C . GLY A 1 298 ? 18.643 -18.593 22.410 1.00 22.84 298 GLY A C 1
ATOM 2269 O O . GLY A 1 298 ? 19.866 -18.693 22.277 1.00 41.06 298 GLY A O 1
ATOM 2270 N N . ALA B 1 1 ? 13.209 12.505 8.396 1.00 17.86 1 ALA B N 1
ATOM 2271 C CA . ALA B 1 1 ? 11.867 12.027 8.720 1.00 25.89 1 ALA B CA 1
ATOM 2272 C C . ALA B 1 1 ? 11.857 10.653 9.400 1.00 23.66 1 ALA B C 1
ATOM 2273 O O . ALA B 1 1 ? 12.829 9.891 9.337 1.00 25.10 1 ALA B O 1
ATOM 2275 N N . GLY B 1 2 ? 10.733 10.335 10.026 1.00 21.41 2 GLY B N 1
ATOM 2276 C CA . GLY B 1 2 ? 10.565 9.056 10.682 1.00 16.81 2 GLY B CA 1
ATOM 2277 C C . GLY B 1 2 ? 10.605 9.249 12.180 1.00 19.87 2 GLY B C 1
ATOM 2278 O O . GLY B 1 2 ? 11.079 10.272 12.676 1.00 21.85 2 GLY B O 1
ATOM 2279 N N . LEU B 1 3 ? 10.089 8.264 12.899 1.00 18.69 3 LEU B N 1
ATOM 2280 C CA . LEU B 1 3 ? 10.182 8.235 14.347 1.00 19.65 3 LEU B CA 1
ATOM 2281 C C . LEU B 1 3 ? 10.384 6.791 14.788 1.00 21.48 3 LEU B C 1
ATOM 2282 O O . LEU B 1 3 ? 9.536 5.938 14.533 1.00 18.55 3 LEU B O 1
ATOM 2287 N N . ARG B 1 4 ? 11.518 6.514 15.427 1.00 20.17 4 ARG B N 1
ATOM 2288 C CA . ARG B 1 4 ? 11.817 5.159 15.887 1.00 19.25 4 ARG B CA 1
ATOM 2289 C C . ARG B 1 4 ? 12.295 5.220 17.318 1.00 22.05 4 ARG B C 1
ATOM 2290 O O . ARG B 1 4 ? 13.024 6.139 17.702 1.00 20.52 4 ARG B O 1
ATOM 2298 N N . LYS B 1 5 ? 11.854 4.250 18.111 1.00 19.21 5 LYS B N 1
ATOM 2299 C CA . LYS B 1 5 ? 12.306 4.126 19.475 1.00 19.14 5 LYS B CA 1
ATOM 2300 C C . LYS B 1 5 ? 13.736 3.623 19.402 1.00 23.27 5 LYS B C 1
ATOM 2301 O O . LYS B 1 5 ? 13.976 2.498 18.973 1.00 25.41 5 LYS B O 1
ATOM 2307 N N . MET B 1 6 ? 14.691 4.464 19.785 1.00 24.01 6 MET B N 1
ATOM 2308 C CA . MET B 1 6 ? 16.087 4.055 19.760 1.00 21.59 6 MET B CA 1
ATOM 2309 C C . MET B 1 6 ? 16.710 3.858 21.132 1.00 21.03 6 MET B C 1
ATOM 2310 O O . MET B 1 6 ? 16.223 4.343 22.152 1.00 25.11 6 MET B O 1
ATOM 2315 N N . ALA B 1 7 ? 17.819 3.144 21.117 1.00 19.24 7 ALA B N 1
ATOM 2316 C CA . ALA B 1 7 ? 18.710 3.063 22.239 1.00 18.79 7 ALA B CA 1
ATOM 2317 C C . ALA B 1 7 ? 19.913 3.934 21.913 1.00 22.18 7 ALA B C 1
ATOM 2318 O O . ALA B 1 7 ? 20.325 4.013 20.754 1.00 24.83 7 ALA B O 1
ATOM 2320 N N . GLN B 1 8 ? 20.477 4.583 22.925 1.00 18.10 8 GLN B N 1
ATOM 2321 C CA . GLN B 1 8 ? 21.786 5.210 22.782 1.00 20.26 8 GLN B CA 1
ATOM 2322 C C . GLN B 1 8 ? 22.867 4.134 22.609 1.00 18.75 8 GLN B C 1
ATOM 2323 O O . GLN B 1 8 ? 22.707 3.014 23.088 1.00 21.44 8 GLN B O 1
ATOM 2329 N N . PRO B 1 9 ? 23.971 4.466 21.925 1.00 17.84 9 PRO B N 1
ATOM 2330 C CA . PRO B 1 9 ? 24.947 3.412 21.650 1.00 20.03 9 PRO B CA 1
ATOM 2331 C C . PRO B 1 9 ? 25.433 2.813 22.954 1.00 20.53 9 PRO B C 1
ATOM 2332 O O . PRO B 1 9 ? 25.603 3.545 23.918 1.00 22.98 9 PRO B O 1
ATOM 2336 N N . SER B 1 10 ? 25.620 1.502 22.985 1.00 16.29 10 SER B N 1
ATOM 2337 C CA . SER B 1 10 ? 25.839 0.798 24.236 1.00 16.25 10 SER B CA 1
ATOM 2338 C C . SER B 1 10 ? 27.314 0.507 24.534 1.00 18.52 10 SER B C 1
ATOM 2339 O O . SER B 1 10 ? 27.621 -0.116 25.547 1.00 14.70 10 SER B O 1
ATOM 2342 N N . GLY B 1 11 ? 28.212 0.922 23.645 1.00 13.47 11 GLY B N 1
ATOM 2343 C CA . GLY B 1 11 ? 29.610 0.535 23.758 1.00 20.28 11 GLY B CA 1
ATOM 2344 C C . GLY B 1 11 ? 30.246 0.800 25.116 1.00 22.46 11 GLY B C 1
ATOM 2345 O O . GLY B 1 11 ? 30.862 -0.088 25.710 1.00 23.00 11 GLY B O 1
ATOM 2346 N N . VAL B 1 12 ? 30.061 2.013 25.625 1.00 16.70 12 VAL B N 1
ATOM 2347 C CA . VAL B 1 12 ? 30.681 2.413 26.881 1.00 18.48 12 VAL B CA 1
ATOM 2348 C C . VAL B 1 12 ? 30.210 1.562 28.079 1.00 19.87 12 VAL B C 1
ATOM 2349 O O . VAL B 1 12 ? 30.968 1.306 29.006 1.00 20.67 12 VAL B O 1
ATOM 2353 N N . VAL B 1 13 ? 28.973 1.083 28.029 1.00 18.59 13 VAL B N 1
ATOM 2354 C CA . VAL B 1 13 ? 28.434 0.233 29.092 1.00 18.88 13 VAL B CA 1
ATOM 2355 C C . VAL B 1 13 ? 28.825 -1.244 28.927 1.00 20.66 13 VAL B C 1
ATOM 2356 O O . VAL B 1 13 ? 28.969 -1.970 29.914 1.00 20.68 13 VAL B O 1
ATOM 2360 N N . GLU B 1 14 ? 29.010 -1.672 27.679 1.00 15.88 14 GLU B N 1
ATOM 2361 C CA . GLU B 1 14 ? 29.314 -3.066 27.363 1.00 17.60 14 GLU B CA 1
ATOM 2362 C C . GLU B 1 14 ? 30.532 -3.583 28.120 1.00 19.53 14 GLU B C 1
ATOM 2363 O O . GLU B 1 14 ? 30.612 -4.768 28.457 1.00 18.72 14 GLU B O 1
ATOM 2369 N N . LYS B 1 15 ? 31.477 -2.678 28.367 1.00 20.24 15 LYS B N 1
ATOM 2370 C CA . LYS B 1 15 ? 32.750 -3.009 29.004 1.00 23.88 15 LYS B CA 1
ATOM 2371 C C . LYS B 1 15 ? 32.633 -3.088 30.536 1.00 25.24 15 LYS B C 1
ATOM 2372 O O . LYS B 1 15 ? 33.606 -3.395 31.226 1.00 22.43 15 LYS B O 1
ATOM 2378 N N . CYS B 1 16 ? 31.440 -2.825 31.063 1.00 21.72 16 CYS B N 1
ATOM 2379 C CA . CYS B 1 16 ? 31.238 -2.862 32.505 1.00 19.88 16 CYS B CA 1
ATOM 2380 C C . CYS B 1 16 ? 30.466 -4.083 32.965 1.00 17.84 16 CYS B C 1
ATOM 2381 O O . CYS B 1 16 ? 30.167 -4.215 34.148 1.00 22.86 16 CYS B O 1
ATOM 2384 N N . ILE B 1 17 ? 30.137 -4.973 32.038 1.00 18.27 17 ILE B N 1
ATOM 2385 C CA . ILE B 1 17 ? 29.356 -6.156 32.385 1.00 15.93 17 ILE B CA 1
ATOM 2386 C C . ILE B 1 17 ? 30.251 -7.299 32.817 1.00 17.82 17 ILE B C 1
ATOM 2387 O O . ILE B 1 17 ? 31.275 -7.580 32.186 1.00 20.72 17 ILE B O 1
ATOM 2392 N N . VAL B 1 18 ? 29.875 -7.941 33.919 1.00 19.09 18 VAL B N 1
ATOM 2393 C CA . VAL B 1 18 ? 30.563 -9.145 34.364 1.00 17.47 18 VAL B CA 1
ATOM 2394 C C . VAL B 1 18 ? 29.546 -10.217 34.636 1.00 18.40 18 VAL B C 1
ATOM 2395 O O . VAL B 1 18 ? 28.352 -9.941 34.763 1.00 19.07 18 VAL B O 1
ATOM 2399 N N . ARG B 1 19 ? 30.019 -11.448 34.718 1.00 20.06 19 ARG B N 1
ATOM 2400 C CA . ARG B 1 19 ? 29.160 -12.555 35.084 1.00 17.80 19 ARG B CA 1
ATOM 2401 C C . ARG B 1 19 ? 29.381 -12.807 36.560 1.00 18.82 19 ARG B C 1
ATOM 2402 O O . ARG B 1 19 ? 30.518 -12.917 37.003 1.00 22.20 19 ARG B O 1
ATOM 2410 N N . VAL B 1 20 ? 28.301 -12.883 37.327 1.00 19.79 20 VAL B N 1
ATOM 2411 C CA . VAL B 1 20 ? 28.418 -13.143 38.757 1.00 21.06 20 VAL B CA 1
ATOM 2412 C C . VAL B 1 20 ? 27.766 -14.467 39.087 1.00 20.09 20 VAL B C 1
ATOM 2413 O O . VAL B 1 20 ? 26.548 -14.624 38.968 1.00 23.45 20 VAL B O 1
ATOM 2417 N N . CYS B 1 21 ? 28.583 -15.433 39.480 1.00 23.03 21 CYS B N 1
ATOM 2418 C CA . CYS B 1 21 ? 28.065 -16.718 39.935 1.00 25.72 21 CYS B CA 1
ATOM 2419 C C . CYS B 1 21 ? 28.265 -16.920 41.431 1.00 28.98 21 CYS B C 1
ATOM 2420 O O . CYS B 1 21 ? 29.279 -16.494 42.012 1.00 26.09 21 CYS B O 1
ATOM 2423 N N . TYR B 1 22 ? 27.293 -17.580 42.044 1.00 23.96 22 TYR B N 1
ATOM 2424 C CA . TYR B 1 22 ? 27.411 -17.997 43.429 1.00 28.52 22 TYR B CA 1
ATOM 2425 C C . TYR B 1 22 ? 26.598 -19.268 43.592 1.00 30.98 22 TYR B C 1
ATOM 2426 O O . TYR B 1 22 ? 25.377 -19.244 43.421 1.00 27.92 22 TYR B O 1
ATOM 2435 N N . GLY B 1 23 ? 27.283 -20.368 43.920 1.00 32.80 23 GLY B N 1
ATOM 2436 C CA . GLY B 1 23 ? 26.657 -21.677 44.006 1.00 34.96 23 GLY B CA 1
ATOM 2437 C C . GLY B 1 23 ? 25.929 -22.047 42.725 1.00 38.14 23 GLY B C 1
ATOM 2438 O O . GLY B 1 23 ? 26.535 -22.138 41.663 1.00 38.85 23 GLY B O 1
ATOM 2439 N N . ASN B 1 24 ? 24.618 -22.240 42.828 1.00 42.81 24 ASN B N 1
ATOM 2440 C CA . ASN B 1 24 ? 23.791 -22.618 41.683 1.00 47.36 24 ASN B CA 1
ATOM 2441 C C . ASN B 1 24 ? 23.274 -21.447 40.837 1.00 51.69 24 ASN B C 1
ATOM 2442 O O . ASN B 1 24 ? 22.817 -21.655 39.707 1.00 49.99 24 ASN B O 1
ATOM 2447 N N . MET B 1 25 ? 23.330 -20.230 41.381 1.00 40.55 25 MET B N 1
ATOM 2448 C CA . MET B 1 25 ? 22.805 -19.055 40.687 1.00 31.30 25 MET B CA 1
ATOM 2449 C C . MET B 1 25 ? 23.848 -18.402 39.779 1.00 31.32 25 MET B C 1
ATOM 2450 O O . MET B 1 25 ? 25.028 -18.307 40.129 1.00 24.94 25 MET B O 1
ATOM 2455 N N . ALA B 1 26 ? 23.404 -17.933 38.618 1.00 27.67 26 ALA B N 1
ATOM 2456 C CA . ALA B 1 26 ? 24.247 -17.086 37.787 1.00 27.64 26 ALA B CA 1
ATOM 2457 C C . ALA B 1 26 ? 23.442 -15.909 37.266 1.00 25.15 26 ALA B C 1
ATOM 2458 O O . ALA B 1 26 ? 22.289 -16.060 36.877 1.00 21.47 26 ALA B O 1
ATOM 2460 N N . LEU B 1 27 ? 24.052 -14.729 37.277 1.00 25.24 27 LEU B N 1
ATOM 2461 C CA . LEU B 1 27 ? 23.429 -13.564 36.666 1.00 21.83 27 LEU B CA 1
ATOM 2462 C C . LEU B 1 27 ? 24.469 -12.531 36.262 1.00 18.29 27 LEU B C 1
ATOM 2463 O O . LEU B 1 27 ? 25.666 -12.823 36.236 1.00 20.00 27 LEU B O 1
ATOM 2468 N N . ASN B 1 28 ? 24.023 -11.318 35.962 1.00 14.71 28 ASN B N 1
ATOM 2469 C CA . ASN B 1 28 ? 24.963 -10.292 35.531 1.00 18.87 28 ASN B CA 1
ATOM 2470 C C . ASN B 1 28 ? 25.266 -9.270 36.626 1.00 19.08 28 ASN B C 1
ATOM 2471 O O . ASN B 1 28 ? 24.415 -8.975 37.469 1.00 17.11 28 ASN B O 1
ATOM 2476 N N . GLY B 1 29 ? 26.491 -8.753 36.606 1.00 17.90 29 GLY B N 1
ATOM 2477 C CA . GLY B 1 29 ? 26.891 -7.677 37.489 1.00 16.98 29 GLY B CA 1
ATOM 2478 C C . GLY B 1 29 ? 27.424 -6.486 36.711 1.00 19.55 29 GLY B C 1
ATOM 2479 O O . GLY B 1 29 ? 27.812 -6.605 35.534 1.00 16.82 29 GLY B O 1
ATOM 2480 N N . LEU B 1 30 ? 27.430 -5.335 37.379 1.00 17.20 30 LEU B N 1
ATOM 2481 C CA . LEU B 1 30 ? 27.944 -4.090 36.831 1.00 16.99 30 LEU B CA 1
ATOM 2482 C C . LEU B 1 30 ? 29.241 -3.703 37.561 1.00 19.50 30 LEU B C 1
ATOM 2483 O O . LEU B 1 30 ? 29.240 -3.382 38.750 1.00 18.11 30 LEU B O 1
ATOM 2488 N N . TRP B 1 31 ? 30.347 -3.766 36.836 1.00 19.93 31 TRP B N 1
ATOM 2489 C CA . TRP B 1 31 ? 31.671 -3.567 37.400 1.00 17.91 31 TRP B CA 1
ATOM 2490 C C . TRP B 1 31 ? 32.135 -2.149 37.134 1.00 20.97 31 TRP B C 1
ATOM 2491 O O . TRP B 1 31 ? 32.413 -1.777 35.991 1.00 21.70 31 TRP B O 1
ATOM 2502 N N . LEU B 1 32 ? 32.211 -1.356 38.195 1.00 20.64 32 LEU B N 1
ATOM 2503 C CA . LEU B 1 32 ? 32.684 0.017 38.105 1.00 21.00 32 LEU B CA 1
ATOM 2504 C C . LEU B 1 32 ? 33.753 0.272 39.181 1.00 22.99 32 LEU B C 1
ATOM 2505 O O . LEU B 1 32 ? 33.515 0.044 40.373 1.00 20.53 32 LEU B O 1
ATOM 2510 N N . GLY B 1 33 ? 34.927 0.745 38.769 1.00 21.96 33 GLY B N 1
ATOM 2511 C CA . GLY B 1 33 ? 36.027 0.894 39.712 1.00 23.62 33 GLY B CA 1
ATOM 2512 C C . GLY B 1 33 ? 36.441 -0.478 40.231 1.00 23.86 33 GLY B C 1
ATOM 2513 O O . GLY B 1 33 ? 36.782 -1.363 39.443 1.00 22.80 33 GLY B O 1
ATOM 2514 N N . ASP B 1 34 ? 36.392 -0.670 41.545 1.00 18.29 34 ASP B N 1
ATOM 2515 C CA . ASP B 1 34 ? 36.703 -1.980 42.119 1.00 23.71 34 ASP B CA 1
ATOM 2516 C C . ASP B 1 34 ? 35.471 -2.562 42.801 1.00 22.51 34 ASP B C 1
ATOM 2517 O O . ASP B 1 34 ? 35.565 -3.297 43.777 1.00 24.89 34 ASP B O 1
ATOM 2522 N N . THR B 1 35 ? 34.314 -2.225 42.257 1.00 20.25 35 THR B N 1
ATOM 2523 C CA . THR B 1 35 ? 33.043 -2.644 42.807 1.00 23.48 35 THR B CA 1
ATOM 2524 C C . THR B 1 35 ? 32.204 -3.339 41.737 1.00 21.29 35 THR B C 1
ATOM 2525 O O . THR B 1 35 ? 32.098 -2.875 40.601 1.00 20.31 35 THR B O 1
ATOM 2529 N N . VAL B 1 36 ? 31.607 -4.458 42.108 1.00 18.96 36 VAL B N 1
ATOM 2530 C CA . VAL B 1 36 ? 30.641 -5.107 41.246 1.00 19.44 36 VAL B CA 1
ATOM 2531 C C . VAL B 1 36 ? 29.269 -5.016 41.911 1.00 19.60 36 VAL B C 1
ATOM 2532 O O . VAL B 1 36 ? 29.103 -5.467 43.038 1.00 19.03 36 VAL B O 1
ATOM 2536 N N . MET B 1 37 ? 28.302 -4.409 41.230 1.00 15.15 37 MET B N 1
ATOM 2537 C CA . MET B 1 37 ? 26.915 -4.407 41.708 1.00 19.42 37 MET B CA 1
ATOM 2538 C C . MET B 1 37 ? 26.092 -5.511 41.025 1.00 21.71 37 MET B C 1
ATOM 2539 O O . MET B 1 37 ? 26.121 -5.633 39.796 1.00 19.11 37 MET B O 1
ATOM 2544 N N . CYS B 1 38 ? 25.344 -6.294 41.803 1.00 14.97 38 CYS B N 1
ATOM 2545 C CA . CYS B 1 38 ? 24.436 -7.281 41.216 1.00 15.79 38 CYS B CA 1
ATOM 2546 C C . CYS B 1 38 ? 23.200 -7.449 42.091 1.00 16.64 38 CYS B C 1
ATOM 2547 O O . CYS B 1 38 ? 23.201 -6.998 43.244 1.00 17.61 38 CYS B O 1
ATOM 2550 N N . PRO B 1 39 ? 22.127 -8.060 41.545 1.00 14.48 39 PRO B N 1
ATOM 2551 C CA . PRO B 1 39 ? 20.935 -8.286 42.378 1.00 18.80 39 PRO B CA 1
ATOM 2552 C C . PRO B 1 39 ? 21.272 -9.252 43.495 1.00 18.34 39 PRO B C 1
ATOM 2553 O O . PRO B 1 39 ? 22.015 -10.216 43.266 1.00 16.49 39 PRO B O 1
ATOM 2557 N N . ARG B 1 40 ? 20.750 -8.995 44.688 1.00 15.28 40 ARG B N 1
ATOM 2558 C CA . ARG B 1 40 ? 21.123 -9.811 45.829 1.00 20.15 40 ARG B CA 1
ATOM 2559 C C . ARG B 1 40 ? 20.526 -11.223 45.808 1.00 21.66 40 ARG B C 1
ATOM 2560 O O . ARG B 1 40 ? 20.908 -12.052 46.628 1.00 22.25 40 ARG B O 1
ATOM 2568 N N . HIS B 1 41 ? 19.617 -11.523 44.877 1.00 22.53 41 HIS B N 1
ATOM 2569 C CA . HIS B 1 41 ? 19.090 -12.895 44.834 1.00 26.47 41 HIS B CA 1
ATOM 2570 C C . HIS B 1 41 ? 20.071 -13.948 44.289 1.00 23.95 41 HIS B C 1
ATOM 2571 O O . HIS B 1 41 ? 19.809 -15.148 44.375 1.00 26.75 41 HIS B O 1
ATOM 2578 N N . VAL B 1 42 ? 21.214 -13.504 43.781 1.00 17.99 42 VAL B N 1
ATOM 2579 C CA . VAL B 1 42 ? 22.268 -14.440 43.414 1.00 21.49 42 VAL B CA 1
ATOM 2580 C C . VAL B 1 42 ? 22.704 -15.327 44.593 1.00 24.67 42 VAL B C 1
ATOM 2581 O O . VAL B 1 42 ? 23.252 -16.401 44.380 1.00 26.19 42 VAL B O 1
ATOM 2585 N N . ILE B 1 43 ? 22.455 -14.895 45.828 1.00 21.96 43 ILE B N 1
ATOM 2586 C CA . ILE B 1 43 ? 22.906 -15.674 46.981 1.00 23.46 43 ILE B CA 1
ATOM 2587 C C . ILE B 1 43 ? 21.758 -16.356 47.717 1.00 28.13 43 ILE B C 1
ATOM 2588 O O . ILE B 1 43 ? 21.951 -16.900 48.792 1.00 33.05 43 ILE B O 1
ATOM 2593 N N . ALA B 1 44 ? 20.566 -16.325 47.134 1.00 28.63 44 ALA B N 1
ATOM 2594 C CA . ALA B 1 44 ? 19.403 -16.962 47.735 1.00 31.88 44 ALA B CA 1
ATOM 2595 C C . ALA B 1 44 ? 19.266 -18.415 47.291 1.00 42.83 44 ALA B C 1
ATOM 2596 O O . ALA B 1 44 ? 19.733 -18.790 46.215 1.00 40.61 44 ALA B O 1
ATOM 2598 N N . SER B 1 45 ? 18.620 -19.231 48.121 1.00 51.39 45 SER B N 1
ATOM 2599 C CA . SER B 1 45 ? 18.335 -20.617 47.752 1.00 53.93 45 SER B CA 1
ATOM 2600 C C . SER B 1 45 ? 17.036 -20.721 46.938 1.00 55.71 45 SER B C 1
ATOM 2601 O O . SER B 1 45 ? 16.146 -19.867 47.036 1.00 41.71 45 SER B O 1
ATOM 2604 N N . THR B 1 50 ? 9.664 -17.526 51.205 1.00 48.19 50 THR B N 1
ATOM 2605 C CA . THR B 1 50 ? 10.376 -16.255 51.320 1.00 56.22 50 THR B CA 1
ATOM 2606 C C . THR B 1 50 ? 11.851 -16.442 51.664 1.00 50.35 50 THR B C 1
ATOM 2607 O O . THR B 1 50 ? 12.283 -17.538 52.022 1.00 57.10 50 THR B O 1
ATOM 2611 N N . ILE B 1 51 ? 12.609 -15.352 51.563 1.00 41.54 51 ILE B N 1
ATOM 2612 C CA . ILE B 1 51 ? 14.059 -15.376 51.712 1.00 31.97 51 ILE B CA 1
ATOM 2613 C C . ILE B 1 51 ? 14.506 -14.334 52.740 1.00 31.51 51 ILE B C 1
ATOM 2614 O O . ILE B 1 51 ? 14.080 -13.185 52.702 1.00 35.17 51 ILE B O 1
ATOM 2619 N N . ASP B 1 52 ? 15.344 -14.752 53.678 1.00 35.39 52 ASP B N 1
ATOM 2620 C CA . ASP B 1 52 ? 15.946 -13.851 54.655 1.00 29.16 52 ASP B CA 1
ATOM 2621 C C . ASP B 1 52 ? 17.354 -13.559 54.138 1.00 25.99 52 ASP B C 1
ATOM 2622 O O . ASP B 1 52 ? 18.259 -14.385 54.273 1.00 25.58 52 ASP B O 1
ATOM 2627 N N . TYR B 1 53 ? 17.531 -12.390 53.532 1.00 25.66 53 TYR B N 1
ATOM 2628 C CA . TYR B 1 53 ? 18.787 -12.066 52.863 1.00 21.33 53 TYR B CA 1
ATOM 2629 C C . TYR B 1 53 ? 19.939 -11.826 53.838 1.00 27.35 53 TYR B C 1
ATOM 2630 O O . TYR B 1 53 ? 21.107 -12.034 53.489 1.00 24.21 53 TYR B O 1
ATOM 2639 N N . ASP B 1 54 ? 19.624 -11.386 55.055 1.00 22.66 54 ASP B N 1
ATOM 2640 C CA . ASP B 1 54 ? 20.683 -11.128 56.030 1.00 26.93 54 ASP B CA 1
ATOM 2641 C C . ASP B 1 54 ? 21.286 -12.448 56.513 1.00 29.67 54 ASP B C 1
ATOM 2642 O O . ASP B 1 54 ? 22.512 -12.572 56.687 1.00 24.45 54 ASP B O 1
ATOM 2647 N N . TYR B 1 55 ? 20.419 -13.432 56.716 1.00 27.65 55 TYR B N 1
ATOM 2648 C CA . TYR B 1 55 ? 20.872 -14.769 57.061 1.00 30.30 55 TYR B CA 1
ATOM 2649 C C . TYR B 1 55 ? 21.695 -15.371 55.921 1.00 31.80 55 TYR B C 1
ATOM 2650 O O . TYR B 1 55 ? 22.776 -15.922 56.151 1.00 28.92 55 TYR B O 1
ATOM 2659 N N . ALA B 1 56 ? 21.175 -15.260 54.698 1.00 26.79 56 ALA B N 1
ATOM 2660 C CA . ALA B 1 56 ? 21.881 -15.742 53.511 1.00 28.09 56 ALA B CA 1
ATOM 2661 C C . ALA B 1 56 ? 23.248 -15.099 53.410 1.00 28.03 56 ALA B C 1
ATOM 2662 O O . ALA B 1 56 ? 24.222 -15.751 53.048 1.00 27.90 56 ALA B O 1
ATOM 2664 N N . LEU B 1 57 ? 23.320 -13.809 53.725 1.00 27.48 57 LEU B N 1
ATOM 2665 C CA . LEU B 1 57 ? 24.598 -13.110 53.691 1.00 31.92 57 LEU B CA 1
ATOM 2666 C C . LEU B 1 57 ? 25.486 -13.524 54.862 1.00 28.93 57 LEU B C 1
ATOM 2667 O O . LEU B 1 57 ? 26.706 -13.537 54.728 1.00 25.34 57 LEU B O 1
ATOM 2672 N N . SER B 1 58 ? 24.874 -13.867 55.998 1.00 28.68 58 SER B N 1
ATOM 2673 C CA . SER B 1 58 ? 25.646 -14.247 57.186 1.00 33.82 58 SER B CA 1
ATOM 2674 C C . SER B 1 58 ? 26.304 -15.616 57.060 1.00 33.21 58 SER B C 1
ATOM 2675 O O . SER B 1 58 ? 27.336 -15.851 57.675 1.00 33.22 58 SER B O 1
ATOM 2678 N N . VAL B 1 59 ? 25.716 -16.501 56.250 1.00 35.22 59 VAL B N 1
ATOM 2679 C CA . VAL B 1 59 ? 26.262 -17.844 56.027 1.00 32.27 59 VAL B CA 1
ATOM 2680 C C . VAL B 1 59 ? 27.122 -17.945 54.757 1.00 37.00 59 VAL B C 1
ATOM 2681 O O . VAL B 1 59 ? 27.558 -19.023 54.379 1.00 47.52 59 VAL B O 1
ATOM 2685 N N . LEU B 1 60 ? 27.392 -16.817 54.118 1.00 35.23 60 LEU B N 1
ATOM 2686 C CA . LEU B 1 60 ? 28.045 -16.812 52.809 1.00 32.76 60 LEU B CA 1
ATOM 2687 C C . LEU B 1 60 ? 29.578 -16.850 52.865 1.00 32.97 60 LEU B C 1
ATOM 2688 O O . LEU B 1 60 ? 30.192 -16.162 53.680 1.00 31.31 60 LEU B O 1
ATOM 2693 N N . ARG B 1 61 ? 30.193 -17.626 51.971 1.00 36.90 61 ARG B N 1
ATOM 2694 C CA . ARG B 1 61 ? 31.658 -17.641 51.836 1.00 37.60 61 ARG B CA 1
ATOM 2695 C C . ARG B 1 61 ? 32.092 -16.915 50.567 1.00 31.01 61 ARG B C 1
ATOM 2696 O O . ARG B 1 61 ? 31.633 -17.233 49.472 1.00 27.93 61 ARG B O 1
ATOM 2704 N N . LEU B 1 62 ? 32.990 -15.951 50.728 1.00 29.28 62 LEU B N 1
ATOM 2705 C CA . LEU B 1 62 ? 33.504 -15.175 49.614 1.00 28.04 62 LEU B CA 1
ATOM 2706 C C . LEU B 1 62 ? 34.045 -16.060 48.494 1.00 32.71 62 LEU B C 1
ATOM 2707 O O . LEU B 1 62 ? 33.839 -15.759 47.311 1.00 29.97 62 LEU B O 1
ATOM 2712 N N . HIS B 1 63 ? 34.725 -17.149 48.863 0.92 32.68 63 HIS B N 1
ATOM 2713 C CA . HIS B 1 63 ? 35.386 -18.005 47.872 0.92 37.14 63 HIS B CA 1
ATOM 2714 C C . HIS B 1 63 ? 34.393 -18.774 46.995 0.92 33.86 63 HIS B C 1
ATOM 2715 O O . HIS B 1 63 ? 34.780 -19.371 45.993 0.92 38.49 63 HIS B O 1
ATOM 2722 N N . ASN B 1 64 ? 33.119 -18.752 47.379 1.00 34.08 64 ASN B N 1
ATOM 2723 C CA . ASN B 1 64 ? 32.054 -19.384 46.597 1.00 32.22 64 ASN B CA 1
ATOM 2724 C C . ASN B 1 64 ? 31.552 -18.533 45.434 1.00 26.92 64 ASN B C 1
ATOM 2725 O O . ASN B 1 64 ? 30.769 -19.008 44.620 1.00 30.32 64 ASN B O 1
ATOM 2730 N N . PHE B 1 65 ? 31.980 -17.276 45.376 1.00 27.59 65 PHE B N 1
ATOM 2731 C CA . PHE B 1 65 ? 31.655 -16.406 44.252 1.00 31.46 65 PHE B CA 1
ATOM 2732 C C . PHE B 1 65 ? 32.530 -16.753 43.065 1.00 29.04 65 PHE B C 1
ATOM 2733 O O . PHE B 1 65 ? 33.687 -17.128 43.221 1.00 33.13 65 PHE B O 1
ATOM 2741 N N . SER B 1 66 ? 31.977 -16.612 41.875 1.00 24.58 66 SER B N 1
ATOM 2742 C CA . SER B 1 66 ? 32.788 -16.660 40.681 1.00 26.18 66 SER B CA 1
ATOM 2743 C C . SER B 1 66 ? 32.406 -15.462 39.842 1.00 25.96 66 SER B C 1
ATOM 2744 O O . SER B 1 66 ? 31.288 -15.378 39.315 1.00 25.31 66 SER B O 1
ATOM 2747 N N . ILE B 1 67 ? 33.328 -14.513 39.750 1.00 23.52 67 ILE B N 1
ATOM 2748 C CA . ILE B 1 67 ? 33.065 -13.281 39.022 1.00 24.99 67 ILE B CA 1
ATOM 2749 C C . ILE B 1 67 ? 34.046 -13.163 37.881 1.00 26.05 67 ILE B C 1
ATOM 2750 O O . ILE B 1 67 ? 35.265 -13.214 38.088 1.00 27.62 67 ILE B O 1
ATOM 2755 N N . SER B 1 68 ? 33.523 -13.002 36.672 1.00 27.37 68 SER B N 1
ATOM 2756 C CA . SER B 1 68 ? 34.380 -12.982 35.499 1.00 24.90 68 SER B CA 1
ATOM 2757 C C . SER B 1 68 ? 34.024 -11.892 34.506 1.00 29.63 68 SER B C 1
ATOM 2758 O O . SER B 1 68 ? 32.845 -11.611 34.247 1.00 25.55 68 SER B O 1
ATOM 2761 N N . SER B 1 69 ? 35.067 -11.273 33.965 1.00 31.35 69 SER B N 1
ATOM 2762 C CA . SER B 1 69 ? 34.946 -10.428 32.788 1.00 29.71 69 SER B CA 1
ATOM 2763 C C . SER B 1 69 ? 35.613 -11.190 31.657 1.00 28.24 69 SER B C 1
ATOM 2764 O O . SER B 1 69 ? 36.836 -11.288 31.607 1.00 30.28 69 SER B O 1
ATOM 2767 N N . GLY B 1 70 ? 34.807 -11.750 30.763 1.00 30.41 70 GLY B N 1
ATOM 2768 C CA . GLY B 1 70 ? 35.321 -12.640 29.743 1.00 28.03 70 GLY B CA 1
ATOM 2769 C C . GLY B 1 70 ? 35.801 -13.910 30.411 1.00 36.88 70 GLY B C 1
ATOM 2770 O O . GLY B 1 70 ? 35.072 -14.495 31.211 1.00 40.17 70 GLY B O 1
ATOM 2771 N N . ASN B 1 71 ? 37.024 -14.331 30.099 1.00 35.08 71 ASN B N 1
ATOM 2772 C CA . ASN B 1 71 ? 37.631 -15.474 30.775 1.00 38.00 71 ASN B CA 1
ATOM 2773 C C . ASN B 1 71 ? 38.556 -15.068 31.913 1.00 35.38 71 ASN B C 1
ATOM 2774 O O . ASN B 1 71 ? 39.315 -15.893 32.423 1.00 31.89 71 ASN B O 1
ATOM 2779 N N . VAL B 1 72 ? 38.498 -13.792 32.291 1.00 33.91 72 VAL B N 1
ATOM 2780 C CA . VAL B 1 72 ? 39.294 -13.268 33.401 1.00 32.92 72 VAL B CA 1
ATOM 2781 C C . VAL B 1 72 ? 38.456 -13.227 34.692 1.00 30.39 72 VAL B C 1
ATOM 2782 O O . VAL B 1 72 ? 37.448 -12.526 34.774 1.00 30.99 72 VAL B O 1
ATOM 2786 N N . PHE B 1 73 ? 38.874 -13.988 35.696 1.00 33.13 73 PHE B N 1
ATOM 2787 C CA . PHE B 1 73 ? 38.163 -14.033 36.971 1.00 25.42 73 PHE B CA 1
ATOM 2788 C C . PHE B 1 73 ? 38.684 -12.982 37.955 1.00 28.12 73 PHE B C 1
ATOM 2789 O O . PHE B 1 73 ? 39.886 -12.756 38.044 1.00 31.57 73 PHE B O 1
ATOM 2797 N N . LEU B 1 74 ? 37.775 -12.323 38.671 1.00 25.67 74 LEU B N 1
ATOM 2798 C CA . LEU B 1 74 ? 38.165 -11.275 39.611 1.00 27.40 74 LEU B CA 1
ATOM 2799 C C . LEU B 1 74 ? 38.187 -11.821 41.024 1.00 27.80 74 LEU B C 1
ATOM 2800 O O . LEU B 1 74 ? 37.374 -12.676 41.381 1.00 20.95 74 LEU B O 1
ATOM 2805 N N . GLY B 1 75 ? 39.125 -11.326 41.823 1.00 26.52 75 GLY B N 1
ATOM 2806 C CA . GLY B 1 75 ? 39.212 -11.718 43.215 1.00 24.01 75 GLY B CA 1
ATOM 2807 C C . GLY B 1 75 ? 38.264 -10.907 44.076 1.00 28.34 75 GLY B C 1
ATOM 2808 O O . GLY B 1 75 ? 38.227 -9.676 44.006 1.00 25.74 75 GLY B O 1
ATOM 2809 N N . VAL B 1 76 ? 37.501 -11.610 44.899 1.00 23.82 76 VAL B N 1
ATOM 2810 C CA . VAL B 1 76 ? 36.457 -11.002 45.702 1.00 21.26 76 VAL B CA 1
ATOM 2811 C C . VAL B 1 76 ? 36.978 -10.681 47.096 1.00 31.55 76 VAL B C 1
ATOM 2812 O O . VAL B 1 76 ? 37.392 -11.577 47.836 1.00 30.18 76 VAL B O 1
ATOM 2816 N N . VAL B 1 77 ? 36.938 -9.397 47.445 1.00 29.27 77 VAL B N 1
ATOM 2817 C CA . VAL B 1 77 ? 37.553 -8.874 48.662 1.00 28.61 77 VAL B CA 1
ATOM 2818 C C . VAL B 1 77 ? 36.533 -8.730 49.793 1.00 32.54 77 VAL B C 1
ATOM 2819 O O . VAL B 1 77 ? 36.824 -9.027 50.948 1.00 31.76 77 VAL B O 1
ATOM 2823 N N . GLY B 1 78 ? 35.336 -8.265 49.449 1.00 33.27 78 GLY B N 1
ATOM 2824 C CA . GLY B 1 78 ? 34.262 -8.111 50.413 1.00 24.34 78 GLY B CA 1
ATOM 2825 C C . GLY B 1 78 ? 32.908 -7.941 49.744 1.00 29.04 78 GLY B C 1
ATOM 2826 O O . GLY B 1 78 ? 32.821 -7.692 48.536 1.00 27.86 78 GLY B O 1
ATOM 2827 N N . VAL B 1 79 ? 31.847 -8.092 50.534 1.00 26.57 79 VAL B N 1
ATOM 2828 C CA . VAL B 1 79 ? 30.478 -7.898 50.072 1.00 27.20 79 VAL B CA 1
ATOM 2829 C C . VAL B 1 79 ? 29.705 -7.077 51.108 1.00 23.91 79 VAL B C 1
ATOM 2830 O O . VAL B 1 79 ? 29.851 -7.299 52.289 1.00 22.40 79 VAL B O 1
ATOM 2834 N N . THR B 1 80 ? 28.906 -6.107 50.676 1.00 25.19 80 THR B N 1
ATOM 2835 C CA . THR B 1 80 ? 27.927 -5.526 51.579 1.00 22.13 80 THR B CA 1
ATOM 2836 C C . THR B 1 80 ? 26.539 -5.459 50.932 1.00 23.83 80 THR B C 1
ATOM 2837 O O . THR B 1 80 ? 26.387 -5.369 49.706 1.00 23.19 80 THR B O 1
ATOM 2841 N N . MET B 1 81 ? 25.529 -5.552 51.779 1.00 19.90 81 MET B N 1
ATOM 2842 C CA . MET B 1 81 ? 24.152 -5.455 51.357 1.00 23.48 81 MET B CA 1
ATOM 2843 C C . MET B 1 81 ? 23.848 -4.010 50.975 1.00 20.10 81 MET B C 1
ATOM 2844 O O . MET B 1 81 ? 24.295 -3.074 51.647 1.00 22.07 81 MET B O 1
ATOM 2849 N N . ARG B 1 82 ? 23.072 -3.823 49.916 1.00 14.96 82 ARG B N 1
ATOM 2850 C CA . ARG B 1 82 ? 22.722 -2.478 49.469 1.00 17.18 82 ARG B CA 1
ATOM 2851 C C . ARG B 1 82 ? 21.305 -2.504 48.912 1.00 16.37 82 ARG B C 1
ATOM 2852 O O . ARG B 1 82 ? 21.099 -2.610 47.696 1.00 13.11 82 ARG B O 1
ATOM 2860 N N . GLY B 1 83 ? 20.329 -2.423 49.815 1.00 17.10 83 GLY B N 1
ATOM 2861 C CA . GLY B 1 83 ? 18.937 -2.675 49.459 1.00 18.39 83 GLY B CA 1
ATOM 2862 C C . GLY B 1 83 ? 18.794 -4.015 48.747 1.00 17.66 83 GLY B C 1
ATOM 2863 O O . GLY B 1 83 ? 19.262 -5.045 49.243 1.00 18.47 83 GLY B O 1
ATOM 2864 N N . ALA B 1 84 ? 18.194 -3.999 47.561 1.00 14.06 84 ALA B N 1
ATOM 2865 C CA . ALA B 1 84 ? 18.004 -5.223 46.786 1.00 18.11 84 ALA B CA 1
ATOM 2866 C C . ALA B 1 84 ? 19.244 -5.602 45.965 1.00 18.13 84 ALA B C 1
ATOM 2867 O O . ALA B 1 84 ? 19.186 -6.503 45.129 1.00 14.51 84 ALA B O 1
ATOM 2869 N N . LEU B 1 85 ? 20.360 -4.922 46.219 1.00 16.40 85 LEU B N 1
ATOM 2870 C CA . LEU B 1 85 ? 21.608 -5.200 45.512 1.00 17.11 85 LEU B CA 1
ATOM 2871 C C . LEU B 1 85 ? 22.668 -5.689 46.471 1.00 17.92 85 LEU B C 1
ATOM 2872 O O . LEU B 1 85 ? 22.551 -5.509 47.684 1.00 17.80 85 LEU B O 1
ATOM 2877 N N . LEU B 1 86 ? 23.685 -6.331 45.910 1.00 17.46 86 LEU B N 1
ATOM 2878 C CA . LEU B 1 86 ? 24.923 -6.590 46.621 1.00 19.44 86 LEU B CA 1
ATOM 2879 C C . LEU B 1 86 ? 25.944 -5.646 46.052 1.00 20.57 86 LEU B C 1
ATOM 2880 O O . LEU B 1 86 ? 25.993 -5.416 44.839 1.00 20.24 86 LEU B O 1
ATOM 2885 N N . GLN B 1 87 ? 26.751 -5.083 46.934 1.00 22.37 87 GLN B N 1
ATOM 2886 C CA . GLN B 1 87 ? 27.902 -4.324 46.51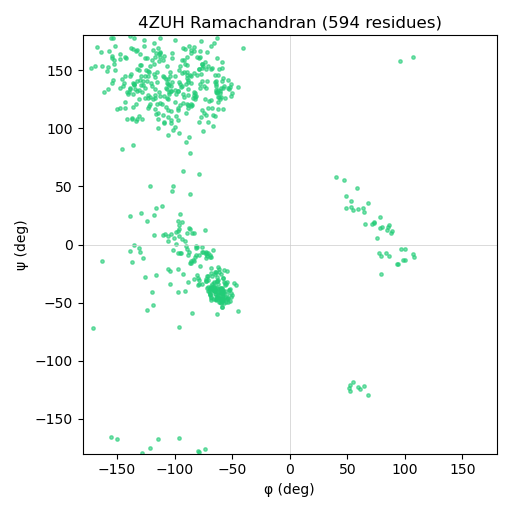1 1.00 19.92 87 GLN B CA 1
ATOM 2887 C C . GLN B 1 87 ? 29.108 -5.202 46.805 1.00 22.23 87 GLN B C 1
ATOM 2888 O O . GLN B 1 87 ? 29.447 -5.429 47.969 1.00 22.28 87 GLN B O 1
ATOM 2894 N N . ILE B 1 88 ? 29.736 -5.714 45.748 1.00 19.10 88 ILE B N 1
ATOM 2895 C CA . ILE B 1 88 ? 30.852 -6.647 45.896 1.00 22.76 88 ILE B CA 1
ATOM 2896 C C . ILE B 1 88 ? 32.191 -5.992 45.574 1.00 24.33 88 ILE B C 1
ATOM 2897 O O . ILE B 1 88 ? 32.433 -5.580 44.441 1.00 25.83 88 ILE B O 1
ATOM 2902 N N . LYS B 1 89 ? 33.059 -5.898 46.574 1.00 25.57 89 LYS B N 1
ATOM 2903 C CA . LYS B 1 89 ? 34.363 -5.293 46.374 1.00 27.81 89 LYS B CA 1
ATOM 2904 C C . LYS B 1 89 ? 35.288 -6.326 45.750 1.00 25.96 89 LYS B C 1
ATOM 2905 O O . LYS B 1 89 ? 35.406 -7.438 46.261 1.00 26.48 89 LYS B O 1
ATOM 2911 N N . VAL B 1 90 ? 35.931 -5.964 44.644 1.00 24.73 90 VAL B N 1
ATOM 2912 C CA . VAL B 1 90 ? 36.821 -6.895 43.950 1.00 28.67 90 VAL B CA 1
ATOM 2913 C C . VAL B 1 90 ? 38.264 -6.401 43.964 1.00 28.00 90 VAL B C 1
ATOM 2914 O O . VAL B 1 90 ? 38.519 -5.232 44.257 1.00 29.97 90 VAL B O 1
ATOM 2918 N N . ASN B 1 91 ? 39.209 -7.284 43.650 1.00 30.67 91 ASN B N 1
ATOM 2919 C CA . ASN B 1 91 ? 40.625 -6.912 43.743 1.00 34.42 91 ASN B CA 1
ATOM 2920 C C . ASN B 1 91 ? 41.212 -6.234 42.506 1.00 33.87 91 ASN B C 1
ATOM 2921 O O . ASN B 1 91 ? 42.424 -6.129 42.389 1.00 37.40 91 ASN B O 1
ATOM 2926 N N . GLN B 1 92 ? 40.363 -5.796 41.581 1.00 32.05 92 GLN B N 1
ATOM 2927 C CA . GLN B 1 92 ? 40.842 -5.132 40.368 1.00 32.35 92 GLN B CA 1
ATOM 2928 C C . GLN B 1 92 ? 39.993 -3.930 39.971 1.00 30.40 92 GLN B C 1
ATOM 2929 O O . GLN B 1 92 ? 38.780 -3.915 40.152 1.00 26.78 92 GLN B O 1
ATOM 2935 N N . ASN B 1 93 ? 40.642 -2.919 39.423 1.00 29.17 93 ASN B N 1
ATOM 2936 C CA . ASN B 1 93 ? 39.916 -1.797 38.874 1.00 31.91 93 ASN B CA 1
ATOM 2937 C C . ASN B 1 93 ? 39.574 -2.064 37.411 1.00 30.59 93 ASN B C 1
ATOM 2938 O O . ASN B 1 93 ? 40.437 -2.448 36.626 1.00 29.63 93 ASN B O 1
ATOM 2943 N N . ASN B 1 94 ? 38.301 -1.899 37.063 1.00 28.91 94 ASN B N 1
ATOM 2944 C CA . ASN B 1 94 ? 37.900 -1.877 35.668 1.00 26.95 94 ASN B CA 1
ATOM 2945 C C . ASN B 1 94 ? 38.521 -0.651 35.018 1.00 24.23 94 ASN B C 1
ATOM 2946 O O . ASN B 1 94 ? 38.140 0.474 35.313 1.00 26.70 94 ASN B O 1
ATOM 2951 N N . VAL B 1 95 ? 39.479 -0.874 34.128 1.00 29.82 95 VAL B N 1
ATOM 2952 C CA . VAL B 1 95 ? 40.156 0.224 33.443 1.00 30.16 95 VAL B CA 1
ATOM 2953 C C . VAL B 1 95 ? 39.217 0.955 32.485 1.00 28.85 95 VAL B C 1
ATOM 2954 O O . VAL B 1 95 ? 39.456 2.109 32.130 1.00 27.14 95 VAL B O 1
ATOM 2958 N N . HIS B 1 96 ? 38.135 0.292 32.092 1.00 23.73 96 HIS B N 1
ATOM 2959 C CA . HIS B 1 96 ? 37.170 0.899 31.186 1.00 27.69 96 HIS B CA 1
ATOM 2960 C C . HIS B 1 96 ? 35.971 1.523 31.907 1.00 25.07 96 HIS B C 1
ATOM 2961 O O . HIS B 1 96 ? 34.941 1.796 31.286 1.00 24.87 96 HIS B O 1
ATOM 2968 N N . THR B 1 97 ? 36.105 1.741 33.212 1.00 24.16 97 THR B N 1
ATOM 2969 C CA . THR B 1 97 ? 35.086 2.454 33.972 1.00 22.82 97 THR B CA 1
ATOM 2970 C C . THR B 1 97 ? 34.863 3.847 33.382 1.00 20.67 97 THR B C 1
ATOM 2971 O O . THR B 1 97 ? 35.772 4.667 33.379 1.00 22.70 97 THR B O 1
ATOM 2975 N N . PRO B 1 98 ? 33.646 4.114 32.880 1.00 19.86 98 PRO B N 1
ATOM 2976 C CA . PRO B 1 98 ? 33.337 5.429 32.316 1.00 18.41 98 PRO B CA 1
ATOM 2977 C C . PRO B 1 98 ? 33.073 6.461 33.408 1.00 21.42 98 PRO B C 1
ATOM 2978 O O . PRO B 1 98 ? 32.889 6.103 34.572 1.00 20.14 98 PRO B O 1
ATOM 2982 N N . LYS B 1 99 ? 33.050 7.730 33.029 1.00 20.89 99 LYS B N 1
ATOM 2983 C CA . LYS B 1 99 ? 32.531 8.761 33.898 1.00 26.20 99 LYS B CA 1
ATOM 2984 C C . LYS B 1 99 ? 31.070 8.395 34.130 1.00 23.18 99 LYS B C 1
ATOM 2985 O O . LYS B 1 99 ? 30.339 8.169 33.178 1.00 22.86 99 LYS B O 1
ATOM 2991 N N . TYR B 1 100 ? 30.637 8.308 35.380 1.00 24.13 100 TYR B N 1
ATOM 2992 C CA . TYR B 1 100 ? 29.256 7.902 35.624 1.00 22.68 100 TYR B CA 1
ATOM 2993 C C . TYR B 1 100 ? 28.601 8.535 36.859 1.00 22.77 100 TYR B C 1
ATOM 2994 O O . TYR B 1 100 ? 29.282 9.028 37.755 1.00 25.16 100 TYR B O 1
ATOM 3003 N N . THR B 1 101 ? 27.269 8.531 36.868 1.00 19.57 101 THR B N 1
ATOM 3004 C CA . THR B 1 101 ? 26.476 8.848 38.054 1.00 24.04 101 THR B CA 1
ATOM 3005 C C . THR B 1 101 ? 25.306 7.849 38.232 1.00 23.25 101 THR B C 1
ATOM 3006 O O . THR B 1 101 ? 24.988 7.070 37.331 1.00 19.32 101 THR B O 1
ATOM 3010 N N . TYR B 1 102 ? 24.665 7.887 39.396 1.00 21.43 102 TYR B N 1
ATOM 3011 C CA . TYR B 1 102 ? 23.428 7.141 39.607 1.00 20.30 102 TYR B CA 1
ATOM 3012 C C . TYR B 1 102 ? 22.258 8.119 39.590 1.00 19.79 102 TYR B C 1
ATOM 3013 O O . TYR B 1 102 ? 22.349 9.194 40.165 1.00 21.39 102 TYR B O 1
ATOM 3022 N N . ARG B 1 103 ? 21.164 7.760 38.927 1.00 20.53 103 ARG B N 1
ATOM 3023 C CA . ARG B 1 103 ? 19.928 8.534 39.038 1.00 21.95 103 ARG B CA 1
ATOM 3024 C C . ARG B 1 103 ? 18.701 7.638 38.996 1.00 23.19 103 ARG B C 1
ATOM 3025 O O . ARG B 1 103 ? 18.616 6.727 38.191 1.00 24.27 103 ARG B O 1
ATOM 3033 N N . THR B 1 104 ? 17.746 7.913 39.869 1.00 22.22 104 THR B N 1
ATOM 3034 C CA . THR B 1 104 ? 16.497 7.181 39.896 1.00 24.25 104 THR B CA 1
ATOM 3035 C C . THR B 1 104 ? 15.530 7.809 38.896 1.00 23.04 104 THR B C 1
ATOM 3036 O O . THR B 1 104 ? 15.213 8.989 39.003 1.00 30.15 104 THR B O 1
ATOM 3040 N N . VAL B 1 105 ? 15.075 7.031 37.916 1.00 23.30 105 VAL B N 1
ATOM 3041 C CA . VAL B 1 105 ? 14.105 7.537 36.948 1.00 23.09 105 VAL B CA 1
ATOM 3042 C C . VAL B 1 105 ? 12.714 7.618 37.543 1.00 24.40 105 VAL B C 1
ATOM 3043 O O . VAL B 1 105 ? 12.365 6.908 38.485 1.00 21.72 105 VAL B O 1
ATOM 3047 N N . ARG B 1 106 ? 11.914 8.494 36.969 1.00 26.22 106 ARG B N 1
ATOM 3048 C CA . ARG B 1 106 ? 10.546 8.655 37.403 1.00 24.30 106 ARG B CA 1
ATOM 3049 C C . ARG B 1 106 ? 9.657 8.183 36.265 1.00 25.34 106 ARG B C 1
ATOM 3050 O O . ARG B 1 106 ? 10.108 8.125 35.110 1.00 23.69 106 ARG B O 1
ATOM 3058 N N . PRO B 1 107 ? 8.408 7.810 36.585 1.00 22.01 107 PRO B N 1
ATOM 3059 C CA . PRO B 1 107 ? 7.456 7.330 35.584 1.00 20.80 107 PRO B CA 1
ATOM 3060 C C . PRO B 1 107 ? 7.357 8.274 34.397 1.00 21.10 107 PRO B C 1
ATOM 3061 O O . PRO B 1 107 ? 7.353 9.484 34.579 1.00 22.35 107 PRO B O 1
ATOM 3065 N N . GLY B 1 108 ? 7.302 7.719 33.192 1.00 18.79 108 GLY B N 1
ATOM 3066 C CA . GLY B 1 108 ? 7.265 8.530 31.992 1.00 16.95 108 GLY B CA 1
ATOM 3067 C C . GLY B 1 108 ? 8.637 8.794 31.397 1.00 15.85 108 GLY B C 1
ATOM 3068 O O . GLY B 1 108 ? 8.736 9.174 30.248 1.00 17.82 108 GLY B O 1
ATOM 3069 N N . GLU B 1 109 ? 9.704 8.587 32.155 1.00 16.56 109 GLU B N 1
ATOM 3070 C CA . GLU B 1 109 ? 11.034 8.902 31.624 1.00 20.89 109 GLU B CA 1
ATOM 3071 C C . GLU B 1 109 ? 11.636 7.741 30.823 1.00 20.15 109 GLU B C 1
ATOM 3072 O O . GLU B 1 109 ? 11.412 6.571 31.127 1.00 15.59 109 GLU B O 1
ATOM 3078 N N . SER B 1 110 ? 12.389 8.077 29.788 1.00 16.81 110 SER B N 1
ATOM 3079 C CA . SER B 1 110 ? 13.014 7.062 28.958 1.00 18.20 110 SER B CA 1
ATOM 3080 C C . SER B 1 110 ? 14.423 6.692 29.426 1.00 17.71 110 SER B C 1
ATOM 3081 O O . SER B 1 110 ? 15.149 7.520 29.979 1.00 19.09 110 SER B O 1
ATOM 3084 N N . PHE B 1 111 ? 14.797 5.437 29.214 1.00 14.78 111 PHE B N 1
ATOM 3085 C CA . PHE B 1 111 ? 16.190 5.027 29.347 1.00 16.83 111 PHE B CA 1
ATOM 3086 C C . PHE B 1 111 ? 16.475 3.815 28.472 1.00 18.59 111 PHE B C 1
ATOM 3087 O O . PHE B 1 111 ? 15.579 3.273 27.823 1.00 17.20 111 PHE B O 1
ATOM 3095 N N . ASN B 1 112 ? 17.728 3.388 28.473 1.00 15.43 112 ASN B N 1
ATOM 3096 C CA . ASN B 1 112 ? 18.148 2.256 27.674 1.00 13.96 112 ASN B CA 1
ATOM 3097 C C . ASN B 1 112 ? 18.319 0.990 28.490 1.00 16.32 112 ASN B C 1
ATOM 3098 O O . ASN B 1 112 ? 18.830 1.031 29.602 1.00 20.27 112 ASN B O 1
ATOM 3103 N N . ILE B 1 113 ? 17.899 -0.141 27.933 1.00 18.25 113 ILE B N 1
ATOM 3104 C CA . ILE B 1 113 ? 18.205 -1.436 28.526 1.00 16.34 113 ILE B CA 1
ATOM 3105 C C . ILE B 1 113 ? 19.297 -2.160 27.733 1.00 18.72 113 ILE B C 1
ATOM 3106 O O . ILE B 1 113 ? 19.217 -2.250 26.515 1.00 22.73 113 ILE B O 1
ATOM 3111 N N . LEU B 1 114 ? 20.328 -2.639 28.429 1.00 20.19 114 LEU B N 1
ATOM 3112 C CA . LEU B 1 114 ? 21.337 -3.511 27.843 1.00 15.25 114 LEU B CA 1
ATOM 3113 C C . LEU B 1 114 ? 21.093 -4.929 28.361 1.00 19.93 114 LEU B C 1
ATOM 3114 O O . LEU B 1 114 ? 21.546 -5.293 29.447 1.00 20.03 114 LEU B O 1
ATOM 3119 N N . ALA B 1 115 ? 20.354 -5.718 27.591 1.00 17.82 115 ALA B N 1
ATOM 3120 C CA . ALA B 1 115 ? 19.982 -7.068 27.995 1.00 18.30 115 ALA B CA 1
ATOM 3121 C C . ALA B 1 115 ? 21.198 -7.993 27.971 1.00 20.62 115 ALA B C 1
ATOM 3122 O O . ALA B 1 115 ? 21.769 -8.228 26.906 1.00 21.69 115 ALA B O 1
ATOM 3124 N N . CYS B 1 116 ? 21.568 -8.525 29.139 1.00 19.12 116 CYS B N 1
ATOM 3125 C CA . CYS B 1 116 ? 22.773 -9.345 29.313 1.00 15.63 116 CYS B CA 1
ATOM 3126 C C . CYS B 1 116 ? 22.500 -10.789 29.765 1.00 21.58 116 CYS B C 1
ATOM 3127 O O . CYS B 1 116 ? 21.539 -11.074 30.508 1.00 18.01 116 CYS B O 1
ATOM 3130 N N . TYR B 1 117 ? 23.350 -11.699 29.297 1.00 17.27 117 TYR B N 1
ATOM 3131 C CA . TYR B 1 117 ? 23.302 -13.104 29.695 1.00 20.25 117 TYR B CA 1
ATOM 3132 C C . TYR B 1 117 ? 24.731 -13.600 29.845 1.00 22.65 117 TYR B C 1
ATOM 3133 O O . TYR B 1 117 ? 25.578 -13.361 28.973 1.00 24.54 117 TYR B O 1
ATOM 3142 N N . ASP B 1 118 ? 25.004 -14.252 30.974 1.00 24.74 118 ASP B N 1
ATOM 3143 C CA . ASP B 1 118 ? 26.327 -14.814 31.257 1.00 24.01 118 ASP B CA 1
ATOM 3144 C C . ASP B 1 118 ? 27.439 -13.755 31.266 1.00 24.09 118 ASP B C 1
ATOM 3145 O O . ASP B 1 118 ? 28.595 -14.042 30.940 1.00 21.53 118 ASP B O 1
ATOM 3150 N N . GLY B 1 119 ? 27.088 -12.535 31.656 1.00 19.37 119 GLY B N 1
ATOM 3151 C CA . GLY B 1 119 ? 28.062 -11.471 31.734 1.00 18.45 119 GLY B CA 1
ATOM 3152 C C . GLY B 1 119 ? 28.403 -10.869 30.388 1.00 24.25 119 GLY B C 1
ATOM 3153 O O . GLY B 1 119 ? 29.468 -10.275 30.230 1.00 23.68 119 GLY B O 1
ATOM 3154 N N . ALA B 1 120 ? 27.497 -11.001 29.421 1.00 19.09 120 ALA B N 1
ATOM 3155 C CA . ALA B 1 120 ? 27.740 -10.455 28.084 1.00 24.41 120 ALA B CA 1
ATOM 3156 C C . ALA B 1 120 ? 26.496 -9.789 27.493 1.00 20.67 120 ALA B C 1
ATOM 3157 O O . ALA B 1 120 ? 25.389 -10.339 27.534 1.00 18.26 120 ALA B O 1
ATOM 3159 N N . ALA B 1 121 ? 26.690 -8.597 26.943 1.00 20.66 121 ALA B N 1
ATOM 3160 C CA . ALA B 1 121 ? 25.596 -7.858 26.335 1.00 20.84 121 ALA B CA 1
ATOM 3161 C C . ALA B 1 121 ? 25.056 -8.636 25.133 1.00 22.96 121 ALA B C 1
ATOM 3162 O O . ALA B 1 121 ? 25.828 -9.105 24.289 1.00 22.56 121 ALA B O 1
ATOM 3164 N N . ALA B 1 122 ? 23.739 -8.804 25.067 1.00 19.21 122 ALA B N 1
ATOM 3165 C CA . ALA B 1 122 ? 23.136 -9.566 23.965 1.00 21.18 122 ALA B CA 1
ATOM 3166 C C . ALA B 1 122 ? 22.244 -8.701 23.092 1.00 18.86 122 ALA B C 1
ATOM 3167 O O . ALA B 1 122 ? 22.033 -8.998 21.935 1.00 17.04 122 ALA B O 1
ATOM 3169 N N . GLY B 1 123 ? 21.710 -7.634 23.670 1.00 21.70 123 GLY B N 1
ATOM 3170 C CA . GLY B 1 123 ? 20.746 -6.804 22.984 1.00 16.14 123 GLY B CA 1
ATOM 3171 C C . GLY B 1 123 ? 20.614 -5.478 23.684 1.00 20.80 123 GLY B C 1
ATOM 3172 O O . GLY B 1 123 ? 20.880 -5.359 24.888 1.00 19.96 123 GLY B O 1
ATOM 3173 N N . VAL B 1 124 ? 20.228 -4.467 22.915 1.00 20.08 124 VAL B N 1
ATOM 3174 C CA . VAL B 1 124 ? 19.992 -3.143 23.454 1.00 17.31 124 VAL B CA 1
ATOM 3175 C C . VAL B 1 124 ? 18.686 -2.589 22.876 1.00 18.25 124 VAL B C 1
ATOM 3176 O O . VAL B 1 124 ? 18.380 -2.772 21.698 1.00 19.32 124 VAL B O 1
ATOM 3180 N N . TYR B 1 125 ? 17.900 -1.956 23.735 1.00 17.56 125 TYR B N 1
ATOM 3181 C CA . TYR B 1 125 ? 16.627 -1.370 23.343 1.00 17.11 125 TYR B CA 1
ATOM 3182 C C . TYR B 1 125 ? 16.186 -0.296 24.338 1.00 18.03 125 TYR B C 1
ATOM 3183 O O . TYR B 1 125 ? 16.504 -0.367 25.538 1.00 18.22 125 TYR B O 1
ATOM 3192 N N . GLY B 1 126 ? 15.470 0.708 23.836 1.00 18.07 126 GLY B N 1
ATOM 3193 C CA . GLY B 1 126 ? 15.005 1.796 24.680 1.00 18.44 126 GLY B CA 1
ATOM 3194 C C . GLY B 1 126 ? 13.723 1.421 25.384 1.00 20.78 126 GLY B C 1
ATOM 3195 O O . GLY B 1 126 ? 12.922 0.652 24.847 1.00 20.79 126 GLY B O 1
ATOM 3196 N N . VAL B 1 127 ? 13.533 1.935 26.599 1.00 22.48 127 VAL B N 1
ATOM 3197 C CA . VAL B 1 127 ? 12.291 1.702 27.332 1.00 16.93 127 VAL B CA 1
ATOM 3198 C C . VAL B 1 127 ? 11.793 2.978 27.967 1.00 19.65 127 VAL B C 1
ATOM 3199 O O . VAL B 1 127 ? 12.438 4.019 27.882 1.00 18.48 127 VAL B O 1
ATOM 3203 N N . ASN B 1 128 ? 10.636 2.882 28.611 1.00 18.61 128 ASN B N 1
ATOM 3204 C CA . ASN B 1 128 ? 10.016 4.019 29.257 1.00 16.65 128 ASN B CA 1
ATOM 3205 C C . ASN B 1 128 ? 9.354 3.529 30.533 1.00 16.49 128 ASN B C 1
ATOM 3206 O O . ASN B 1 128 ? 8.548 2.610 30.490 1.00 17.12 128 ASN B O 1
ATOM 3211 N N . MET B 1 129 ? 9.738 4.105 31.671 1.00 15.94 129 MET B N 1
ATOM 3212 C CA . MET B 1 129 ? 9.183 3.704 32.961 1.00 17.47 129 MET B CA 1
ATOM 3213 C C . MET B 1 129 ? 7.672 3.967 33.017 1.00 18.11 129 MET B C 1
ATOM 3214 O O . MET B 1 129 ? 7.224 5.084 32.834 1.00 19.05 129 MET B O 1
ATOM 3219 N N . ARG B 1 130 ? 6.885 2.935 33.268 1.00 18.54 130 ARG B N 1
ATOM 3220 C CA . ARG B 1 130 ? 5.444 3.100 33.269 1.00 15.25 130 ARG B CA 1
ATOM 3221 C C . ARG B 1 130 ? 4.906 3.640 34.589 1.00 22.51 130 ARG B C 1
ATOM 3222 O O . ARG B 1 130 ? 5.622 3.736 35.595 1.00 25.05 130 ARG B O 1
ATOM 3230 N N . SER B 1 131 ? 3.632 4.001 34.579 1.00 25.25 131 SER B N 1
ATOM 3231 C CA . SER B 1 131 ? 3.002 4.619 35.738 1.00 22.22 131 SER B CA 1
ATOM 3232 C C . SER B 1 131 ? 2.984 3.691 36.948 1.00 20.59 131 SER B C 1
ATOM 3233 O O . SER B 1 131 ? 2.992 4.159 38.076 1.00 21.84 131 SER B O 1
ATOM 3236 N N . ASN B 1 132 ? 2.968 2.383 36.711 1.00 21.08 132 ASN B N 1
ATOM 3237 C CA . ASN B 1 132 ? 3.024 1.401 37.797 1.00 22.80 132 ASN B CA 1
ATOM 3238 C C . ASN B 1 132 ? 4.458 0.896 38.068 1.00 25.34 132 ASN B C 1
ATOM 3239 O O . ASN B 1 132 ? 4.663 -0.241 38.526 1.00 22.08 132 ASN B O 1
ATOM 3244 N N . TYR B 1 133 ? 5.434 1.738 37.738 1.00 21.58 133 TYR B N 1
ATOM 3245 C CA . TYR B 1 133 ? 6.849 1.451 37.961 1.00 24.21 133 TYR B CA 1
ATOM 3246 C C . TYR B 1 133 ? 7.392 0.146 37.358 1.00 20.96 133 TYR B C 1
ATOM 3247 O O . TYR B 1 133 ? 8.332 -0.438 37.897 1.00 21.78 133 TYR B O 1
ATOM 3256 N N . THR B 1 134 ? 6.811 -0.301 36.251 1.00 17.72 134 THR B N 1
ATOM 3257 C CA . THR B 1 134 ? 7.351 -1.453 35.530 1.00 22.26 134 THR B CA 1
ATOM 3258 C C . THR B 1 134 ? 7.750 -1.004 34.144 1.00 17.93 134 THR B C 1
ATOM 3259 O O . THR B 1 134 ? 7.411 0.095 33.734 1.00 17.22 134 THR B O 1
ATOM 3263 N N . ILE B 1 135 ? 8.491 -1.846 33.434 1.00 19.72 135 ILE B N 1
ATOM 3264 C CA . ILE B 1 135 ? 8.815 -1.588 32.034 1.00 21.99 135 ILE B CA 1
ATOM 3265 C C . ILE B 1 135 ? 8.352 -2.749 31.149 1.00 21.58 135 ILE B C 1
ATOM 3266 O O . ILE B 1 135 ? 8.290 -3.893 31.587 1.00 20.72 135 ILE B O 1
ATOM 3271 N N . ARG B 1 136 ? 7.999 -2.430 29.912 1.00 23.46 136 ARG B N 1
ATOM 3272 C CA . ARG B 1 136 ? 7.664 -3.431 28.910 1.00 24.87 136 ARG B CA 1
ATOM 3273 C C . ARG B 1 136 ? 8.957 -3.878 28.228 1.00 22.71 136 ARG B C 1
ATOM 3274 O O . ARG B 1 136 ? 9.296 -3.435 27.128 1.00 18.66 136 ARG B O 1
ATOM 3282 N N . GLY B 1 137 ? 9.695 -4.743 28.904 1.00 22.09 137 GLY B N 1
ATOM 3283 C CA . GLY B 1 137 ? 10.975 -5.178 28.389 1.00 22.54 137 GLY B CA 1
ATOM 3284 C C . GLY B 1 137 ? 10.888 -6.491 27.649 1.00 19.25 137 GLY B C 1
ATOM 3285 O O . GLY B 1 137 ? 9.804 -6.984 27.296 1.00 20.57 137 GLY B O 1
ATOM 3286 N N . SER B 1 138 ? 12.056 -7.055 27.407 1.00 18.08 138 SER B N 1
ATOM 3287 C CA . SER B 1 138 ? 12.160 -8.388 26.851 1.00 23.64 138 SER B CA 1
ATOM 3288 C C . SER B 1 138 ? 13.330 -9.081 27.526 1.00 23.89 138 SER B C 1
ATOM 3289 O O . SER B 1 138 ? 14.489 -8.749 27.272 1.00 20.13 138 SER B O 1
ATOM 3292 N N . PHE B 1 139 ? 13.007 -10.044 28.385 1.00 19.81 139 PHE B N 1
ATOM 3293 C CA . PHE B 1 139 ? 13.996 -10.691 29.227 1.00 21.34 139 PHE B CA 1
ATOM 3294 C C . PHE B 1 139 ? 13.600 -12.142 29.395 1.00 28.61 139 PHE B C 1
ATOM 3295 O O . PHE B 1 139 ? 12.412 -12.471 29.514 1.00 25.92 139 PHE B O 1
ATOM 3303 N N . ILE B 1 140 ? 14.592 -13.017 29.409 1.00 21.33 140 ILE B N 1
ATOM 3304 C CA . ILE B 1 140 ? 14.344 -14.382 29.808 1.00 21.26 140 ILE B CA 1
ATOM 3305 C C . ILE B 1 140 ? 15.332 -14.738 30.918 1.00 25.92 140 ILE B C 1
ATOM 3306 O O . ILE B 1 140 ? 16.191 -13.924 31.276 1.00 19.12 140 ILE B O 1
ATOM 3311 N N . ASN B 1 141 ? 15.191 -15.941 31.468 1.00 28.79 141 ASN B N 1
ATOM 3312 C CA . ASN B 1 141 ? 15.982 -16.370 32.616 1.00 25.79 141 ASN B CA 1
ATOM 3313 C C . ASN B 1 141 ? 17.464 -16.130 32.390 1.00 21.94 141 ASN B C 1
ATOM 3314 O O . ASN B 1 141 ? 17.990 -16.479 31.338 1.00 20.16 141 ASN B O 1
ATOM 3319 N N . GLY B 1 142 ? 18.116 -15.500 33.368 1.00 20.18 142 GLY B N 1
ATOM 3320 C CA . GLY B 1 142 ? 19.524 -15.162 33.270 1.00 20.01 142 GLY B CA 1
ATOM 3321 C C . GLY B 1 142 ? 19.789 -13.681 33.054 1.00 19.01 142 GLY B C 1
ATOM 3322 O O . GLY B 1 142 ? 20.937 -13.230 33.128 1.00 20.37 142 GLY B O 1
ATOM 3323 N N . ALA B 1 143 ? 18.721 -12.921 32.824 1.00 18.96 143 ALA B N 1
ATOM 3324 C CA . ALA B 1 143 ? 18.808 -11.492 32.514 1.00 17.29 143 ALA B CA 1
ATOM 3325 C C . ALA B 1 143 ? 19.057 -10.616 33.728 1.00 18.47 143 ALA B C 1
ATOM 3326 O O . ALA B 1 143 ? 19.461 -9.465 33.576 1.00 16.73 143 ALA B O 1
ATOM 3328 N N . ALA B 1 144 ? 18.787 -11.147 34.922 1.00 18.12 144 ALA B N 1
ATOM 3329 C CA . ALA B 1 144 ? 18.895 -10.356 36.145 0.85 18.86 144 ALA B CA 1
ATOM 3330 C C . ALA B 1 144 ? 20.263 -9.687 36.236 0.82 16.45 144 ALA B C 1
ATOM 3331 O O . ALA B 1 144 ? 21.292 -10.317 35.985 1.00 19.92 144 ALA B O 1
ATOM 3333 N N . GLY B 1 145 ? 20.263 -8.403 36.570 1.00 13.84 145 GLY B N 1
ATOM 3334 C CA . GLY B 1 145 ? 21.489 -7.640 36.649 1.00 14.62 145 GLY B CA 1
ATOM 3335 C C . GLY B 1 145 ? 21.755 -6.850 35.386 1.00 13.87 145 GLY B C 1
ATOM 3336 O O . GLY B 1 145 ? 22.717 -6.103 35.316 1.00 17.51 145 GLY B O 1
ATOM 3337 N N . SER B 1 146 ? 20.905 -7.015 34.383 1.00 14.47 146 SER B N 1
ATOM 3338 C CA . SER B 1 146 ? 21.007 -6.207 33.176 1.00 15.66 146 SER B CA 1
ATOM 3339 C C . SER B 1 146 ? 20.846 -4.731 33.539 1.00 18.41 146 SER B C 1
ATOM 3340 O O . SER B 1 146 ? 19.941 -4.356 34.304 1.00 16.56 146 SER B O 1
ATOM 3343 N N . PRO B 1 147 ? 21.748 -3.885 33.027 1.00 15.20 147 PRO B N 1
ATOM 3344 C CA . PRO B 1 147 ? 21.681 -2.506 33.492 1.00 14.50 147 PRO B CA 1
ATOM 3345 C C . PRO B 1 147 ? 20.836 -1.634 32.582 1.00 15.94 147 PRO B C 1
ATOM 3346 O O . PRO B 1 147 ? 20.739 -1.868 31.377 1.00 13.13 147 PRO B O 1
ATOM 3350 N N . GLY B 1 148 ? 20.188 -0.651 33.199 1.00 16.15 148 GLY B N 1
ATOM 3351 C CA . GLY B 1 148 ? 19.497 0.396 32.489 1.00 14.09 148 GLY B CA 1
ATOM 3352 C C . GLY B 1 148 ? 20.350 1.638 32.628 1.00 17.84 148 GLY B C 1
ATOM 3353 O O . GLY B 1 148 ? 20.946 1.853 33.675 1.00 16.21 148 GLY B O 1
ATOM 3354 N N . TYR B 1 149 ? 20.426 2.445 31.573 1.00 19.00 149 TYR B N 1
ATOM 3355 C CA . TYR B 1 149 ? 21.326 3.586 31.574 1.00 19.92 149 TYR B CA 1
ATOM 3356 C C . TYR B 1 149 ? 20.831 4.715 30.660 1.00 21.56 149 TYR B C 1
ATOM 3357 O O . TYR B 1 149 ? 20.035 4.492 29.753 1.00 19.63 149 TYR B O 1
ATOM 3366 N N . ASN B 1 150 ? 21.319 5.924 30.924 1.00 23.01 150 ASN B N 1
ATOM 3367 C CA . ASN B 1 150 ? 21.137 7.077 30.051 1.00 26.14 150 ASN B CA 1
ATOM 3368 C C . ASN B 1 150 ? 22.502 7.721 29.828 1.00 25.75 150 ASN B C 1
ATOM 3369 O O . ASN B 1 150 ? 23.336 7.779 30.741 1.00 22.07 150 ASN B O 1
ATOM 3374 N N . ILE B 1 151 ? 22.748 8.188 28.612 1.00 26.22 151 ILE B N 1
ATOM 3375 C CA . ILE B 1 151 ? 24.022 8.844 28.333 1.00 26.17 151 ILE B CA 1
ATOM 3376 C C . ILE B 1 151 ? 23.820 10.339 28.169 1.00 27.37 151 ILE B C 1
ATOM 3377 O O . ILE B 1 151 ? 23.087 10.789 27.299 1.00 28.53 151 ILE B O 1
ATOM 3382 N N . ASN B 1 152 ? 24.456 11.102 29.043 1.00 30.26 152 ASN B N 1
ATOM 3383 C CA . ASN B 1 152 ? 24.221 12.528 29.113 1.00 33.19 152 ASN B CA 1
ATOM 3384 C C . ASN B 1 152 ? 25.537 13.274 29.161 1.00 39.84 152 ASN B C 1
ATOM 3385 O O . ASN B 1 152 ? 26.236 13.225 30.169 1.00 36.83 152 ASN B O 1
ATOM 3390 N N . ASN B 1 153 ? 25.870 13.946 28.062 1.00 42.58 153 ASN B N 1
ATOM 3391 C CA . ASN B 1 153 ? 27.093 14.743 27.963 1.00 46.58 153 ASN B CA 1
ATOM 3392 C C . ASN B 1 153 ? 28.332 14.016 28.461 1.00 42.32 153 ASN B C 1
ATOM 3393 O O . ASN B 1 153 ? 29.029 14.500 29.360 1.00 46.33 153 ASN B O 1
ATOM 3398 N N . GLY B 1 154 ? 28.581 12.841 27.892 1.00 40.23 154 GLY B N 1
ATOM 3399 C CA . GLY B 1 154 ? 29.747 12.050 28.240 1.00 41.17 154 GLY B CA 1
ATOM 3400 C C . GLY B 1 154 ? 29.664 11.285 29.551 1.00 37.78 154 GLY B C 1
ATOM 3401 O O . GLY B 1 154 ? 30.553 10.494 29.865 1.00 47.56 154 GLY B O 1
ATOM 3402 N N . THR B 1 155 ? 28.613 11.517 30.329 1.00 30.08 155 THR B N 1
ATOM 3403 C CA . THR B 1 155 ? 28.443 10.796 31.583 1.00 25.90 155 THR B CA 1
ATOM 3404 C C . THR B 1 155 ? 27.385 9.695 31.447 1.00 25.96 155 THR B C 1
ATOM 3405 O O . THR B 1 155 ? 26.287 9.921 30.914 1.00 22.70 155 THR B O 1
ATOM 3409 N N . VAL B 1 156 ? 27.718 8.499 31.918 1.00 18.54 156 VAL B N 1
ATOM 3410 C CA . VAL B 1 156 ? 26.727 7.432 31.969 1.00 26.53 156 VAL B CA 1
ATOM 3411 C C . VAL B 1 156 ? 25.907 7.496 33.263 1.00 22.06 156 VAL B C 1
ATOM 3412 O O . VAL B 1 156 ? 26.448 7.398 34.362 1.00 20.36 156 VAL B O 1
ATOM 3416 N N . GLU B 1 157 ? 24.601 7.678 33.127 1.00 20.38 157 GLU B N 1
ATOM 3417 C CA . GLU B 1 157 ? 23.718 7.635 34.286 1.00 24.22 157 GLU B CA 1
ATOM 3418 C C . GLU B 1 157 ? 23.083 6.269 34.410 1.00 20.73 157 GLU B C 1
ATOM 3419 O O . GLU B 1 157 ? 22.201 5.916 33.634 1.00 22.90 157 GLU B O 1
ATOM 3425 N N . PHE B 1 158 ? 23.528 5.493 35.386 1.00 21.07 158 PHE B N 1
ATOM 3426 C CA . PHE B 1 158 ? 22.919 4.198 35.624 1.00 17.48 158 PHE B CA 1
ATOM 3427 C C . PHE B 1 158 ? 21.651 4.376 36.457 1.00 20.66 158 PHE B C 1
ATOM 3428 O O . PHE B 1 158 ? 21.653 5.076 37.477 1.00 17.37 158 PHE B O 1
ATOM 3436 N N . CYS B 1 159 ? 20.556 3.775 36.001 1.00 15.41 159 CYS B N 1
ATOM 3437 C CA . CYS B 1 159 ? 19.277 4.018 36.648 1.00 16.80 159 CYS B CA 1
ATOM 3438 C C . CYS B 1 159 ? 18.488 2.766 36.978 1.00 17.43 159 CYS B C 1
ATOM 3439 O O . CYS B 1 159 ? 17.428 2.853 37.590 1.00 15.64 159 CYS B O 1
ATOM 3442 N N . TYR B 1 160 ? 19.004 1.605 36.589 1.00 16.99 160 TYR B N 1
ATOM 3443 C CA . TYR B 1 160 ? 18.203 0.398 36.623 1.00 11.85 160 TYR B CA 1
ATOM 3444 C C . TYR B 1 160 ? 19.125 -0.821 36.576 1.00 14.34 160 TYR B C 1
ATOM 3445 O O . TYR B 1 160 ? 20.054 -0.882 35.769 1.00 16.03 160 TYR B O 1
ATOM 3454 N N . LEU B 1 161 ? 18.900 -1.772 37.472 1.00 14.35 161 LEU B N 1
ATOM 3455 C CA . LEU B 1 161 ? 19.489 -3.105 37.346 1.00 16.32 161 LEU B CA 1
ATOM 3456 C C . LEU B 1 161 ? 18.335 -4.095 37.356 1.00 14.85 161 LEU B C 1
ATOM 3457 O O . LEU B 1 161 ? 17.511 -4.074 38.278 1.00 12.79 161 LEU B O 1
ATOM 3462 N N . HIS B 1 162 ? 18.258 -4.953 36.341 1.00 14.63 162 HIS B N 1
ATOM 3463 C CA . HIS B 1 162 ? 17.098 -5.841 36.233 1.00 16.82 162 HIS B CA 1
ATOM 3464 C C . HIS B 1 162 ? 16.996 -6.832 37.386 1.00 16.45 162 HIS B C 1
ATOM 3465 O O . HIS B 1 162 ? 18.002 -7.413 37.790 1.00 16.36 162 HIS B O 1
ATOM 3472 N N . GLN B 1 163 ? 15.782 -7.011 37.908 1.00 14.37 163 GLN B N 1
ATOM 3473 C CA . GLN B 1 163 ? 15.566 -7.825 39.107 1.00 13.54 163 GLN B CA 1
ATOM 3474 C C . GLN B 1 163 ? 14.665 -9.026 38.880 1.00 19.41 163 GLN B C 1
ATOM 3475 O O . GLN B 1 163 ? 15.030 -10.142 39.238 1.00 21.44 163 GLN B O 1
ATOM 3481 N N . LEU B 1 164 ? 13.487 -8.795 38.298 1.00 21.07 164 LEU B N 1
ATOM 3482 C CA . LEU B 1 164 ? 12.491 -9.850 38.156 1.00 21.27 164 LEU B CA 1
ATOM 3483 C C . LEU B 1 164 ? 11.336 -9.521 37.204 1.00 22.37 164 LEU B C 1
ATOM 3484 O O . LEU B 1 164 ? 11.136 -8.380 36.773 1.00 23.45 164 LEU B O 1
ATOM 3489 N N . GLU B 1 165 ? 10.555 -10.549 36.914 1.00 22.96 165 GLU B N 1
ATOM 3490 C CA . GLU B 1 165 ? 9.418 -10.446 36.020 1.00 25.89 165 GLU B CA 1
ATOM 3491 C C . GLU B 1 165 ? 8.152 -10.809 36.782 1.00 25.81 165 GLU B C 1
ATOM 3492 O O . GLU B 1 165 ? 8.127 -11.783 37.538 1.00 25.57 165 GLU B O 1
ATOM 3498 N N . LEU B 1 166 ? 7.101 -10.026 36.588 1.00 25.68 166 LEU B N 1
ATOM 3499 C CA . LEU B 1 166 ? 5.848 -10.286 37.278 1.00 30.88 166 LEU B CA 1
ATOM 3500 C C . LEU B 1 166 ? 4.987 -11.298 36.521 1.00 34.84 166 LEU B C 1
ATOM 3501 O O . LEU B 1 166 ? 5.269 -11.619 35.369 1.00 36.02 166 LEU B O 1
ATOM 3506 N N . GLY B 1 167 ? 3.948 -11.805 37.181 1.00 44.69 167 GLY B N 1
ATOM 3507 C CA . GLY B 1 167 ? 3.026 -12.761 36.585 1.00 37.33 167 GLY B CA 1
ATOM 3508 C C . GLY B 1 167 ? 2.513 -12.364 35.211 1.00 43.50 167 GLY B C 1
ATOM 3509 O O . GLY B 1 167 ? 2.281 -13.219 34.356 1.00 50.47 167 GLY B O 1
ATOM 3510 N N . SER B 1 168 ? 2.356 -11.062 34.989 1.00 43.58 168 SER B N 1
ATOM 3511 C CA . SER B 1 168 ? 1.876 -10.551 33.707 1.00 38.85 168 SER B CA 1
ATOM 3512 C C . SER B 1 168 ? 2.983 -10.374 32.667 1.00 37.96 168 SER B C 1
ATOM 3513 O O . SER B 1 168 ? 2.757 -9.789 31.609 1.00 42.49 168 SER B O 1
ATOM 3516 N N . GLY B 1 169 ? 4.174 -10.886 32.965 1.00 36.09 169 GLY B N 1
ATOM 3517 C CA . GLY B 1 169 ? 5.292 -10.799 32.041 1.00 33.66 169 GLY B CA 1
ATOM 3518 C C . GLY B 1 169 ? 5.905 -9.415 31.852 1.00 37.52 169 GLY B C 1
ATOM 3519 O O . GLY B 1 169 ? 6.610 -9.176 30.859 1.00 32.77 169 GLY B O 1
ATOM 3520 N N . CYS B 1 170 ? 5.636 -8.498 32.785 1.00 36.07 170 CYS B N 1
ATOM 3521 C CA . CYS B 1 170 ? 6.268 -7.179 32.757 1.00 28.99 170 CYS B CA 1
ATOM 3522 C C . CYS B 1 170 ? 7.390 -7.138 33.786 1.00 26.84 170 CYS B C 1
ATOM 3523 O O . CYS B 1 170 ? 7.468 -7.994 34.669 1.00 26.91 170 CYS B O 1
ATOM 3526 N N . HIS B 1 171 ? 8.252 -6.139 33.686 1.00 21.25 171 HIS B N 1
ATOM 3527 C CA . HIS B 1 171 ? 9.549 -6.250 34.328 1.00 20.13 171 HIS B CA 1
ATOM 3528 C C . HIS B 1 171 ? 9.856 -5.246 35.422 1.00 19.31 171 HIS B C 1
ATOM 3529 O O . HIS B 1 171 ? 9.455 -4.076 35.371 1.00 14.90 171 HIS B O 1
ATOM 3536 N N . VAL B 1 172 ? 10.577 -5.732 36.425 1.00 18.70 172 VAL B N 1
ATOM 3537 C CA . VAL B 1 172 ? 10.874 -4.939 37.605 1.00 15.72 172 VAL B CA 1
ATOM 3538 C C . VAL B 1 172 ? 12.369 -4.920 37.895 1.00 14.45 172 VAL B C 1
ATOM 3539 O O . VAL B 1 172 ? 13.044 -5.936 37.785 1.00 15.10 172 VAL B O 1
ATOM 3543 N N . GLY B 1 173 ? 12.891 -3.751 38.246 1.00 15.39 173 GLY B N 1
ATOM 3544 C CA . GLY B 1 173 ? 14.277 -3.652 38.663 1.00 15.41 173 GLY B CA 1
ATOM 3545 C C . GLY B 1 173 ? 14.456 -2.716 39.844 1.00 18.91 173 GLY B C 1
ATOM 3546 O O . GLY B 1 173 ? 13.491 -2.133 40.340 1.00 22.91 173 GLY B O 1
ATOM 3547 N N . SER B 1 174 ? 15.694 -2.564 40.299 1.00 16.26 174 SER B N 1
ATOM 3548 C CA . SER B 1 174 ? 15.997 -1.600 41.334 1.00 17.69 174 SER B CA 1
ATOM 3549 C C . SER B 1 174 ? 16.860 -0.494 40.743 1.00 16.13 174 SER B C 1
ATOM 3550 O O . SER B 1 174 ? 17.460 -0.670 39.683 1.00 14.04 174 SER B O 1
ATOM 3553 N N . ASP B 1 175 ? 16.925 0.649 41.421 1.00 17.02 175 ASP B N 1
ATOM 3554 C CA . ASP B 1 175 ? 17.915 1.662 41.046 1.00 18.30 175 ASP B CA 1
ATOM 3555 C C . ASP B 1 175 ? 19.285 1.246 41.605 1.00 16.47 175 ASP B C 1
ATOM 3556 O O . ASP B 1 175 ? 19.406 0.197 42.227 1.00 16.05 175 ASP B O 1
ATOM 3561 N N . LEU B 1 176 ? 20.313 2.057 41.403 1.00 17.11 176 LEU B N 1
ATOM 3562 C CA . LEU B 1 176 ? 21.648 1.625 41.789 1.00 17.77 176 LEU B CA 1
ATOM 3563 C C . LEU B 1 176 ? 21.919 1.814 43.284 1.00 18.95 176 LEU B C 1
ATOM 3564 O O . LEU B 1 176 ? 22.975 1.433 43.781 1.00 20.48 176 LEU B O 1
ATOM 3569 N N . ASP B 1 177 ? 20.952 2.385 43.996 1.00 16.46 177 ASP B N 1
ATOM 3570 C CA . ASP B 1 177 ? 21.005 2.435 45.457 1.00 18.51 177 ASP B CA 1
ATOM 3571 C C . ASP B 1 177 ? 20.334 1.196 46.060 1.00 19.09 177 ASP B C 1
ATOM 3572 O O . ASP B 1 177 ? 20.286 1.048 47.270 1.00 19.53 177 ASP B O 1
ATOM 3577 N N . GLY B 1 178 ? 19.803 0.315 45.214 1.00 15.40 178 GLY B N 1
ATOM 3578 C CA . GLY B 1 178 ? 19.176 -0.904 45.690 1.00 16.89 178 GLY B CA 1
ATOM 3579 C C . GLY B 1 178 ? 17.718 -0.745 46.088 1.00 14.96 178 GLY B C 1
ATOM 3580 O O . GLY B 1 178 ? 17.155 -1.600 46.747 1.00 16.74 178 GLY B O 1
ATOM 3581 N N . VAL B 1 179 ? 17.115 0.362 45.680 1.00 15.03 179 VAL B N 1
ATOM 3582 C CA . VAL B 1 179 ? 15.708 0.628 45.914 1.00 18.43 179 VAL B CA 1
ATOM 3583 C C . VAL B 1 179 ? 14.872 0.094 44.740 1.00 18.13 179 VAL B C 1
ATOM 3584 O O . VAL B 1 179 ? 14.980 0.584 43.612 1.00 18.13 179 VAL B O 1
ATOM 3588 N N . MET B 1 180 ? 14.062 -0.922 45.002 1.00 16.94 180 MET B N 1
ATOM 3589 C CA . MET B 1 180 ? 13.156 -1.444 43.989 1.00 20.90 180 MET B CA 1
ATOM 3590 C C . MET B 1 180 ? 12.164 -0.387 43.520 1.00 20.60 180 MET B C 1
ATOM 3591 O O . MET B 1 180 ? 11.523 0.280 44.331 1.00 22.06 180 MET B O 1
ATOM 3596 N N . TYR B 1 181 ? 12.054 -0.239 42.207 1.00 18.90 181 TYR B N 1
ATOM 3597 C CA . TYR B 1 181 ? 11.047 0.614 41.613 1.00 18.92 181 TYR B CA 1
ATOM 3598 C C . TYR B 1 181 ? 9.668 0.063 41.973 1.00 23.59 181 TYR B C 1
ATOM 3599 O O . TYR B 1 181 ? 9.414 -1.137 41.838 1.00 18.55 181 TYR B O 1
ATOM 3608 N N . GLY B 1 182 ? 8.799 0.938 42.473 1.00 23.77 182 GLY B N 1
ATOM 3609 C CA . GLY B 1 182 ? 7.438 0.560 42.809 1.00 22.73 182 GLY B CA 1
ATOM 3610 C C . GLY B 1 182 ? 7.290 -0.163 44.135 1.00 26.52 182 GLY B C 1
ATOM 3611 O O . GLY B 1 182 ? 6.176 -0.381 44.608 1.00 27.96 182 GLY B O 1
ATOM 3612 N N . GLY B 1 183 ? 8.413 -0.544 44.736 1.00 28.08 183 GLY B N 1
ATOM 3613 C CA . GLY B 1 183 ? 8.385 -1.199 46.031 1.00 24.03 183 GLY B CA 1
ATOM 3614 C C . GLY B 1 183 ? 8.008 -2.664 45.955 1.00 26.93 183 GLY B C 1
ATOM 3615 O O . GLY B 1 183 ? 7.678 -3.274 46.972 1.00 30.64 183 GLY B O 1
ATOM 3616 N N . TYR B 1 184 ? 8.044 -3.238 44.755 1.00 24.05 184 TYR B N 1
ATOM 3617 C CA . TYR B 1 184 ? 7.890 -4.683 44.631 1.00 21.68 184 TYR B CA 1
ATOM 3618 C C . TYR B 1 184 ? 8.993 -5.374 45.434 1.00 22.64 184 TYR B C 1
ATOM 3619 O O . TYR B 1 184 ? 10.047 -4.786 45.703 1.00 25.16 184 TYR B O 1
ATOM 3628 N N . GLU B 1 185 ? 8.753 -6.616 45.829 1.00 23.38 185 GLU B N 1
ATOM 3629 C CA . GLU B 1 185 ? 9.727 -7.348 46.623 1.00 27.94 185 GLU B CA 1
ATOM 3630 C C . GLU B 1 185 ? 10.603 -8.220 45.733 1.00 32.25 185 GLU B C 1
ATOM 3631 O O . GLU B 1 185 ? 10.168 -8.608 44.654 1.00 29.04 185 GLU B O 1
ATOM 3637 N N . ASP B 1 186 ? 11.832 -8.510 46.174 1.00 26.56 186 ASP B N 1
ATOM 3638 C CA . ASP B 1 186 ? 12.659 -9.517 45.514 1.00 23.88 186 ASP B CA 1
ATOM 3639 C C . ASP B 1 186 ? 12.452 -10.858 46.193 1.00 33.15 186 ASP B C 1
ATOM 3640 O O . ASP B 1 186 ? 13.374 -11.435 46.784 1.00 30.77 186 ASP B O 1
ATOM 3645 N N . GLN B 1 187 ? 11.215 -11.335 46.098 1.00 33.30 187 GLN B N 1
ATOM 3646 C CA . GLN B 1 187 ? 10.793 -12.574 46.727 1.00 41.07 187 GLN B CA 1
ATOM 3647 C C . GLN B 1 187 ? 10.075 -13.453 45.705 1.00 49.53 187 GLN B C 1
ATOM 3648 O O . GLN B 1 187 ? 9.513 -12.952 44.726 1.00 47.37 187 GLN B O 1
ATOM 3654 N N . PRO B 1 188 ? 10.086 -14.774 45.932 1.00 50.62 188 PRO B N 1
ATOM 3655 C CA . PRO B 1 188 ? 9.344 -15.676 45.049 1.00 46.26 188 PRO B CA 1
ATOM 3656 C C . PRO B 1 188 ? 7.840 -15.555 45.277 1.00 52.36 188 PRO B C 1
ATOM 3657 O O . PRO B 1 188 ? 7.059 -16.157 44.544 1.00 58.71 188 PRO B O 1
ATOM 3661 N N . THR B 1 189 ? 7.445 -14.793 46.291 1.00 49.92 189 THR B N 1
ATOM 3662 C CA . THR B 1 189 ? 6.035 -14.604 46.598 1.00 56.32 189 THR B CA 1
ATOM 3663 C C . THR B 1 189 ? 5.332 -13.998 45.399 1.00 52.26 189 THR B C 1
ATOM 3664 O O . THR B 1 189 ? 5.956 -13.300 44.602 1.00 53.96 189 THR B O 1
ATOM 3668 N N . LEU B 1 190 ? 4.039 -14.271 45.264 1.00 50.60 190 LEU B N 1
ATOM 3669 C CA . LEU B 1 190 ? 3.291 -13.762 44.121 1.00 56.40 190 LEU B CA 1
ATOM 3670 C C . LEU B 1 190 ? 2.799 -12.344 44.367 1.00 49.47 190 LEU B C 1
ATOM 3671 O O . LEU B 1 190 ? 2.164 -12.057 45.378 1.00 50.37 190 LEU B O 1
ATOM 3676 N N . GLN B 1 191 ? 3.129 -11.456 43.438 1.00 44.40 191 GLN B N 1
ATOM 3677 C CA . GLN B 1 191 ? 2.750 -10.057 43.539 1.00 39.66 191 GLN B CA 1
ATOM 3678 C C . GLN B 1 191 ? 2.097 -9.663 42.224 1.00 37.51 191 GLN B C 1
ATOM 3679 O O . GLN B 1 191 ? 2.478 -10.159 41.166 1.00 47.92 191 GLN B O 1
ATOM 3685 N N . VAL B 1 192 ? 1.106 -8.787 42.284 1.00 40.80 192 VAL B N 1
ATOM 3686 C CA . VAL B 1 192 ? 0.482 -8.273 41.067 1.00 42.63 192 VAL B CA 1
ATOM 3687 C C . VAL B 1 192 ? 0.886 -6.826 40.798 1.00 39.02 192 VAL B C 1
ATOM 3688 O O . VAL B 1 192 ? 0.870 -5.985 41.704 1.00 37.22 192 VAL B O 1
ATOM 3692 N N . GLU B 1 193 ? 1.253 -6.541 39.551 1.00 34.84 193 GLU B N 1
ATOM 3693 C CA . GLU B 1 193 ? 1.550 -5.175 39.159 1.00 35.54 193 GLU B CA 1
ATOM 3694 C C . GLU B 1 193 ? 0.328 -4.318 39.423 1.00 36.25 193 GLU B C 1
ATOM 3695 O O . GLU B 1 193 ? -0.815 -4.766 39.259 1.00 26.85 193 GLU B O 1
ATOM 3701 N N . GLY B 1 194 ? 0.566 -3.088 39.856 1.00 36.47 194 GLY B N 1
ATOM 3702 C CA . GLY B 1 194 ? -0.526 -2.148 40.007 1.00 35.10 194 GLY B CA 1
ATOM 3703 C C . GLY B 1 194 ? -1.072 -1.768 38.644 1.00 35.46 194 GLY B C 1
ATOM 3704 O O . GLY B 1 194 ? -0.487 -2.113 37.604 1.00 29.06 194 GLY B O 1
ATOM 3705 N N . ALA B 1 195 ? -2.195 -1.057 38.656 1.00 39.55 195 ALA B N 1
ATOM 3706 C CA . ALA B 1 195 ? -2.818 -0.543 37.443 1.00 38.03 195 ALA B CA 1
ATOM 3707 C C . ALA B 1 195 ? -1.844 0.349 36.681 1.00 34.80 195 ALA B C 1
ATOM 3708 O O . ALA B 1 195 ? -1.158 1.181 37.273 1.00 33.08 195 ALA B O 1
ATOM 3710 N N . SER B 1 196 ? -1.769 0.156 35.371 1.00 32.01 196 SER B N 1
ATOM 3711 C CA . SER B 1 196 ? -0.910 0.978 34.535 1.00 34.63 196 SER B CA 1
ATOM 3712 C C . SER B 1 196 ? -1.759 1.829 33.601 1.00 33.51 196 SER B C 1
ATOM 3713 O O . SER B 1 196 ? -2.676 1.325 32.944 1.00 35.36 196 SER B O 1
ATOM 3716 N N . SER B 1 197 ? -1.456 3.121 33.558 1.00 25.94 197 SER B N 1
ATOM 3717 C CA . SER B 1 197 ? -2.163 4.042 32.689 1.00 26.88 197 SER B CA 1
ATOM 3718 C C . SER B 1 197 ? -1.198 4.582 31.662 1.00 28.39 197 SER B C 1
ATOM 3719 O O . SER B 1 197 ? -0.007 4.705 31.943 1.00 31.84 197 SER B O 1
ATOM 3722 N N . LEU B 1 198 ? -1.709 4.886 30.472 1.00 24.04 198 LEU B N 1
ATOM 3723 C CA . LEU B 1 198 ? -0.901 5.480 29.417 1.00 22.46 198 LEU B CA 1
ATOM 3724 C C . LEU B 1 198 ? -0.388 6.842 29.867 1.00 22.60 198 LEU B C 1
ATOM 3725 O O . LEU B 1 198 ? -1.173 7.695 30.307 1.00 22.54 198 LEU B O 1
ATOM 3730 N N . PHE B 1 199 ? 0.925 7.039 29.771 1.00 15.23 199 PHE B N 1
ATOM 3731 C CA . PHE B 1 199 ? 1.524 8.330 30.110 1.00 20.22 199 PHE B CA 1
ATOM 3732 C C . PHE B 1 199 ? 1.192 9.411 29.075 1.00 20.51 199 PHE B C 1
ATOM 3733 O O . PHE B 1 199 ? 1.753 9.437 27.974 1.00 25.52 199 PHE B O 1
ATOM 3741 N N . THR B 1 200 ? 0.293 10.313 29.444 1.00 19.73 200 THR B N 1
ATOM 3742 C CA . THR B 1 200 ? -0.298 11.257 28.501 1.00 18.30 200 THR B CA 1
ATOM 3743 C C . THR B 1 200 ? 0.673 12.292 27.912 1.00 16.72 200 THR B C 1
ATOM 3744 O O . THR B 1 200 ? 0.576 12.619 26.724 1.00 16.90 200 THR B O 1
ATOM 3748 N N . GLU B 1 201 ? 1.598 12.801 28.726 1.00 16.08 201 GLU B N 1
ATOM 3749 C CA . GLU B 1 201 ? 2.537 13.827 28.249 1.00 19.81 201 GLU B CA 1
ATOM 3750 C C . GLU B 1 201 ? 3.415 13.283 27.122 1.00 18.49 201 GLU B C 1
ATOM 3751 O O . GLU B 1 201 ? 3.766 14.002 26.185 1.00 18.09 201 GLU B O 1
ATOM 3757 N N . ASN B 1 202 ? 3.730 11.995 27.221 1.00 17.28 202 ASN B N 1
ATOM 3758 C CA . ASN B 1 202 ? 4.421 11.269 26.177 1.00 15.77 202 ASN B CA 1
ATOM 3759 C C . ASN B 1 202 ? 3.571 11.045 24.929 1.00 16.16 202 ASN B C 1
ATOM 3760 O O . ASN B 1 202 ? 4.068 11.189 23.817 1.00 15.80 202 ASN B O 1
ATOM 3765 N N . VAL B 1 203 ? 2.300 10.694 25.110 1.00 17.55 203 VAL B N 1
ATOM 3766 C CA . VAL B 1 203 ? 1.377 10.607 23.980 1.00 19.29 203 VAL B CA 1
ATOM 3767 C C . VAL B 1 203 ? 1.300 11.962 23.288 1.00 15.67 203 VAL B C 1
ATOM 3768 O O . VAL B 1 203 ? 1.247 12.030 22.064 1.00 14.30 203 VAL B O 1
ATOM 3772 N N . LEU B 1 204 ? 1.317 13.037 24.074 1.00 14.75 204 LEU B N 1
ATOM 3773 C CA . LEU B 1 204 ? 1.332 14.387 23.507 1.00 17.87 204 LEU B CA 1
ATOM 3774 C C . LEU B 1 204 ? 2.567 14.603 22.628 1.00 16.04 204 LEU B C 1
ATOM 3775 O O . LEU B 1 204 ? 2.462 15.121 21.515 1.00 12.15 204 LEU B O 1
ATOM 3780 N N . ALA B 1 205 ? 3.730 14.190 23.134 1.00 15.61 205 ALA B N 1
ATOM 3781 C CA . ALA B 1 205 ? 4.973 14.281 22.368 1.00 18.76 205 ALA B CA 1
ATOM 3782 C C . ALA B 1 205 ? 4.879 13.509 21.037 1.00 15.80 205 ALA B C 1
ATOM 3783 O O . ALA B 1 205 ? 5.281 14.007 19.982 1.00 13.53 205 ALA B O 1
ATOM 3785 N N . PHE B 1 206 ? 4.345 12.294 21.108 1.00 13.95 206 PHE B N 1
ATOM 3786 C CA . PHE B 1 206 ? 4.187 11.443 19.940 1.00 15.63 206 PHE B CA 1
ATOM 3787 C C . PHE B 1 206 ? 3.318 12.119 18.892 1.00 15.15 206 PHE B C 1
ATOM 3788 O O . PHE B 1 206 ? 3.708 12.189 17.738 1.00 17.15 206 PHE B O 1
ATOM 3796 N N . LEU B 1 207 ? 2.161 12.636 19.304 1.00 13.72 207 LEU B N 1
ATOM 3797 C CA . LEU B 1 207 ? 1.257 13.350 18.399 1.00 13.41 207 LEU B CA 1
ATOM 3798 C C . LEU B 1 207 ? 1.919 14.553 17.722 1.00 15.44 207 LEU B C 1
ATOM 3799 O O . LEU B 1 207 ? 1.703 14.798 16.543 1.00 15.79 207 LEU B O 1
ATOM 3804 N N . TYR B 1 208 ? 2.729 15.305 18.457 1.00 16.04 208 TYR B N 1
ATOM 3805 C CA . TYR B 1 208 ? 3.508 16.352 17.818 1.00 15.97 208 TYR B CA 1
ATOM 3806 C C . TYR B 1 208 ? 4.470 15.801 16.752 1.00 17.04 208 TYR B C 1
ATOM 3807 O O . TYR B 1 208 ? 4.558 16.356 15.655 1.00 17.39 208 TYR B O 1
ATOM 3816 N N . ALA B 1 209 ? 5.188 14.726 17.078 1.00 14.71 209 ALA B N 1
ATOM 3817 C CA . ALA B 1 209 ? 6.046 14.058 16.098 1.00 16.92 209 ALA B CA 1
ATOM 3818 C C . ALA B 1 209 ? 5.247 13.694 14.862 1.00 16.94 209 ALA B C 1
ATOM 3819 O O . ALA B 1 209 ? 5.718 13.862 13.750 1.00 21.85 209 ALA B O 1
ATOM 3821 N N . ALA B 1 210 ? 4.038 13.191 15.067 1.00 14.37 210 ALA B N 1
ATOM 3822 C CA . ALA B 1 210 ? 3.191 12.791 13.953 1.00 20.49 210 ALA B CA 1
ATOM 3823 C C . ALA B 1 210 ? 2.843 13.986 13.057 1.00 18.79 210 ALA B C 1
ATOM 3824 O O . ALA B 1 210 ? 2.892 13.882 11.825 1.00 19.14 210 ALA B O 1
ATOM 3826 N N . LEU B 1 211 ? 2.505 15.118 13.679 1.00 19.14 211 LEU B N 1
ATOM 3827 C CA . LEU B 1 211 ? 2.206 16.339 12.932 1.00 16.48 211 LEU B CA 1
ATOM 3828 C C . LEU B 1 211 ? 3.419 16.769 12.123 1.00 19.04 211 LEU B C 1
ATOM 3829 O O . LEU B 1 211 ? 3.326 17.036 10.929 1.00 19.24 211 LEU B O 1
ATOM 3834 N N . ILE B 1 212 ? 4.564 16.828 12.786 1.00 18.48 212 ILE B N 1
ATOM 3835 C CA . ILE B 1 212 ? 5.793 17.212 12.124 1.00 20.46 212 ILE B CA 1
ATOM 3836 C C . ILE B 1 212 ? 6.091 16.288 10.940 1.00 20.96 212 ILE B C 1
ATOM 3837 O O . ILE B 1 212 ? 6.628 16.727 9.934 1.00 23.72 212 ILE B O 1
ATOM 3842 N N . ASN B 1 213 ? 5.706 15.018 11.044 1.00 19.33 213 ASN B N 1
ATOM 3843 C CA . ASN B 1 213 ? 5.872 14.088 9.927 1.00 21.02 213 ASN B CA 1
ATOM 3844 C C . ASN B 1 213 ? 4.703 14.021 8.931 1.00 24.87 213 ASN B C 1
ATOM 3845 O O . ASN B 1 213 ? 4.661 13.143 8.076 1.00 23.68 213 ASN B O 1
ATOM 3850 N N . GLY B 1 214 ? 3.748 14.934 9.049 1.00 22.60 214 GLY B N 1
ATOM 3851 C CA . GLY B 1 214 ? 2.685 15.018 8.070 1.00 21.35 214 GLY B CA 1
ATOM 3852 C C . GLY B 1 214 ? 1.504 14.108 8.322 1.00 26.02 214 GLY B C 1
ATOM 3853 O O . GLY B 1 214 ? 0.711 13.860 7.410 1.00 25.97 214 GLY B O 1
ATOM 3854 N N . SER B 1 215 ? 1.385 13.602 9.549 1.00 24.13 215 SER B N 1
ATOM 3855 C CA . SER B 1 215 ? 0.229 12.797 9.932 1.00 20.72 215 SER B CA 1
ATOM 3856 C C . SER B 1 215 ? -0.766 13.717 10.641 1.00 23.65 215 SER B C 1
ATOM 3857 O O . SER B 1 215 ? -0.456 14.256 11.695 1.00 19.13 215 SER B O 1
ATOM 3860 N N . THR B 1 216 ? -1.945 13.912 10.051 1.00 22.39 216 THR B N 1
ATOM 3861 C CA . THR B 1 216 ? -2.921 14.866 10.578 1.00 20.03 216 THR B CA 1
ATOM 3862 C C . THR B 1 216 ? -4.337 14.298 10.612 1.00 23.17 216 THR B C 1
ATOM 3863 O O . THR B 1 216 ? -5.262 14.989 11.036 1.00 21.42 216 THR B O 1
ATOM 3867 N N . TRP B 1 217 ? -4.516 13.058 10.161 1.00 21.68 217 TRP B N 1
ATOM 3868 C CA . TRP B 1 217 ? -5.863 12.514 9.973 1.00 21.67 217 TRP B CA 1
ATOM 3869 C C . TRP B 1 217 ? -6.656 12.499 11.276 1.00 23.38 217 TRP B C 1
ATOM 3870 O O . TRP B 1 217 ? -7.887 12.523 11.278 1.00 23.79 217 TRP B O 1
ATOM 3881 N N . TRP B 1 218 ? -5.931 12.459 12.381 1.00 19.93 218 TRP B N 1
ATOM 3882 C CA . TRP B 1 218 ? -6.508 12.223 13.686 1.00 19.68 218 TRP B CA 1
ATOM 3883 C C . TRP B 1 218 ? -6.739 13.557 14.391 1.00 21.69 218 TRP B C 1
ATOM 3884 O O . TRP B 1 218 ? -7.343 13.611 15.460 1.00 16.19 218 TRP B O 1
ATOM 3895 N N . LEU B 1 219 ? -6.258 14.638 13.782 1.00 22.02 219 LEU B N 1
ATOM 3896 C CA . LEU B 1 219 ? -6.243 15.935 14.457 1.00 23.29 219 LEU B CA 1
ATOM 3897 C C . LEU B 1 219 ? -7.635 16.515 14.691 1.00 24.41 219 LEU B C 1
ATOM 3898 O O . LEU B 1 219 ? -8.365 16.791 13.740 1.00 27.42 219 LEU B O 1
ATOM 3903 N N . SER B 1 220 ? -7.994 16.693 15.961 1.00 22.80 220 SER B N 1
ATOM 3904 C CA . SER B 1 220 ? -9.307 17.218 16.321 1.00 22.98 220 SER B CA 1
ATOM 3905 C C . SER B 1 220 ? -9.424 18.716 16.102 1.00 29.38 220 SER B C 1
ATOM 3906 O O . SER B 1 220 ? -8.436 19.445 16.188 1.00 30.31 220 SER B O 1
ATOM 3909 N N . SER B 1 221 ? -10.639 19.181 15.832 1.00 30.80 221 SER B N 1
ATOM 3910 C CA . SER B 1 221 ? -10.885 20.619 15.747 1.00 31.36 221 SER B CA 1
ATOM 3911 C C . SER B 1 221 ? -11.337 21.161 17.102 1.00 29.62 221 SER B C 1
ATOM 3912 O O . SER B 1 221 ? -11.129 22.332 17.403 1.00 35.80 221 SER B O 1
ATOM 3915 N N . SER B 1 222 ? -11.932 20.298 17.924 1.00 26.75 222 SER B N 1
ATOM 3916 C CA . SER B 1 222 ? -12.289 20.657 19.297 1.00 24.65 222 SER B CA 1
ATOM 3917 C C . SER B 1 222 ? -11.068 20.932 20.165 1.00 24.86 222 SER B C 1
ATOM 3918 O O . SER B 1 222 ? -9.933 20.730 19.746 1.00 29.93 222 SER B O 1
ATOM 3921 N N . ARG B 1 223 ? -11.326 21.387 21.385 1.00 23.74 223 ARG B N 1
ATOM 3922 C CA . ARG B 1 223 ? -10.302 21.651 22.388 1.00 24.88 223 ARG B CA 1
ATOM 3923 C C . ARG B 1 223 ? -10.856 21.249 23.741 1.00 24.80 223 ARG B C 1
ATOM 3924 O O . ARG B 1 223 ? -12.070 21.145 23.921 1.00 25.84 223 ARG B O 1
ATOM 3932 N N . ILE B 1 224 ? -9.966 21.063 24.705 1.00 21.74 224 ILE B N 1
ATOM 3933 C CA . ILE B 1 224 ? -10.383 20.780 26.071 1.00 24.78 224 ILE B CA 1
ATOM 3934 C C . ILE B 1 224 ? -9.292 21.249 27.025 1.00 25.09 224 ILE B C 1
ATOM 3935 O O . ILE B 1 224 ? -8.102 21.133 26.723 1.00 27.68 224 ILE B O 1
ATOM 3940 N N . ALA B 1 225 ? -9.697 21.814 28.154 1.00 22.30 225 ALA B N 1
ATOM 3941 C CA . ALA B 1 225 ? -8.744 22.369 29.104 1.00 25.18 225 ALA B CA 1
ATOM 3942 C C . ALA B 1 225 ? -8.008 21.238 29.816 1.00 25.46 225 ALA B C 1
ATOM 3943 O O . ALA B 1 225 ? -8.561 20.148 30.004 1.00 27.43 225 ALA B O 1
ATOM 3945 N N . VAL B 1 226 ? -6.774 21.504 30.222 1.00 18.63 226 VAL B N 1
ATOM 3946 C CA . VAL B 1 226 ? -5.919 20.486 30.828 1.00 19.98 226 VAL B CA 1
ATOM 3947 C C . VAL B 1 226 ? -6.550 19.789 32.034 1.00 27.03 226 VAL B C 1
ATOM 3948 O O . VAL B 1 226 ? -6.544 18.556 32.125 1.00 24.74 226 VAL B O 1
ATOM 3952 N N . ASP B 1 227 ? -7.118 20.577 32.944 1.00 29.36 227 ASP B N 1
ATOM 3953 C CA . ASP B 1 227 ? -7.694 20.025 34.168 1.00 25.74 227 ASP B CA 1
ATOM 3954 C C . ASP B 1 227 ? -9.011 19.274 33.959 1.00 24.41 227 ASP B C 1
ATOM 3955 O O . ASP B 1 227 ? -9.306 18.312 34.671 1.00 24.84 227 ASP B O 1
ATOM 3960 N N . ARG B 1 228 ? -9.787 19.699 32.970 1.00 25.30 228 ARG B N 1
ATOM 3961 C CA . ARG B 1 228 ? -10.983 18.972 32.569 1.00 22.61 228 ARG B CA 1
ATOM 3962 C C . ARG B 1 228 ? -10.556 17.643 31.924 1.00 24.73 228 ARG B C 1
ATOM 3963 O O . ARG B 1 228 ? -11.191 16.600 32.124 1.00 21.25 228 ARG B O 1
ATOM 3971 N N . PHE B 1 229 ? -9.464 17.675 31.161 1.00 25.31 229 PHE B N 1
ATOM 3972 C CA . PHE B 1 229 ? -8.928 16.444 30.590 1.00 22.68 229 PHE B CA 1
ATOM 3973 C C . PHE B 1 229 ? -8.454 15.494 31.693 1.00 23.74 229 PHE B C 1
ATOM 3974 O O . PHE B 1 229 ? -8.765 14.301 31.669 1.00 22.02 229 PHE B O 1
ATOM 3982 N N . ASN B 1 230 ? -7.690 16.022 32.645 1.00 22.26 230 ASN B N 1
ATOM 3983 C CA . ASN B 1 230 ? -7.127 15.197 33.707 1.00 24.37 230 ASN B CA 1
ATOM 3984 C C . ASN B 1 230 ? -8.221 14.480 34.491 1.00 28.08 230 ASN B C 1
ATOM 3985 O O . ASN B 1 230 ? -8.007 13.384 35.029 1.00 30.85 230 ASN B O 1
ATOM 3990 N N . GLU B 1 231 ? -9.398 15.095 34.551 1.00 27.47 231 GLU B N 1
ATOM 3991 C CA . GLU B 1 231 ? -10.516 14.482 35.254 1.00 26.53 231 GLU B CA 1
ATOM 3992 C C . GLU B 1 231 ? -11.041 13.281 34.471 1.00 24.63 231 GLU B C 1
ATOM 3993 O O . GLU B 1 231 ? -11.433 12.264 35.042 1.00 24.61 231 GLU B O 1
ATOM 3999 N N . TRP B 1 232 ? -11.030 13.408 33.154 1.00 22.93 232 TRP B N 1
ATOM 4000 C CA . TRP B 1 232 ? -11.410 12.313 32.284 1.00 25.39 232 TRP B CA 1
ATOM 4001 C C . TRP B 1 232 ? -10.328 11.235 32.283 1.00 32.22 232 TRP B C 1
ATOM 4002 O O . TRP B 1 232 ? -10.636 10.038 32.260 1.00 34.46 232 TRP B O 1
ATOM 4013 N N . ALA B 1 233 ? -9.067 11.671 32.330 1.00 28.82 233 ALA B N 1
ATOM 4014 C CA . ALA B 1 233 ? -7.919 10.781 32.202 1.00 28.09 233 ALA B CA 1
ATOM 4015 C C . ALA B 1 233 ? -7.975 9.663 33.223 1.00 29.95 233 ALA B C 1
ATOM 4016 O O . ALA B 1 233 ? -7.838 8.487 32.890 1.00 27.59 233 ALA B O 1
ATOM 4018 N N . VAL B 1 234 ? -8.200 10.056 34.467 1.00 31.76 234 VAL B N 1
ATOM 4019 C CA . VAL B 1 234 ? -8.147 9.156 35.608 1.00 32.96 234 VAL B CA 1
ATOM 4020 C C . VAL B 1 234 ? -9.215 8.055 35.554 1.00 37.74 234 VAL B C 1
ATOM 4021 O O . VAL B 1 234 ? -9.043 6.970 36.124 1.00 39.97 234 VAL B O 1
ATOM 4025 N N . HIS B 1 235 ? -10.293 8.316 34.822 1.00 35.37 235 HIS B N 1
ATOM 4026 C CA . HIS B 1 235 ? -11.330 7.313 34.625 1.00 36.28 235 HIS B CA 1
ATOM 4027 C C . HIS B 1 235 ? -11.207 6.594 33.290 1.00 37.91 235 HIS B C 1
ATOM 4028 O O . HIS B 1 235 ? -12.123 5.865 32.905 1.00 38.46 235 HIS B O 1
ATOM 4035 N N . ASN B 1 236 ? -10.092 6.793 32.584 1.00 32.68 236 ASN B N 1
ATOM 4036 C CA . ASN B 1 236 ? -9.939 6.227 31.240 1.00 27.13 236 ASN B CA 1
ATOM 4037 C C . ASN B 1 236 ? -8.566 5.641 30.934 1.00 31.50 236 ASN B C 1
ATOM 4038 O O . ASN B 1 236 ? -8.170 5.561 29.775 1.00 29.84 236 ASN B O 1
ATOM 4043 N N . GLY B 1 237 ? -7.845 5.229 31.972 1.00 33.10 237 GLY B N 1
ATOM 4044 C CA . GLY B 1 237 ? -6.549 4.598 31.799 1.00 27.33 237 GLY B CA 1
ATOM 4045 C C . GLY B 1 237 ? -5.464 5.524 31.273 1.00 29.85 237 GLY B C 1
ATOM 4046 O O . GLY B 1 237 ? -4.620 5.107 30.480 1.00 29.05 237 GLY B O 1
ATOM 4047 N N . MET B 1 238 ? -5.492 6.785 31.695 1.00 26.12 238 MET B N 1
ATOM 4048 C CA . MET B 1 238 ? -4.481 7.744 31.270 1.00 24.93 238 MET B CA 1
ATOM 4049 C C . MET B 1 238 ? -4.047 8.597 32.445 1.00 24.59 238 MET B C 1
ATOM 4050 O O . MET B 1 238 ? -4.841 8.890 33.335 1.00 27.76 238 MET B O 1
ATOM 4055 N N . THR B 1 239 ? -2.777 8.983 32.452 1.00 24.07 239 THR B N 1
ATOM 4056 C CA . THR B 1 239 ? -2.273 9.871 33.487 1.00 22.29 239 THR B CA 1
ATOM 4057 C C . THR B 1 239 ? -2.654 11.322 33.211 1.00 23.76 239 THR B C 1
ATOM 4058 O O . THR B 1 239 ? -2.981 11.701 32.073 1.00 22.19 239 THR B O 1
ATOM 4062 N N . THR B 1 240 ? -2.603 12.118 34.273 1.00 20.89 240 THR B N 1
ATOM 4063 C CA . THR B 1 240 ? -2.906 13.533 34.232 1.00 23.32 240 THR B CA 1
ATOM 4064 C C . THR B 1 240 ? -1.808 14.264 33.508 1.00 24.64 240 THR B C 1
ATOM 4065 O O . THR B 1 240 ? -0.672 13.810 33.486 1.00 28.06 240 THR B O 1
ATOM 4069 N N . VAL B 1 241 ? -2.141 15.402 32.916 1.00 26.65 241 VAL B N 1
ATOM 4070 C CA . VAL B 1 241 ? -1.118 16.269 32.366 1.00 26.90 241 VAL B CA 1
ATOM 4071 C C . VAL B 1 241 ? -0.730 17.275 33.449 1.00 30.06 241 VAL B C 1
ATOM 4072 O O . VAL B 1 241 ? -1.587 17.931 34.041 1.00 25.35 241 VAL B O 1
ATOM 4076 N N . VAL B 1 242 ? 0.570 17.351 33.725 1.00 31.93 242 VAL B N 1
ATOM 4077 C CA . VAL B 1 242 ? 1.107 18.219 34.765 1.00 35.49 242 VAL B CA 1
ATOM 4078 C C . VAL B 1 242 ? 2.094 19.257 34.202 1.00 39.89 242 VAL B C 1
ATOM 4079 O O . VAL B 1 242 ? 2.064 20.419 34.597 1.00 41.74 242 VAL B O 1
ATOM 4083 N N . ASN B 1 243 ? 2.947 18.841 33.267 1.00 35.76 243 ASN B N 1
ATOM 4084 C CA . ASN B 1 243 ? 3.894 19.755 32.629 1.00 37.66 243 ASN B CA 1
ATOM 4085 C C . ASN B 1 243 ? 3.532 20.051 31.177 1.00 37.69 243 ASN B C 1
ATOM 4086 O O . ASN B 1 243 ? 3.343 19.129 30.383 1.00 35.75 243 ASN B O 1
ATOM 4091 N N . THR B 1 244 ? 3.446 21.333 30.824 1.00 37.37 244 THR B N 1
ATOM 4092 C CA . THR B 1 244 ? 3.086 21.711 29.458 1.00 37.87 244 THR B CA 1
ATOM 4093 C C . THR B 1 244 ? 4.062 22.689 28.787 1.00 34.44 244 THR B C 1
ATOM 4094 O O . THR B 1 244 ? 3.982 22.917 27.578 1.00 29.66 244 THR B O 1
ATOM 4098 N N . ASP B 1 245 ? 4.977 23.261 29.566 1.00 37.32 245 ASP B N 1
ATOM 4099 C CA . ASP B 1 245 ? 5.927 24.246 29.043 1.00 36.46 245 ASP B CA 1
ATOM 4100 C C . ASP B 1 245 ? 6.954 23.648 28.082 1.00 35.68 245 ASP B C 1
ATOM 4101 O O . ASP B 1 245 ? 7.505 24.349 27.224 1.00 32.55 245 ASP B O 1
ATOM 4106 N N . CYS B 1 246 ? 7.192 22.349 28.220 1.00 32.48 246 CYS B N 1
ATOM 4107 C CA . CYS B 1 246 ? 8.109 21.635 27.339 1.00 33.88 246 CYS B CA 1
ATOM 4108 C C . CYS B 1 246 ? 7.522 21.418 25.929 1.00 33.55 246 CYS B C 1
ATOM 4109 O O . CYS B 1 246 ? 8.232 21.042 25.005 1.00 26.14 246 CYS B O 1
ATOM 4112 N N . PHE B 1 247 ? 6.228 21.674 25.756 1.00 27.82 247 PHE B N 1
ATOM 4113 C CA . PHE B 1 247 ? 5.634 21.540 24.431 1.00 31.95 247 PHE B CA 1
ATOM 4114 C C . PHE B 1 247 ? 5.708 22.830 23.617 1.00 30.55 247 PHE B C 1
ATOM 4115 O O . PHE B 1 247 ? 5.304 22.842 22.452 1.00 30.86 247 PHE B O 1
ATOM 4123 N N . SER B 1 248 ? 6.222 23.899 24.226 1.00 24.73 248 SER B N 1
ATOM 4124 C CA . SER B 1 248 ? 6.200 25.242 23.626 1.00 28.01 248 SER B CA 1
ATOM 4125 C C . SER B 1 248 ? 6.789 25.298 22.221 1.00 28.41 248 SER B C 1
ATOM 4126 O O . SER B 1 248 ? 6.183 25.845 21.298 1.00 27.26 248 SER B O 1
ATOM 4129 N N . ILE B 1 249 ? 7.977 24.733 22.053 1.00 26.63 249 ILE B N 1
ATOM 4130 C CA . ILE B 1 249 ? 8.579 24.732 20.732 1.00 29.17 249 ILE B CA 1
ATOM 4131 C C . ILE B 1 249 ? 7.816 23.830 19.758 1.00 25.03 249 ILE B C 1
ATOM 4132 O O . ILE B 1 249 ? 7.665 24.186 18.597 1.00 28.34 249 ILE B O 1
ATOM 4137 N N . LEU B 1 250 ? 7.318 22.684 20.226 1.00 24.28 250 LEU B N 1
ATOM 4138 C CA . LEU B 1 250 ? 6.563 21.782 19.350 1.00 24.09 250 LEU B CA 1
ATOM 4139 C C . LEU B 1 250 ? 5.251 22.425 18.900 1.00 25.82 250 LEU B C 1
ATOM 4140 O O . LEU B 1 250 ? 4.918 22.408 17.713 1.00 24.10 250 LEU B O 1
ATOM 4145 N N . ALA B 1 251 ? 4.523 23.008 19.854 1.00 25.88 251 ALA B N 1
ATOM 4146 C CA . ALA B 1 251 ? 3.303 23.752 19.558 1.00 23.69 251 ALA B CA 1
ATOM 4147 C C . ALA B 1 251 ? 3.584 24.907 18.597 1.00 26.27 251 ALA B C 1
ATOM 4148 O O . ALA B 1 251 ? 2.775 25.202 17.722 1.00 26.42 251 ALA B O 1
ATOM 4150 N N . ALA B 1 252 ? 4.738 25.550 18.760 1.00 27.14 252 ALA B N 1
ATOM 4151 C CA . ALA B 1 252 ? 5.116 26.665 17.905 1.00 26.84 252 ALA B CA 1
ATOM 4152 C C . ALA B 1 252 ? 5.391 26.201 16.478 1.00 28.64 252 ALA B C 1
ATOM 4153 O O . ALA B 1 252 ? 4.925 26.821 15.521 1.00 32.20 252 ALA B O 1
ATOM 4155 N N . LYS B 1 253 ? 6.133 25.105 16.338 1.00 27.72 253 LYS B N 1
ATOM 4156 C CA . LYS B 1 253 ? 6.489 24.589 15.020 1.00 26.82 253 LYS B CA 1
ATOM 4157 C C . LYS B 1 253 ? 5.302 24.046 14.240 1.00 28.66 253 LYS B C 1
ATOM 4158 O O . LYS B 1 253 ? 5.330 24.043 13.011 1.00 28.00 253 LYS B O 1
ATOM 4164 N N . THR B 1 254 ? 4.269 23.577 14.938 1.00 24.22 254 THR B N 1
ATOM 4165 C CA . THR B 1 254 ? 3.156 22.908 14.253 1.00 25.92 254 THR B CA 1
ATOM 4166 C C . THR B 1 254 ? 1.904 23.766 14.115 1.00 24.39 254 THR B C 1
ATOM 4167 O O . THR B 1 254 ? 1.070 23.520 13.244 1.00 23.13 254 THR B O 1
ATOM 4171 N N . GLY B 1 255 ? 1.771 24.762 14.980 1.00 23.54 255 GLY B N 1
ATOM 4172 C CA . GLY B 1 255 ? 0.571 25.574 15.012 1.00 23.24 255 GLY B CA 1
ATOM 4173 C C . GLY B 1 255 ? -0.562 24.896 15.757 1.00 26.41 255 GLY B C 1
ATOM 4174 O O . GLY B 1 255 ? -1.717 25.301 15.644 1.00 29.65 255 GLY B O 1
ATOM 4175 N N . VAL B 1 256 ? -0.238 23.857 16.520 1.00 24.19 256 VAL B N 1
ATOM 4176 C CA . VAL B 1 256 ? -1.260 23.075 17.219 1.00 22.62 256 VAL B CA 1
ATOM 4177 C C . VAL B 1 256 ? -0.998 23.101 18.715 1.00 24.33 256 VAL B C 1
ATOM 4178 O O . VAL B 1 256 ? 0.076 22.699 19.172 1.00 25.46 256 VAL B O 1
ATOM 4182 N N . ASP B 1 257 ? -1.958 23.592 19.487 1.00 22.81 257 ASP B N 1
ATOM 4183 C CA . ASP B 1 257 ? -1.740 23.679 20.928 1.00 25.95 257 ASP B CA 1
ATOM 4184 C C . ASP B 1 257 ? -2.136 22.391 21.652 1.00 21.76 257 ASP B C 1
ATOM 4185 O O . ASP B 1 257 ? -2.732 21.502 21.050 1.00 24.56 257 ASP B O 1
ATOM 4190 N N . VAL B 1 258 ? -1.800 22.311 22.938 1.00 23.47 258 VAL B N 1
ATOM 4191 C CA . VAL B 1 258 ? -2.008 21.101 23.729 1.00 22.95 258 VAL B CA 1
ATOM 4192 C C . VAL B 1 258 ? -3.484 20.757 23.909 1.00 23.18 258 VAL B C 1
ATOM 4193 O O . VAL B 1 258 ? -3.866 19.582 23.869 1.00 21.89 258 VAL B O 1
ATOM 4197 N N . GLN B 1 259 ? -4.309 21.784 24.090 1.00 23.89 259 GLN B N 1
ATOM 4198 C CA . GLN B 1 259 ? -5.746 21.601 24.323 1.00 24.14 259 GLN B CA 1
ATOM 4199 C C . GLN B 1 259 ? -6.394 20.880 23.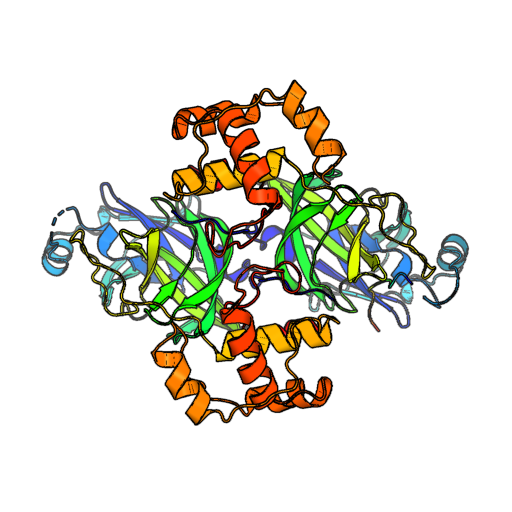144 1.00 20.24 259 GLN B C 1
ATOM 4200 O O . GLN B 1 259 ? -7.259 20.026 23.308 1.00 22.88 259 GLN B O 1
ATOM 4206 N N . ARG B 1 260 ? -5.934 21.210 21.949 1.00 23.08 260 ARG B N 1
ATOM 4207 C CA . ARG B 1 260 ? -6.401 20.554 20.741 1.00 22.38 260 ARG B CA 1
ATOM 4208 C C . ARG B 1 260 ? -5.936 19.086 20.655 1.00 24.28 260 ARG B C 1
ATOM 4209 O O . ARG B 1 260 ? -6.715 18.204 20.252 1.00 23.95 260 ARG B O 1
ATOM 4217 N N . LEU B 1 261 ? -4.684 18.822 21.040 1.00 17.52 261 LEU B N 1
ATOM 4218 C CA . LEU B 1 261 ? -4.185 17.444 21.110 1.00 20.01 261 LEU B CA 1
ATOM 4219 C C . LEU B 1 261 ? -4.904 16.588 22.167 1.00 18.43 261 LEU B C 1
ATOM 4220 O O . LEU B 1 261 ? -5.137 15.393 21.964 1.00 15.82 261 LEU B O 1
ATOM 4225 N N . LEU B 1 262 ? -5.246 17.202 23.294 1.00 16.87 262 LEU B N 1
ATOM 4226 C CA . LEU B 1 262 ? -5.989 16.510 24.344 1.00 18.99 262 LEU B CA 1
ATOM 4227 C C . LEU B 1 262 ? -7.375 16.091 23.845 1.00 22.43 262 LEU B C 1
ATOM 4228 O O . LEU B 1 262 ? -7.872 15.013 24.181 1.00 21.26 262 LEU B O 1
ATOM 4233 N N . ALA B 1 263 ? -7.990 16.949 23.039 1.00 21.83 263 ALA B N 1
ATOM 4234 C CA . ALA B 1 263 ? -9.260 16.623 22.402 1.00 24.33 263 ALA B CA 1
ATOM 4235 C C . ALA B 1 263 ? -9.088 15.468 21.421 1.00 24.81 263 ALA B C 1
ATOM 4236 O O . ALA B 1 263 ? -9.928 14.568 21.354 1.00 24.43 263 ALA B O 1
ATOM 4238 N N . SER B 1 264 ? -8.001 15.514 20.653 1.00 22.85 264 SER B N 1
ATOM 4239 C CA . SER B 1 264 ? -7.671 14.455 19.698 1.00 23.03 264 SER B CA 1
ATOM 4240 C C . SER B 1 264 ? -7.448 13.119 20.413 1.00 21.98 264 SER B C 1
ATOM 4241 O O . SER B 1 264 ? -7.880 12.063 19.946 1.00 24.91 264 SER B O 1
ATOM 4244 N N . ILE B 1 265 ? -6.778 13.173 21.553 1.00 19.85 265 ILE B N 1
ATOM 4245 C CA . ILE B 1 265 ? -6.558 11.977 22.345 1.00 19.53 265 ILE B CA 1
ATOM 4246 C C . ILE B 1 265 ? -7.896 11.359 22.754 1.00 22.69 265 ILE B C 1
ATOM 4247 O O . ILE B 1 265 ? -8.064 10.140 22.718 1.00 25.26 265 ILE B O 1
ATOM 4252 N N . GLN B 1 266 ? -8.856 12.199 23.119 1.00 22.12 266 GLN B N 1
ATOM 4253 C CA . GLN B 1 266 ? -10.158 11.689 23.531 1.00 24.90 266 GLN B CA 1
ATOM 4254 C C . GLN B 1 266 ? -10.887 10.996 22.391 1.00 27.79 266 GLN B C 1
ATOM 4255 O O . GLN B 1 266 ? -11.492 9.946 22.594 1.00 27.43 266 GLN B O 1
ATOM 4261 N N . SER B 1 267 ? -10.801 11.568 21.194 1.00 22.84 267 SER B N 1
ATOM 4262 C CA . SER B 1 267 ? -11.450 10.983 20.032 1.00 24.75 267 SER B CA 1
ATOM 4263 C C . SER B 1 267 ? -10.780 9.675 19.615 1.00 28.81 267 SER B C 1
ATOM 4264 O O . SER B 1 267 ? -11.455 8.733 19.197 1.00 31.15 267 SER B O 1
ATOM 4267 N N . LEU B 1 268 ? -9.455 9.619 19.727 1.00 25.39 268 LEU B N 1
ATOM 4268 C CA . LEU B 1 268 ? -8.708 8.404 19.401 1.00 29.32 268 LEU B CA 1
ATOM 4269 C C . LEU B 1 268 ? -9.042 7.250 20.348 1.00 25.71 268 LEU B C 1
ATOM 4270 O O . LEU B 1 268 ? -8.858 6.089 20.006 1.00 27.29 268 LEU B O 1
ATOM 4275 N N . HIS B 1 269 ? -9.523 7.578 21.539 1.00 24.04 269 HIS B N 1
ATOM 4276 C CA . HIS B 1 269 ? -9.935 6.569 22.507 1.00 30.29 269 HIS B CA 1
ATOM 4277 C C . HIS B 1 269 ? -11.244 5.900 22.086 1.00 30.56 269 HIS B C 1
ATOM 4278 O O . HIS B 1 269 ? -11.478 4.726 22.382 1.00 32.17 269 HIS B O 1
ATOM 4285 N N . LYS B 1 270 ? -12.079 6.650 21.373 1.00 28.60 270 LYS B N 1
ATOM 4286 C CA . LYS B 1 270 ? -13.408 6.185 20.982 1.00 33.78 270 LYS B CA 1
ATOM 4287 C C . LYS B 1 270 ? -13.439 5.252 19.763 1.00 35.79 270 LYS B C 1
ATOM 4288 O O . LYS B 1 270 ? -14.337 4.408 19.653 1.00 42.20 270 LYS B O 1
ATOM 4294 N N . ASN B 1 271 ? -12.477 5.397 18.852 1.00 30.77 271 ASN B N 1
ATOM 4295 C CA . ASN B 1 271 ? -12.341 4.450 17.737 1.00 29.17 271 ASN B CA 1
ATOM 4296 C C . ASN B 1 271 ? -10.950 3.803 17.771 1.00 27.46 271 ASN B C 1
ATOM 4297 O O . ASN B 1 271 ? -10.230 3.761 16.766 1.00 21.74 271 ASN B O 1
ATOM 4302 N N . PHE B 1 272 ? -10.593 3.286 18.943 1.00 24.40 272 PHE B N 1
ATOM 4303 C CA . PHE B 1 272 ? -9.222 2.879 19.235 1.00 27.07 272 PHE B CA 1
ATOM 4304 C C . PHE B 1 272 ? -8.683 1.687 18.433 1.00 28.92 272 PHE B C 1
ATOM 4305 O O . PHE B 1 272 ? -9.110 0.552 18.627 1.00 34.94 272 PHE B O 1
ATOM 4313 N N . GLY B 1 273 ? -7.726 1.955 17.548 1.00 26.56 273 GLY B N 1
ATOM 4314 C CA . GLY B 1 273 ? -7.187 0.938 16.656 1.00 29.60 273 GLY B CA 1
ATOM 4315 C C . GLY B 1 273 ? -7.590 1.071 15.185 1.00 31.16 273 GLY B C 1
ATOM 4316 O O . GLY B 1 273 ? -7.032 0.401 14.325 1.00 34.37 273 GLY B O 1
ATOM 4317 N N . GLY B 1 274 ? -8.551 1.940 14.884 1.00 28.96 274 GLY B N 1
ATOM 4318 C CA . GLY B 1 274 ? -9.111 2.027 13.543 1.00 25.71 274 GLY B CA 1
ATOM 4319 C C . GLY B 1 274 ? -8.151 2.534 12.481 1.00 33.24 274 GLY B C 1
ATOM 4320 O O . GLY B 1 274 ? -8.474 2.573 11.284 1.00 34.01 274 GLY B O 1
ATOM 4321 N N . LYS B 1 275 ? -6.965 2.92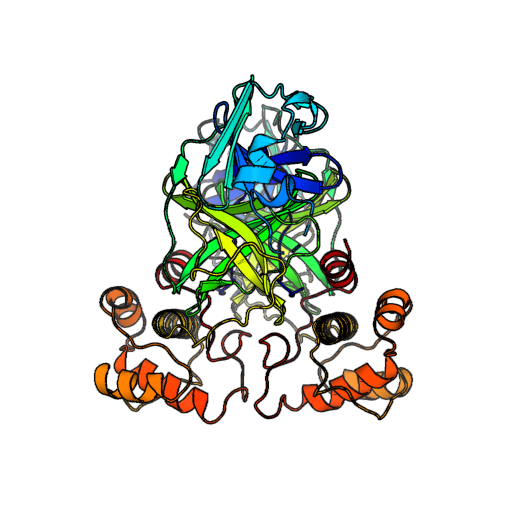7 12.923 1.00 30.16 275 LYS B N 1
ATOM 4322 C CA . LYS B 1 275 ? -5.930 3.410 12.031 1.00 24.37 275 LYS B CA 1
ATOM 4323 C C . LYS B 1 275 ? -4.654 3.606 12.849 1.00 28.46 275 LYS B C 1
ATOM 4324 O O . LYS B 1 275 ? -4.709 3.835 14.060 1.00 25.37 275 LYS B O 1
ATOM 4330 N N . GLN B 1 276 ? -3.509 3.475 12.188 1.00 29.72 276 GLN B N 1
ATOM 4331 C CA . GLN B 1 276 ? -2.224 3.695 12.828 1.00 27.26 276 GLN B CA 1
ATOM 4332 C C . GLN B 1 276 ? -1.881 5.174 12.779 1.00 23.70 276 GLN B C 1
ATOM 4333 O O . GLN B 1 276 ? -2.478 5.934 12.015 1.00 22.68 276 GLN B O 1
ATOM 4339 N N . ILE B 1 277 ? -0.909 5.565 13.594 1.00 20.93 277 ILE B N 1
ATOM 4340 C CA . ILE B 1 277 ? -0.259 6.855 13.450 1.00 20.55 277 ILE B CA 1
ATOM 4341 C C . ILE B 1 277 ? 1.244 6.618 13.282 1.00 21.34 277 ILE B C 1
ATOM 4342 O O . ILE B 1 277 ? 1.886 6.072 14.168 1.00 22.48 277 ILE B O 1
ATOM 4347 N N . LEU B 1 278 ? 1.782 7.021 12.131 1.00 24.30 278 LEU B N 1
ATOM 4348 C CA . LEU B 1 278 ? 3.145 6.689 11.719 1.00 20.14 278 LEU B CA 1
ATOM 4349 C C . LEU B 1 278 ? 3.488 5.203 11.849 1.00 25.71 278 LEU B C 1
ATOM 4350 O O . LEU B 1 278 ? 4.638 4.865 12.112 1.00 22.92 278 LEU B O 1
ATOM 4355 N N . GLY B 1 279 ? 2.505 4.320 11.673 1.00 26.87 279 GLY B N 1
ATOM 4356 C CA . GLY B 1 279 ? 2.738 2.893 11.819 1.00 17.68 279 GLY B CA 1
ATOM 4357 C C . GLY B 1 279 ? 2.598 2.417 13.256 1.00 23.92 279 GLY B C 1
ATOM 4358 O O . GLY B 1 279 ? 2.582 1.213 13.522 1.00 28.16 279 GLY B O 1
ATOM 4359 N N . TYR B 1 280 ? 2.494 3.356 14.190 1.00 21.70 280 TYR B N 1
ATOM 4360 C CA . TYR B 1 280 ? 2.313 3.012 15.598 1.00 23.77 280 TYR B CA 1
ATOM 4361 C C . TYR B 1 280 ? 0.842 2.981 16.013 1.00 25.20 280 TYR B C 1
ATOM 4362 O O . TYR B 1 280 ? -0.012 3.589 15.362 1.00 22.31 280 TYR B O 1
ATOM 4371 N N . THR B 1 281 ? 0.565 2.279 17.110 1.00 23.32 281 THR B N 1
ATOM 4372 C CA . THR B 1 281 ? -0.713 2.383 17.792 1.00 24.27 281 THR B CA 1
ATOM 4373 C C . THR B 1 281 ? -0.947 3.852 18.087 1.00 22.05 281 THR B C 1
ATOM 4374 O O . THR B 1 281 ? -0.034 4.542 18.536 1.00 23.60 281 THR B O 1
ATOM 4378 N N . SER B 1 282 ? -2.159 4.327 17.825 1.00 21.78 282 SER B N 1
ATOM 4379 C CA . SER B 1 282 ? -2.472 5.755 17.917 1.00 21.65 282 SER B CA 1
ATOM 4380 C C . SER B 1 282 ? -2.078 6.420 19.244 1.00 24.38 282 SER B C 1
ATOM 4381 O O . SER B 1 282 ? -1.616 7.559 19.243 1.00 23.18 282 SER B O 1
ATOM 4384 N N . LEU B 1 283 ? -2.246 5.710 20.362 1.00 22.19 283 LEU B N 1
ATOM 4385 C CA . LEU B 1 283 ? -1.985 6.293 21.680 1.00 22.38 283 LEU B CA 1
ATOM 4386 C C . LEU B 1 283 ? -0.649 5.843 22.278 1.00 23.06 283 LEU B C 1
ATOM 4387 O O . LEU B 1 283 ? -0.569 5.491 23.452 1.00 24.58 283 LEU B O 1
ATOM 4392 N N . THR B 1 284 ? 0.396 5.874 21.464 1.00 22.73 284 THR B N 1
ATOM 4393 C CA . THR B 1 284 ? 1.738 5.490 21.899 1.00 24.23 284 THR B CA 1
ATOM 4394 C C . THR B 1 284 ? 2.275 6.429 22.987 1.00 24.58 284 THR B C 1
ATOM 4395 O O . THR B 1 284 ? 2.189 7.653 22.852 1.00 21.92 284 THR B O 1
ATOM 4399 N N . ASP B 1 285 ? 2.824 5.859 24.063 1.00 22.09 285 ASP B N 1
ATOM 4400 C CA . ASP B 1 285 ? 3.372 6.670 25.157 1.00 21.61 285 ASP B CA 1
ATOM 4401 C C . ASP B 1 285 ? 4.838 6.381 25.504 1.00 21.97 285 ASP B C 1
ATOM 4402 O O . ASP B 1 285 ? 5.301 6.712 26.600 1.00 22.53 285 ASP B O 1
ATOM 4407 N N . GLU B 1 286 ? 5.575 5.782 24.578 1.00 22.55 286 GLU B N 1
ATOM 4408 C CA . GLU B 1 286 ? 6.966 5.432 24.856 1.00 22.49 286 GLU B CA 1
ATOM 4409 C C . GLU B 1 286 ? 7.957 6.570 24.531 1.00 21.02 286 GLU B C 1
ATOM 4410 O O . GLU B 1 286 ? 9.142 6.496 24.869 1.00 24.07 286 GLU B O 1
ATOM 4416 N N . PHE B 1 287 ? 7.467 7.620 23.887 1.00 16.38 287 PHE B N 1
ATOM 4417 C CA . PHE B 1 287 ? 8.331 8.703 23.424 1.00 19.09 287 PHE B CA 1
ATOM 4418 C C . PHE B 1 287 ? 8.154 9.932 24.298 1.00 20.97 287 PHE B C 1
ATOM 4419 O O . PHE B 1 287 ? 7.037 10.421 24.472 1.00 21.12 287 PHE B O 1
ATOM 4427 N N . THR B 1 288 ? 9.249 10.440 24.846 1.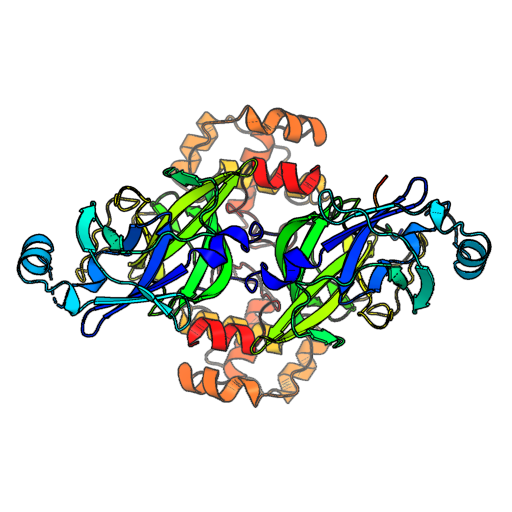00 16.75 288 THR B N 1
ATOM 4428 C CA . THR B 1 288 ? 9.180 11.634 25.674 1.00 21.58 288 THR B CA 1
ATOM 4429 C C . THR B 1 288 ? 9.382 12.859 24.801 1.00 18.12 288 THR B C 1
ATOM 4430 O O . THR B 1 288 ? 9.773 12.738 23.643 1.00 21.16 288 THR B O 1
ATOM 4434 N N . THR B 1 289 ? 9.120 14.037 25.350 1.00 19.35 289 THR B N 1
ATOM 4435 C CA . THR B 1 289 ? 9.330 15.277 24.607 1.00 21.34 289 THR B CA 1
ATOM 4436 C C . THR B 1 289 ? 10.783 15.433 24.135 1.00 23.54 289 THR B C 1
ATOM 4437 O O . THR B 1 289 ? 11.038 15.801 22.979 1.00 23.03 289 THR B O 1
ATOM 4441 N N . GLY B 1 290 ? 11.726 15.097 25.012 1.00 24.29 290 GLY B N 1
ATOM 4442 C CA . GLY B 1 290 ? 13.138 15.139 24.671 1.00 19.83 290 GLY B CA 1
ATOM 4443 C C . GLY B 1 290 ? 13.497 14.276 23.481 1.00 23.03 290 GLY B C 1
ATOM 4444 O O . GLY B 1 290 ? 14.190 14.722 22.562 1.00 25.78 290 GLY B O 1
ATOM 4445 N N . GLU B 1 291 ? 13.016 13.038 23.485 1.00 23.77 291 GLU B N 1
ATOM 4446 C CA . GLU B 1 291 ? 13.267 12.120 22.372 1.00 24.39 291 GLU B CA 1
ATOM 4447 C C . GLU B 1 291 ? 12.760 12.632 21.029 1.00 19.51 291 GLU B C 1
ATOM 4448 O O . GLU B 1 291 ? 13.418 12.475 20.008 1.00 22.87 291 GLU B O 1
ATOM 4454 N N . VAL B 1 292 ? 11.573 13.224 21.031 1.00 22.24 292 VAL B N 1
ATOM 4455 C CA . VAL B 1 292 ? 10.967 13.705 19.798 1.00 20.96 292 VAL B CA 1
ATOM 4456 C C . VAL B 1 292 ? 11.743 14.902 19.234 1.00 22.86 292 VAL B C 1
ATOM 4457 O O . VAL B 1 292 ? 12.050 14.945 18.043 1.00 18.85 292 VAL B O 1
ATOM 4461 N N . ILE B 1 293 ? 12.074 15.859 20.099 1.00 21.78 293 ILE B N 1
ATOM 4462 C CA . ILE B 1 293 ? 12.833 17.029 19.680 1.00 23.19 293 ILE B CA 1
ATOM 4463 C C . ILE B 1 293 ? 14.208 16.639 19.131 1.00 23.00 293 ILE B C 1
ATOM 4464 O O . ILE B 1 293 ? 14.622 17.139 18.078 1.00 22.40 293 ILE B O 1
ATOM 4469 N N . ARG B 1 294 ? 14.898 15.736 19.832 1.00 21.91 294 ARG B N 1
ATOM 4470 C CA . ARG B 1 294 ? 16.178 15.190 19.354 1.00 23.26 294 ARG B CA 1
ATOM 4471 C C . ARG B 1 294 ? 16.047 14.546 17.975 1.00 28.35 294 ARG B C 1
ATOM 4472 O O . ARG B 1 294 ? 16.872 14.783 17.106 1.00 30.19 294 ARG B O 1
ATOM 4480 N N . GLN B 1 295 ? 14.999 13.748 17.772 1.00 23.48 295 GLN B N 1
ATOM 4481 C CA . GLN B 1 295 ? 14.823 13.030 16.517 1.00 23.72 295 GLN B CA 1
ATOM 4482 C C . GLN B 1 295 ? 14.279 13.873 15.374 1.00 25.90 295 GLN B C 1
ATOM 4483 O O . GLN B 1 295 ? 14.559 13.582 14.207 1.00 30.06 295 GLN B O 1
ATOM 4489 N N . MET B 1 296 ? 13.468 14.881 15.675 1.00 25.32 296 MET B N 1
ATOM 4490 C CA . MET B 1 296 ? 12.971 15.740 14.592 1.00 26.66 296 MET B CA 1
ATOM 4491 C C . MET B 1 296 ? 14.015 16.779 14.169 1.00 23.54 296 MET B C 1
ATOM 4492 O O . MET B 1 296 ? 14.111 17.104 12.995 1.00 30.16 296 MET B O 1
ATOM 4497 N N . TYR B 1 297 ? 14.803 17.267 15.127 1.00 22.37 297 TYR B N 1
ATOM 4498 C CA . TYR B 1 297 ? 15.650 18.439 14.925 1.00 23.84 297 TYR B CA 1
ATOM 4499 C C . TYR B 1 297 ? 17.140 18.241 15.239 1.00 23.92 297 TYR B C 1
ATOM 4500 O O . TYR B 1 297 ? 17.986 18.910 14.669 1.00 23.53 297 TYR B O 1
ATOM 4509 N N . GLY B 1 298 ? 17.468 17.330 16.144 1.00 31.06 298 GLY B N 1
ATOM 4510 C CA . GLY B 1 298 ? 18.854 17.148 16.536 1.00 28.05 298 GLY B CA 1
ATOM 4511 C C . GLY B 1 298 ? 19.197 17.964 17.770 1.00 28.68 298 GLY B C 1
ATOM 4512 O O . GLY B 1 298 ? 19.932 17.497 18.640 1.00 36.96 298 GLY B O 1
ATOM 4513 N N . SER C 2 2 ? 10.562 14.264 -4.033 1.00 53.41 1 SER C N 1
ATOM 4514 C CA . SER C 2 2 ? 11.906 14.138 -4.594 1.00 54.45 1 SER C CA 1
ATOM 4515 C C . SER C 2 2 ? 12.899 13.604 -3.564 1.00 51.18 1 SER C C 1
ATOM 4516 O O . SER C 2 2 ? 12.996 14.135 -2.455 1.00 47.50 1 SER C O 1
ATOM 4519 N N . ALA C 2 3 ? 13.625 12.554 -3.948 1.00 53.11 2 ALA C N 1
ATOM 4520 C CA . ALA C 2 3 ? 14.642 11.921 -3.102 1.00 45.64 2 ALA C CA 1
ATOM 4521 C C . ALA C 2 3 ? 15.544 12.941 -2.410 1.00 47.35 2 ALA C C 1
ATOM 4522 O O . ALA C 2 3 ? 15.990 13.915 -3.030 1.00 48.50 2 ALA C O 1
ATOM 4524 N N . VAL C 2 4 ? 15.799 12.715 -1.125 1.00 35.83 3 VAL C N 1
ATOM 4525 C CA . VAL C 2 4 ? 16.672 13.593 -0.354 1.00 39.48 3 VAL C CA 1
ATOM 4526 C C . VAL C 2 4 ? 17.947 12.857 0.078 1.00 38.05 3 VAL C C 1
ATOM 4527 O O . VAL C 2 4 ? 17.903 11.978 0.939 1.00 32.52 3 VAL C O 1
ATOM 4531 N N . LEU C 2 5 ? 19.071 13.219 -0.543 1.00 41.94 4 LEU C N 1
ATOM 4532 C CA . LEU C 2 5 ? 20.381 12.643 -0.222 1.00 38.48 4 LEU C CA 1
ATOM 4533 C C . LEU C 2 5 ? 20.882 13.208 1.115 1.00 37.69 4 LEU C C 1
ATOM 4534 O O . LEU C 2 5 ? 21.179 14.401 1.213 1.00 45.05 4 LEU C O 1
ATOM 4539 N N . GLN C 2 6 ? 20.980 12.352 2.135 1.00 34.05 5 GLN C N 1
ATOM 4540 C CA . GLN C 2 6 ? 21.086 12.821 3.529 1.00 36.84 5 GLN C CA 1
ATOM 4541 C C . GLN C 2 6 ? 22.482 13.152 4.100 1.00 36.49 5 GLN C C 1
ATOM 4542 O O . GLN C 2 6 ? 22.809 12.817 5.246 1.00 27.89 5 GLN C O 1
ATOM 4548 N N . SER C 2 7 ? 23.295 13.835 3.301 1.00 37.41 6 SER C N 1
ATOM 4549 C CA . SER C 2 7 ? 24.489 14.458 3.842 1.00 34.68 6 SER C CA 1
ATOM 4550 C C . SER C 2 7 ? 24.041 15.766 4.480 1.00 43.00 6 SER C C 1
ATOM 4551 O O . SER C 2 7 ? 22.942 16.261 4.192 1.00 45.07 6 SER C O 1
ATOM 4554 N N . GLY C 2 8 ? 24.880 16.313 5.354 1.00 44.05 7 GLY C N 1
ATOM 4555 C CA . GLY C 2 8 ? 24.600 17.590 5.985 1.00 41.29 7 GLY C CA 1
ATOM 4556 C C . GLY C 2 8 ? 25.595 18.625 5.507 1.00 45.28 7 GLY C C 1
ATOM 4557 O O . GLY C 2 8 ? 26.489 18.308 4.720 1.00 41.49 7 GLY C O 1
ATOM 4558 N N . PHE C 2 9 ? 25.438 19.863 5.970 1.00 56.43 8 PHE C N 1
ATOM 4559 C CA . PHE C 2 9 ? 26.419 20.909 5.694 1.00 53.16 8 PHE C CA 1
ATOM 4560 C C . PHE C 2 9 ? 27.533 20.881 6.735 1.00 44.88 8 PHE C C 1
ATOM 4561 O O . PHE C 2 9 ? 28.692 20.613 6.410 1.00 46.70 8 PHE C O 1
#

InterPro domains:
  IPR001205 RNA-directed RNA polymerase, C-terminal domain [PF00680] (4582-4895)
  IPR002589 Macro domain [PF01661] (1318-1421)
  IPR002589 Macro domain [PS51154] (1286-1465)
  IPR002589 Macro domain [SM00506] (1298-1423)
  IPR008740 Peptidase C30, coronavirus [PF05409] (3026-3308)
  IPR008740 Peptidase C30, coronavirus [PS51442] (2998-3299)
  IPR009003 Peptidase S1, PA clan [SSF50494] (2998-3297)
  IPR009461 Non-structural protein NSP16, coronavirus-like [PF06460] (6482-6779)
  IPR009466 Non-structural protein 14, coronavirus [PF06471] (5628-6137)
  IPR009469 RNA-dependent RNA polymerase, N-terminal, coronavirus [PF06478] (4113-4461)
  IPR011050 Pectin lyase fold/virulence factor [SSF51126] (2178-2303)
  IPR013016 Peptidase C16, coronavirus [PF08715] (1631-1932)
  IPR013016 Peptidase C16, coronavirus [PS51124] (1057-1296)
  IPR013016 Peptidase C16, coronavirus [PS51124] (1691-1951)
  IPR014822 Non-structural protein NSP9, coronavirus [PF08710] (3858-3965)
  IPR014822 Non-structural protein NSP9, coronavirus [PS51951] (3858-3965)
  IPR014828 Non-structural protein NSP7, coronavirus [PF08716] (3580-3662)
  IPR014828 Non-structural protein NSP7, coronavirus [PS51949] (3580-3662)
  IPR014829 Non-structural protein NSP8, coronavirus [PF08717] (3663-3857)
  IPR014829 Non-structural protein NSP8, coronavirus [PS51950] (3663-3857)

Foldseek 3Di:
DADDQFADDCVLQQLQWKWKAADPAIAIWGAAFQKTKFFLCNQAPDQPAFDPSVVSVVPDDQVRMWIDDVPRTWRWDDWDDQARIIITGTDDTSPSHFAEEEDADDALDKWKWQFDARRGGDDIGMWGQWPLRWTADDDDPRRFQTWIWDDDPRYIYTHWTWQDAAPVRITWTATRSNHTGNNDDSHSDHDDGDQTAAEVQLLLLLVLLLQLVPNPPLFAPDFADLVRLQVVRVVLRHHRDDDDPLCVVSCVVRVDGPGRVSVSLVVQSVFPPPDDRSNHRHGHSGGHSVSSCVVSPD/DAADFFADDCVLQQLQWKWKAAVPAIAIWGAAFQKTKFFQCNQFPLGDSVVSVVPDDQVRMFIDDPPRTWAWDDWDDQARMIITGTPDTSPSHFAEDEDADDALDKWKWQFDANRGGDDIGMWGQWPLRWTADDHDPRRFQTWIWDADPRYIYTHWTWQDAAPVRITWTATRSNHTGNNDDSGPDHDDGDQTAFEQQQLLLVVLLLLLVPNCPLFAPDFADQVVLQVVRVVQRYHGDDDQPLCVVSCVVRVHGPRRVSVSVVVCSVVFPPDARSNHRSRDSGGHNVSSCVVSPD/DDDDDDDD

Radius of gyration: 24.93 Å; Cα contacts (8 Å, |Δi|>4): 1420; chains: 3; bounding box: 60×54×71 Å

B-factor: mean 27.64, std 10.93, range [10.48, 92.8]

Sequence (600 aa):
AGLRKMAQPSGVVEKCIVRVCYGNMALNGLWLGDTVMCPRHVIASSTTSTIDYDYALSVLRLHNFSISSGNVFLGVVGVTMRGALLQIKVNQNNVHTPKYTYRTVRPGESFNILACYDGAAAGVYGVNMRSNYTIRGSFINGAAGSPGYNINNGTVEFCYLHQLELGSGCHVGSDLDGVMYGGYEDQPTLQVEGASSLFTENVLAFLYAALINGSTWWLSSSRIAVDRFNEWAVHNGMTTVVNTDCFSILAAKTGVDVQRLLASIQSLHKNFGGKQILGYTSLTDEFTTGEVIRQMYGAGLRKMAQPSGVVEKCIVRVCYGNMALNGLWLGDTVMCPRHVIASTIDYDYALSVLRLHNFSISSGNVFLGVVGVTMRGALLQIKVNQNNVHTPKYTYRTVRPGESFNILACYDGAAAGVYGVNMRSNYTIRGSFINGAAGSPGYNINNGTVEFCYLHQLELGSGCHVGSDLDGVMYGGYEDQPTLQVEGASSLFTENVLAFLYAALINGSTWWLSSSRIAVDRFNEWAVHNGMTTVVNTDCFSILAAKTGVDVQRLLASIQSLHKNFGGKQILGYTSLTDEFTTGEVIRQMYGSAVLQSGF

CATH classification: 2.40.10.10 (+2 more: 2.40.10.10, 1.10.1840.10)

Organism: Porcine epidemic diarrhea virus (NCBI:txid28295)

Nearest PDB structures (foldseek):
  4zuh-assembly1_A  TM=1.003E+00  e=2.029E-64  Porcine epidemic diarrhea virus
  4xfq-assembly1_A  TM=1.002E+00  e=8.384E-62  Porcine epidemic diarrhea virus
  6w81-assembly1_A  TM=1.000E+00  e=1.394E-60  Porcine epidemic diarrhea virus
  7sna-assembly1_B  TM=9.885E-01  e=2.834E-48  Feline coronavirus
  7xjw-assembly1_A  TM=9.751E-01  e=3.968E-47  Canine coronavirus

Solvent-accessible surface area: 24676 Å² total; per-residue (Å²): 36,14,14,38,30,42,2,45,14,0,7,49,0,48,98,0,8,0,72,0,19,32,70,114,16,7,2,0,1,0,17,6,24,44,28,0,10,0,0,44,1,0,6,5,116,45,48,116,64,101,22,90,11,103,141,14,38,86,86,28,151,75,137,70,19,43,2,10,29,72,144,77,128,10,29,29,85,23,24,81,53,63,44,6,0,0,62,0,101,3,94,67,100,7,129,102,44,19,152,82,64,68,97,64,3,170,42,10,47,19,4,6,0,0,0,0,54,97,11,62,25,56,1,2,4,2,3,6,1,39,37,13,78,0,0,92,4,3,1,37,99,9,0,0,1,0,0,0,0,31,39,105,149,57,20,0,31,0,0,2,0,0,0,0,18,4,59,79,17,10,0,0,0,0,7,1,75,3,94,20,7,41,66,28,93,7,18,19,44,128,28,116,49,43,103,55,34,44,28,0,45,11,0,0,0,0,0,0,0,0,18,56,41,60,18,78,112,15,39,25,104,70,143,29,56,31,114,143,0,31,100,61,0,105,152,45,41,4,33,61,5,112,84,54,117,48,3,75,76,0,26,80,110,37,65,12,45,10,60,62,0,0,11,0,0,47,68,10,67,180,93,7,60,44,109,88,0,57,41,52,4,44,16,15,8,25,0,25,18,32,21,0,48,146,22,15,86,80,42,16,7,36,24,37,1,48,15,0,8,48,0,46,83,0,10,0,72,0,19,31,67,163,68,43,7,0,1,0,21,5,21,52,33,0,4,0,0,45,41,0,14,9,144,138,38,91,9,104,141,14,41,88,71,25,142,68,152,62,14,47,1,8,36,71,145,90,128,10,25,30,80,20,25,73,53,64,43,5,0,0,51,0,95,3,91,70,92,4,119,97,44,19,161,80,60,69,94,62,2,162,34,4,51,22,4,6,0,0,2,0,52,98,13,55,26,55,1,1,6,3,3,4,1,38,33,12,82,1,0,88,3,3,5,46,156,24,3,14,1,0,0,0,0,30,42,94,154,62,35,2,38,0,2,1,0,8,4,34,75,11,87,79,18,9,0,0,0,0,6,1,74,5,91,19,8,46,58,29,95,12,36,100,58,177,39,137,44,38,101,50,34,55,39,0,23,7,0,0,0,0,0,0,0,0,19,55,41,61,15,81,115,12,40,15,99,69,148,30,62,30,114,135,0,18,104,48,0,103,148,48,38,2,26,54,4,112,86,55,129,59,1,66,82,0,24,79,133,37,66,9,49,12,63,62,0,0,7,0,0,38,60,12,59,188,114,45,14,49,111,50,0,60,59,43,20,1,5,17,10,33,0,22,17,30,17,0,51,141,23,20,95,79,72,5,67,6,4,10,16,194